Protein AF-0000000067204278 (afdb_homodimer)

Foldseek 3Di:
DPPPVVVVVVVVVVVVVVVVVVVVLVVCCVVPVVVSVVVVLLVVLLVVLVVVVVVVVVVPPDDDPPPPPSVPSVQLSCPVNPVPPPPPPDDPPDDDPPVVVVVVVLLQFFAAKEKEKEWEFFAWDPPDPDQQRRAHDPLRLVLLLLLLVVVLVVVDQAAAEEEEPTRSGVNSCVNSVVSVPPHYYHYDNLQADFAQAQAVPHDDVDDDDPVRNVVNNSSLVSVLSVPPWGDGSPDDYYHYYYYYHHQNSVLQSVCVLQVHDSSNSVVDFAWHGFIWMWMQHRVGDIDTPDDRDPVSDDPVSIDGD/DPPVPVVVVVVVVVVVVVVVVVVVLVVCCVVPVVVSVVVVLLVVLLVVLVVVVVVVVVVPPDDDPPPPPSVPPVQLSCPVNPVPPPPPPDDPPDPDPPVVVVVVVLLQFFAAKEKEKEWEFFAFDPPDPDQQRRAHDPLRLVLLLLLLVVVLVVVDQAAAEEEEPTRSGVNSCVNSVVSVPPHYYHYDNLQADFAQAQAVPHDDVDDDDPVRNVVNNSSLVVVLSVPPWGDGSPDDYYHYYYYYHHQNSVLQSVCVLQVHDSSNSVVDFAWHGFIWMWMQHRVGRIDTPDDRDPVSDDPVSIDGD

Nearest PDB structures (foldseek):
  6cnl-assembly1_L  TM=9.976E-01  e=4.104E-37  Homo sapiens
  5muf-assembly1_A  TM=9.490E-01  e=1.609E-38  Homo sapiens
  5muf-assembly1_C  TM=9.468E-01  e=2.931E-38  Homo sapiens
  6cnl-assembly1_C  TM=9.958E-01  e=2.337E-36  Homo sapiens
  6cnl-assembly1_G  TM=9.984E-01  e=1.254E-35  Homo sapiens

InterPro domains:
  IPR013078 Histidine phosphatase superfamily, clade-1 [PF00300] (116-288)
  IPR013078 Histidine phosphatase superfamily, clade-1 [SM00855] (115-253)
  IPR013078 Histidine phosphatase superfamily, clade-1 [cd07067] (115-288)
  IPR029033 Histidine phosphatase superfamily [G3DSA:3.40.50.1240] (104-305)
  IPR029033 Histidine phosphatase superfamily [SSF53254] (113-298)
  IPR051021 Mitochondrial serine/threonine phosphatase [PTHR20935] (80-304)

Structure (mmCIF, N/CA/C/O backbone):
data_AF-0000000067204278-model_v1
#
loop_
_entity.id
_entity.type
_entity.pdbx_description
1 polymer 'Serine/threonine-protein phosphatase PGAM5, mitochondrial'
#
loop_
_atom_site.group_PDB
_atom_site.id
_atom_site.type_symbol
_atom_site.label_atom_id
_atom_site.label_alt_id
_atom_site.label_comp_id
_atom_site.label_asym_id
_atom_site.label_entity_id
_atom_site.label_seq_id
_atom_site.pdbx_PDB_ins_code
_atom_site.Cartn_x
_atom_site.Cartn_y
_atom_site.Cartn_z
_atom_site.occupancy
_atom_site.B_iso_or_equiv
_atom_site.auth_seq_id
_atom_site.auth_comp_id
_atom_site.auth_asym_id
_atom_site.auth_atom_id
_atom_site.pdbx_PDB_model_num
ATOM 1 N N . MET A 1 1 ? -30.922 64.25 -17.281 1 23.02 1 MET A N 1
ATOM 2 C CA . MET A 1 1 ? -31.391 62.906 -17.375 1 23.02 1 MET A CA 1
ATOM 3 C C . MET A 1 1 ? -30.375 62.031 -18.094 1 23.02 1 MET A C 1
ATOM 5 O O . MET A 1 1 ? -30.547 60.812 -18.203 1 23.02 1 MET A O 1
ATOM 9 N N . ALA A 1 2 ? -29.5 62.469 -18.906 1 26.08 2 ALA A N 1
ATOM 10 C CA . ALA A 1 2 ? -28.875 61.781 -20.031 1 26.08 2 ALA A CA 1
ATOM 11 C C . ALA A 1 2 ? -27.766 60.844 -19.547 1 26.08 2 ALA A C 1
ATOM 13 O O . ALA A 1 2 ? -27.391 59.906 -20.25 1 26.08 2 ALA A O 1
ATOM 14 N N . PRO A 1 3 ? -27.016 61.125 -18.438 1 31.75 3 PRO A N 1
ATOM 15 C CA . PRO A 1 3 ? -25.703 60.5 -18.266 1 31.75 3 PRO A CA 1
ATOM 16 C C . PRO A 1 3 ? -25.812 59.031 -17.797 1 31.75 3 PRO A C 1
ATOM 18 O O . PRO A 1 3 ? -24.797 58.375 -17.578 1 31.75 3 PRO A O 1
ATOM 21 N N . ALA A 1 4 ? -27.078 58.594 -17.344 1 35.47 4 ALA A N 1
ATOM 22 C CA . ALA A 1 4 ? -27.156 57.25 -16.719 1 35.47 4 ALA A CA 1
ATOM 23 C C . ALA A 1 4 ? -27.016 56.156 -17.75 1 35.47 4 ALA A C 1
ATOM 25 O O . ALA A 1 4 ? -26.906 54.969 -17.406 1 35.47 4 ALA A O 1
ATOM 26 N N . ALA A 1 5 ? -27.297 56.438 -19.062 1 35.53 5 ALA A N 1
ATOM 27 C CA . ALA A 1 5 ? -27.422 55.375 -20.047 1 35.53 5 ALA A CA 1
ATOM 28 C C . ALA A 1 5 ? -26.062 54.812 -20.406 1 35.53 5 ALA A C 1
ATOM 30 O O . ALA A 1 5 ? -25.969 53.719 -20.984 1 35.53 5 ALA A O 1
ATOM 31 N N . SER A 1 6 ? -24.969 55.625 -20.312 1 33.12 6 SER A N 1
ATOM 32 C CA . SER A 1 6 ? -23.703 55.125 -20.859 1 33.12 6 SER A CA 1
ATOM 33 C C . SER A 1 6 ? -23.125 54 -19.984 1 33.12 6 SER A C 1
ATOM 35 O O . SER A 1 6 ? -22.344 53.188 -20.453 1 33.12 6 SER A O 1
ATOM 37 N N . ARG A 1 7 ? -23.453 54.062 -18.609 1 36.88 7 ARG A N 1
ATOM 38 C CA . ARG A 1 7 ? -22.812 53.062 -17.734 1 36.88 7 ARG A CA 1
ATOM 39 C C . ARG A 1 7 ? -23.422 51.688 -17.938 1 36.88 7 ARG A C 1
ATOM 41 O O . ARG A 1 7 ? -22.812 50.688 -17.547 1 36.88 7 ARG A O 1
ATOM 48 N N . LEU A 1 8 ? -24.75 51.594 -18.438 1 37.53 8 LEU A N 1
ATOM 49 C CA . LEU A 1 8 ? -25.359 50.281 -18.547 1 37.53 8 LEU A CA 1
ATOM 50 C C . LEU A 1 8 ? -24.75 49.531 -19.719 1 37.53 8 LEU A C 1
ATOM 52 O O . LEU A 1 8 ? -24.766 48.281 -19.75 1 37.53 8 LEU A O 1
ATOM 56 N N . ARG A 1 9 ? -24.359 50.281 -20.828 1 41.59 9 ARG A N 1
ATOM 57 C CA . ARG A 1 9 ? -23.844 49.562 -21.984 1 41.59 9 ARG A CA 1
ATOM 58 C C . ARG A 1 9 ? -22.484 48.938 -21.688 1 41.59 9 ARG A C 1
ATOM 60 O O . ARG A 1 9 ? -22.094 47.938 -22.281 1 41.59 9 ARG A O 1
ATOM 67 N N . ALA A 1 10 ? -21.672 49.656 -20.812 1 43.53 10 ALA A N 1
ATOM 68 C CA . ALA A 1 10 ? -20.359 49.094 -20.547 1 43.53 10 ALA A CA 1
ATOM 69 C C . ALA A 1 10 ? -20.469 47.781 -19.75 1 43.53 10 ALA A C 1
ATOM 71 O O . ALA A 1 10 ? -19.625 46.906 -19.844 1 43.53 10 ALA A O 1
ATOM 72 N N . GLY A 1 11 ? -21.562 47.688 -18.922 1 42.56 11 GLY A N 1
ATOM 73 C CA . GLY A 1 11 ? -21.734 46.469 -18.172 1 42.56 11 GLY A CA 1
ATOM 74 C C . GLY A 1 11 ? -22.172 45.281 -19.016 1 42.56 11 GLY A C 1
ATOM 75 O O . GLY A 1 11 ? -21.859 44.125 -18.703 1 42.56 11 GLY A O 1
ATOM 76 N N . ALA A 1 12 ? -23 45.531 -20.125 1 50.06 12 ALA A N 1
ATOM 77 C CA . ALA A 1 12 ? -23.453 44.438 -20.969 1 50.06 12 ALA A CA 1
ATOM 78 C C . ALA A 1 12 ? -22.297 43.844 -21.781 1 50.06 12 ALA A C 1
ATOM 80 O O . ALA A 1 12 ? -22.25 42.656 -21.984 1 50.06 12 ALA A O 1
ATOM 81 N N . GLY A 1 13 ? -21.391 44.719 -22.234 1 46.97 13 GLY A N 1
ATOM 82 C CA . GLY A 1 13 ? -20.25 44.188 -22.969 1 46.97 13 GLY A CA 1
ATOM 83 C C . GLY A 1 13 ? -19.328 43.344 -22.125 1 46.97 13 GLY A C 1
ATOM 84 O O . GLY A 1 13 ? -18.812 42.312 -22.594 1 46.97 13 GLY A O 1
ATOM 85 N N . LEU A 1 14 ? -19.062 43.781 -20.844 1 50.78 14 LEU A N 1
ATOM 86 C CA . LEU A 1 14 ? -18.219 42.969 -19.969 1 50.78 14 LEU A CA 1
ATOM 87 C C . LEU A 1 14 ? -18.891 41.656 -19.609 1 50.78 14 LEU A C 1
ATOM 89 O O . LEU A 1 14 ? -18.234 40.625 -19.547 1 50.78 14 LEU A O 1
ATOM 93 N N . ARG A 1 15 ? -20.219 41.656 -19.406 1 52.41 15 ARG A N 1
ATOM 94 C CA . ARG A 1 15 ? -20.922 40.375 -19.172 1 52.41 15 ARG A CA 1
ATOM 95 C C . ARG A 1 15 ? -20.891 39.5 -20.406 1 52.41 15 ARG A C 1
ATOM 97 O O . ARG A 1 15 ? -20.75 38.281 -20.312 1 52.41 15 ARG A O 1
ATOM 104 N N . ALA A 1 16 ? -21.078 40.125 -21.609 1 52.5 16 ALA A N 1
ATOM 105 C CA . ALA A 1 16 ? -21 39.312 -22.828 1 52.5 16 ALA A CA 1
ATOM 106 C C . ALA A 1 16 ? -19.594 38.781 -23.047 1 52.5 16 ALA A C 1
ATOM 108 O O . ALA A 1 16 ? -19.422 37.625 -23.484 1 52.5 16 ALA A O 1
ATOM 109 N N . LEU A 1 17 ? -18.5 39.5 -22.719 1 52.34 17 LEU A N 1
ATOM 110 C CA . LEU A 1 17 ? -17.125 39.031 -22.812 1 52.34 17 LEU A CA 1
ATOM 111 C C . LEU A 1 17 ? -16.875 37.938 -21.781 1 52.34 17 LEU A C 1
ATOM 113 O O . LEU A 1 17 ? -16.25 36.906 -22.078 1 52.34 17 LEU A O 1
ATOM 117 N N . LEU A 1 18 ? -17.469 38.156 -20.594 1 51.72 18 LEU A N 1
ATOM 118 C CA . LEU A 1 18 ? -17.328 37.125 -19.578 1 51.72 18 LEU A CA 1
ATOM 119 C C . LEU A 1 18 ? -18.125 35.875 -19.938 1 51.72 18 LEU A C 1
ATOM 121 O O . LEU A 1 18 ? -17.672 34.75 -19.719 1 51.72 18 LEU A O 1
ATOM 125 N N . ARG A 1 19 ? -19.281 36.094 -20.5 1 53.44 19 ARG A N 1
ATOM 126 C CA . ARG A 1 19 ? -20.047 34.938 -20.969 1 53.44 19 ARG A CA 1
ATOM 127 C C . ARG A 1 19 ? -19.344 34.25 -22.141 1 53.44 19 ARG A C 1
ATOM 129 O O . ARG A 1 19 ? -19.328 33 -22.203 1 53.44 19 ARG A O 1
ATOM 136 N N . ARG A 1 20 ? -18.812 35 -23.094 1 52.62 20 ARG A N 1
ATOM 137 C CA . ARG A 1 20 ? -18.078 34.375 -24.188 1 52.62 20 ARG A CA 1
ATOM 138 C C . ARG A 1 20 ? -16.812 33.688 -23.672 1 52.62 20 ARG A C 1
ATOM 140 O O . ARG A 1 20 ? -16.453 32.594 -24.156 1 52.62 20 ARG A O 1
ATOM 147 N N . ALA A 1 21 ? -16.094 34.312 -22.734 1 53.16 21 ALA A N 1
ATOM 148 C CA . ALA A 1 21 ? -14.945 33.656 -22.141 1 53.16 21 ALA A CA 1
ATOM 149 C C . ALA A 1 21 ? -15.359 32.375 -21.406 1 53.16 21 ALA A C 1
ATOM 151 O O . ALA A 1 21 ? -14.664 31.375 -21.484 1 53.16 21 ALA A O 1
ATOM 152 N N . LEU A 1 22 ? -16.531 32.5 -20.75 1 53.12 22 LEU A N 1
ATOM 153 C CA . LEU A 1 22 ? -17.047 31.281 -20.094 1 53.12 22 LEU A CA 1
ATOM 154 C C . LEU A 1 22 ? -17.469 30.25 -21.125 1 53.12 22 LEU A C 1
ATOM 156 O O . LEU A 1 22 ? -17.188 29.047 -20.953 1 53.12 22 LEU A O 1
ATOM 160 N N . VAL A 1 23 ? -18.141 30.641 -22.219 1 51.69 23 VAL A N 1
ATOM 161 C CA . VAL A 1 23 ? -18.531 29.703 -23.266 1 51.69 23 VAL A CA 1
ATOM 162 C C . VAL A 1 23 ? -17.281 29.125 -23.922 1 51.69 23 VAL A C 1
ATOM 164 O O . VAL A 1 23 ? -17.203 27.922 -24.188 1 51.69 23 VAL A O 1
ATOM 167 N N . GLN A 1 24 ? -16.25 29.906 -24.234 1 51.03 24 GLN A N 1
ATOM 168 C CA . GLN A 1 24 ? -15.008 29.391 -24.797 1 51.03 24 GLN A CA 1
ATOM 169 C C . GLN A 1 24 ? -14.273 28.516 -23.781 1 51.03 24 GLN A C 1
ATOM 171 O O . GLN A 1 24 ? -13.703 27.484 -24.156 1 51.03 24 GLN A O 1
ATOM 176 N N . TYR A 1 25 ? -14.289 28.906 -22.5 1 49.12 25 TYR A N 1
ATOM 177 C CA . TYR A 1 25 ? -13.734 28.047 -21.453 1 49.12 25 TYR A CA 1
ATOM 178 C C . TYR A 1 25 ? -14.484 26.734 -21.391 1 49.12 25 TYR A C 1
ATOM 180 O O . TYR A 1 25 ? -13.867 25.656 -21.297 1 49.12 25 TYR A O 1
ATOM 188 N N . LEU A 1 26 ? -15.781 26.719 -21.438 1 52.84 26 LEU A N 1
ATOM 189 C CA . LEU A 1 26 ? -16.562 25.484 -21.422 1 52.84 26 LEU A CA 1
ATOM 190 C C . LEU A 1 26 ? -16.344 24.688 -22.703 1 52.84 26 LEU A C 1
ATOM 192 O O . LEU A 1 26 ? -16.312 23.453 -22.656 1 52.84 26 LEU A O 1
ATOM 196 N N . ARG A 1 27 ? -16.25 25.312 -23.844 1 51.59 27 ARG A N 1
ATOM 197 C CA . ARG A 1 27 ? -15.906 24.625 -25.094 1 51.59 27 ARG A CA 1
ATOM 198 C C . ARG A 1 27 ? -14.492 24.047 -25.031 1 51.59 27 ARG A C 1
ATOM 200 O O . ARG A 1 27 ? -14.258 22.922 -25.469 1 51.59 27 ARG A O 1
ATOM 207 N N . LEU A 1 28 ? -13.586 24.75 -24.531 1 50.97 28 LEU A N 1
ATOM 208 C CA . LEU A 1 28 ? -12.234 24.219 -24.375 1 50.97 28 LEU A CA 1
ATOM 209 C C . LEU A 1 28 ? -12.203 23.109 -23.328 1 50.97 28 LEU A C 1
ATOM 211 O O . LEU A 1 28 ? -11.453 22.141 -23.453 1 50.97 28 LEU A O 1
ATOM 215 N N . LEU A 1 29 ? -12.992 23.234 -22.312 1 48.47 29 LEU A N 1
ATOM 216 C CA . LEU A 1 29 ? -13.148 22.188 -21.312 1 48.47 29 LEU A CA 1
ATOM 217 C C . LEU A 1 29 ? -13.734 20.922 -21.953 1 48.47 29 LEU A C 1
ATOM 219 O O . LEU A 1 29 ? -13.367 19.812 -21.562 1 48.47 29 LEU A O 1
ATOM 223 N N . ARG A 1 30 ? -14.633 21.062 -22.812 1 50.91 30 ARG A N 1
ATOM 224 C CA . ARG A 1 30 ? -15.203 19.922 -23.531 1 50.91 30 ARG A CA 1
ATOM 225 C C . ARG A 1 30 ? -14.188 19.312 -24.5 1 50.91 30 ARG A C 1
ATOM 227 O O . ARG A 1 30 ? -14.117 18.094 -24.656 1 50.91 30 ARG A O 1
ATOM 234 N N . LEU A 1 31 ? -13.461 20.078 -25.25 1 50.66 31 LEU A N 1
ATOM 235 C CA . LEU A 1 31 ? -12.562 19.594 -26.297 1 50.66 31 LEU A CA 1
ATOM 236 C C . LEU A 1 31 ? -11.234 19.141 -25.688 1 50.66 31 LEU A C 1
ATOM 238 O O . LEU A 1 31 ? -10.633 18.172 -26.156 1 50.66 31 LEU A O 1
ATOM 242 N N . TYR A 1 32 ? -10.617 19.891 -24.766 1 39.69 32 TYR A N 1
ATOM 243 C CA . TYR A 1 32 ? -9.344 19.547 -24.141 1 39.69 32 TYR A CA 1
ATOM 244 C C . TYR A 1 32 ? -9.438 19.656 -22.625 1 39.69 32 TYR A C 1
ATOM 246 O O . TYR A 1 32 ? -8.938 20.609 -22.031 1 39.69 32 TYR A O 1
ATOM 254 N N . PRO A 1 33 ? -10.266 18.734 -22.078 1 43.22 33 PRO A N 1
ATOM 255 C CA . PRO A 1 33 ? -10.594 18.844 -20.656 1 43.22 33 PRO A CA 1
ATOM 256 C C . PRO A 1 33 ? -9.359 18.797 -19.766 1 43.22 33 PRO A C 1
ATOM 258 O O . PRO A 1 33 ? -9.273 19.562 -18.797 1 43.22 33 PRO A O 1
ATOM 261 N N . VAL A 1 34 ? -8.539 18.031 -20.156 1 45.25 34 VAL A N 1
ATOM 262 C CA . VAL A 1 34 ? -7.371 17.859 -19.297 1 45.25 34 VAL A CA 1
ATOM 263 C C . VAL A 1 34 ? -6.508 19.125 -19.328 1 45.25 34 VAL A C 1
ATOM 265 O O . VAL A 1 34 ? -6.082 19.609 -18.281 1 45.25 34 VAL A O 1
ATOM 268 N N . LEU A 1 35 ? -6.273 19.656 -20.438 1 43.97 35 LEU A N 1
ATOM 269 C CA . LEU A 1 35 ? -5.406 20.812 -20.562 1 43.97 35 LEU A CA 1
ATOM 270 C C . LEU A 1 35 ? -6.07 22.062 -19.969 1 43.97 35 LEU A C 1
ATOM 272 O O . LEU A 1 35 ? -5.418 22.844 -19.281 1 43.97 35 LEU A O 1
ATOM 276 N N . THR A 1 36 ? -7.27 22.203 -20.25 1 43.62 36 THR A N 1
ATOM 277 C CA . THR A 1 36 ? -7.961 23.391 -19.766 1 43.62 36 THR A CA 1
ATOM 278 C C . THR A 1 36 ? -8.117 23.359 -18.25 1 43.62 36 THR A C 1
ATOM 280 O O . THR A 1 36 ? -7.953 24.375 -17.578 1 43.62 36 THR A O 1
ATOM 283 N N . LYS A 1 37 ? -8.383 22.266 -17.766 1 44.34 37 LYS A N 1
ATOM 284 C CA . LYS A 1 37 ? -8.484 22.125 -16.312 1 44.34 37 LYS A CA 1
ATOM 285 C C . LYS A 1 37 ? -7.125 22.297 -15.648 1 44.34 37 LYS A C 1
ATOM 287 O O . LYS A 1 37 ? -7.023 22.938 -14.594 1 44.34 37 LYS A O 1
ATOM 292 N N . ALA A 1 38 ? -6.105 21.828 -16.234 1 42.94 38 ALA A N 1
ATOM 293 C CA . ALA A 1 38 ? -4.754 22 -15.703 1 42.94 38 ALA A CA 1
ATOM 294 C C . ALA A 1 38 ? -4.359 23.484 -15.703 1 42.94 38 ALA A C 1
ATOM 296 O O . ALA A 1 38 ? -3.773 23.969 -14.742 1 42.94 38 ALA A O 1
ATOM 297 N N . THR A 1 39 ? -4.688 24.188 -16.75 1 47.22 39 THR A N 1
ATOM 298 C CA . THR A 1 39 ? -4.359 25.609 -16.828 1 47.22 39 THR A CA 1
ATOM 299 C C . THR A 1 39 ? -5.18 26.422 -15.828 1 47.22 39 THR A C 1
ATOM 301 O O . THR A 1 39 ? -4.656 27.328 -15.172 1 47.22 39 THR A O 1
ATOM 304 N N . THR A 1 40 ? -6.391 26.047 -15.688 1 47.69 40 THR A N 1
ATOM 305 C CA . THR A 1 40 ? -7.227 26.781 -14.742 1 47.69 40 THR A CA 1
ATOM 306 C C . THR A 1 40 ? -6.828 26.453 -13.305 1 47.69 40 THR A C 1
ATOM 308 O O . THR A 1 40 ? -6.789 27.344 -12.453 1 47.69 40 THR A O 1
ATOM 311 N N . SER A 1 41 ? -6.539 25.297 -13.023 1 45.12 41 SER A N 1
ATOM 312 C CA . SER A 1 41 ? -6.074 24.906 -11.688 1 45.12 41 SER A CA 1
ATOM 313 C C . SER A 1 41 ? -4.719 25.531 -11.375 1 45.12 41 SER A C 1
ATOM 315 O O . SER A 1 41 ? -4.465 25.953 -10.242 1 45.12 41 SER A O 1
ATOM 317 N N . GLY A 1 42 ? -3.932 25.672 -12.336 1 42.5 42 GLY A N 1
ATOM 318 C CA . GLY A 1 42 ? -2.67 26.375 -12.18 1 42.5 42 GLY A CA 1
ATOM 319 C C . GLY A 1 42 ? -2.848 27.844 -11.867 1 42.5 42 GLY A C 1
ATOM 320 O O . GLY A 1 42 ? -2.182 28.391 -10.984 1 42.5 42 GLY A O 1
ATOM 321 N N . ILE A 1 43 ? -3.744 28.469 -12.547 1 45.94 43 ILE A N 1
ATOM 322 C CA . ILE A 1 43 ? -4.012 29.875 -12.32 1 45.94 43 ILE A CA 1
ATOM 323 C C . ILE A 1 43 ? -4.637 30.078 -10.938 1 45.94 43 ILE A C 1
ATOM 325 O O . ILE A 1 43 ? -4.242 30.969 -10.188 1 45.94 43 ILE A O 1
ATOM 329 N N . LEU A 1 44 ? -5.449 29.219 -10.57 1 43.69 44 LEU A N 1
ATOM 330 C CA . LEU A 1 44 ? -6.105 29.344 -9.273 1 43.69 44 LEU A CA 1
ATOM 331 C C . LEU A 1 44 ? -5.148 29 -8.141 1 43.69 44 LEU A C 1
ATOM 333 O O . LEU A 1 44 ? -5.168 29.641 -7.09 1 43.69 44 LEU A O 1
ATOM 337 N N . SER A 1 45 ? -4.34 28.047 -8.367 1 43.56 45 SER A N 1
ATOM 338 C CA . SER A 1 45 ? -3.311 27.719 -7.391 1 43.56 45 SER A CA 1
ATOM 339 C C . SER A 1 45 ? -2.309 28.859 -7.23 1 43.56 45 SER A C 1
ATOM 341 O O . SER A 1 45 ? -1.888 29.172 -6.113 1 43.56 45 SER A O 1
ATOM 343 N N . ALA A 1 46 ? -1.976 29.453 -8.289 1 44.06 46 ALA A N 1
ATOM 344 C CA . ALA A 1 46 ? -1.088 30.609 -8.234 1 44.06 46 ALA A CA 1
ATOM 345 C C . ALA A 1 46 ? -1.751 31.781 -7.504 1 44.06 46 ALA A C 1
ATOM 347 O O . ALA A 1 46 ? -1.113 32.469 -6.695 1 44.06 46 ALA A O 1
ATOM 348 N N . LEU A 1 47 ? -2.977 31.922 -7.727 1 46.59 47 LEU A N 1
ATOM 349 C CA . LEU A 1 47 ? -3.719 32.969 -7.031 1 46.59 47 LEU A CA 1
ATOM 350 C C . LEU A 1 47 ? -3.9 32.625 -5.559 1 46.59 47 LEU A C 1
ATOM 352 O O . LEU A 1 47 ? -3.762 33.469 -4.691 1 46.59 47 LEU A O 1
ATOM 356 N N . GLY A 1 48 ? -4.172 31.453 -5.215 1 40.81 48 GLY A N 1
ATOM 357 C CA . GLY A 1 48 ? -4.266 31 -3.836 1 40.81 48 GLY A CA 1
ATOM 358 C C . GLY A 1 48 ? -2.957 31.109 -3.08 1 40.81 48 GLY A C 1
ATOM 359 O O . GLY A 1 48 ? -2.934 31.578 -1.936 1 40.81 48 GLY A O 1
ATOM 360 N N . ASN A 1 49 ? -1.925 30.688 -3.701 1 42.81 49 ASN A N 1
ATOM 361 C CA . ASN A 1 49 ? -0.614 30.891 -3.092 1 42.81 49 ASN A CA 1
ATOM 362 C C . ASN A 1 49 ? -0.32 32.375 -2.861 1 42.81 49 ASN A C 1
ATOM 364 O O . ASN A 1 49 ? 0.252 32.75 -1.836 1 42.81 49 ASN A O 1
ATOM 368 N N . PHE A 1 50 ? -0.745 33.188 -3.777 1 41.19 50 PHE A N 1
ATOM 369 C CA . PHE A 1 50 ? -0.584 34.625 -3.639 1 41.19 50 PHE A CA 1
ATOM 370 C C . PHE A 1 50 ? -1.403 35.156 -2.465 1 41.19 50 PHE A C 1
ATOM 372 O O . PHE A 1 50 ? -0.897 35.906 -1.642 1 41.19 50 PHE A O 1
ATOM 379 N N . LEU A 1 51 ? -2.533 34.656 -2.293 1 41.66 51 LEU A N 1
ATOM 380 C CA . LEU A 1 51 ? -3.396 35.125 -1.209 1 41.66 51 LEU A CA 1
ATOM 381 C C . LEU A 1 51 ? -2.936 34.531 0.129 1 41.66 51 LEU A C 1
ATOM 383 O O . LEU A 1 51 ? -2.947 35.25 1.144 1 41.66 51 LEU A O 1
ATOM 387 N N . ALA A 1 52 ? -2.482 33.344 0.141 1 37.19 52 ALA A N 1
ATOM 388 C CA . ALA A 1 52 ? -1.948 32.719 1.359 1 37.19 52 ALA A CA 1
ATOM 389 C C . ALA A 1 52 ? -0.689 33.469 1.825 1 37.19 52 ALA A C 1
ATOM 391 O O . ALA A 1 52 ? -0.509 33.688 3.021 1 37.19 52 ALA A O 1
ATOM 392 N N . GLN A 1 53 ? 0.073 33.812 0.971 1 37.88 53 GLN A N 1
ATOM 393 C CA . GLN A 1 53 ? 1.243 34.625 1.305 1 37.88 53 GLN A CA 1
ATOM 394 C C . GLN A 1 53 ? 0.834 35.969 1.869 1 37.88 53 GLN A C 1
ATOM 396 O O . GLN A 1 53 ? 1.48 36.5 2.781 1 37.88 53 GLN A O 1
ATOM 401 N N . MET A 1 54 ? -0.199 36.438 1.413 1 34.66 54 MET A N 1
ATOM 402 C CA . MET A 1 54 ? -0.668 37.719 1.922 1 34.66 54 MET A CA 1
ATOM 403 C C . MET A 1 54 ? -1.195 37.594 3.346 1 34.66 54 MET A C 1
ATOM 405 O O . MET A 1 54 ? -0.993 38.469 4.176 1 34.66 54 MET A O 1
ATOM 409 N N . ILE A 1 55 ? -1.781 36.531 3.607 1 33.75 55 ILE A N 1
ATOM 410 C CA . ILE A 1 55 ? -2.352 36.344 4.938 1 33.75 55 ILE A CA 1
ATOM 411 C C . ILE A 1 55 ? -1.244 36.031 5.938 1 33.75 55 ILE A C 1
ATOM 413 O O . ILE A 1 55 ? -1.257 36.531 7.07 1 33.75 55 ILE A O 1
ATOM 417 N N . GLU A 1 56 ? -0.291 35.219 5.555 1 34.25 56 GLU A N 1
ATOM 418 C CA . GLU A 1 56 ? 0.771 34.875 6.5 1 34.25 56 GLU A CA 1
ATOM 419 C C . GLU A 1 56 ? 1.58 36.125 6.871 1 34.25 56 GLU A C 1
ATOM 421 O O . GLU A 1 56 ? 2.16 36.188 7.957 1 34.25 56 GLU A O 1
ATOM 426 N N . LYS A 1 57 ? 1.614 37.094 6.102 1 33.84 57 LYS A N 1
ATOM 427 C CA . LYS A 1 57 ? 2.363 38.281 6.477 1 33.84 57 LYS A CA 1
ATOM 428 C C . LYS A 1 57 ? 1.71 39 7.66 1 33.84 57 LYS A C 1
ATOM 430 O O . LYS A 1 57 ? 2.391 39.656 8.445 1 33.84 57 LYS A O 1
ATOM 435 N N . LYS A 1 58 ? 0.404 38.906 7.797 1 33.38 58 LYS A N 1
ATOM 436 C CA . LYS A 1 58 ? -0.082 39.75 8.883 1 33.38 58 LYS A CA 1
ATOM 437 C C . LYS A 1 58 ? 0.265 39.156 10.242 1 33.38 58 LYS A C 1
ATOM 439 O O . LYS A 1 58 ? 0.384 39.875 11.234 1 33.38 58 LYS A O 1
ATOM 444 N N . ARG A 1 59 ? 0.318 37.812 10.281 1 30.86 59 ARG A N 1
ATOM 445 C CA . ARG A 1 59 ? 0.43 37.344 11.656 1 30.86 59 ARG A CA 1
ATOM 446 C C . ARG A 1 59 ? 1.871 37.438 12.148 1 30.86 59 ARG A C 1
ATOM 448 O O . ARG A 1 59 ? 2.164 37.094 13.297 1 30.86 59 ARG A O 1
ATOM 455 N N . GLU A 1 60 ? 2.826 37.562 11.266 1 32.91 60 GLU A N 1
ATOM 456 C CA . GLU A 1 60 ? 4.184 37.5 11.805 1 32.91 60 GLU A CA 1
ATOM 457 C C . GLU A 1 60 ? 4.516 38.781 12.578 1 32.91 60 GLU A C 1
ATOM 459 O O . GLU A 1 60 ? 5.672 39 12.945 1 32.91 60 GLU A O 1
ATOM 464 N N . LYS A 1 61 ? 3.707 39.781 12.773 1 31.08 61 LYS A N 1
ATOM 465 C CA . LYS A 1 61 ? 4.359 40.875 13.5 1 31.08 61 LYS A CA 1
ATOM 466 C C . LYS A 1 61 ? 4.844 40.406 14.867 1 31.08 61 LYS A C 1
ATOM 468 O O . LYS A 1 61 ? 5.512 41.156 15.586 1 31.08 61 LYS A O 1
ATOM 473 N N . GLU A 1 62 ? 4.164 39.594 15.633 1 28.44 62 GLU A N 1
ATOM 474 C CA . GLU A 1 62 ? 4.781 39.656 16.953 1 28.44 62 GLU A CA 1
ATOM 475 C C . GLU A 1 62 ? 6.211 39.125 16.938 1 28.44 62 GLU A C 1
ATOM 477 O O . GLU A 1 62 ? 7.133 39.781 17.422 1 28.44 62 GLU A O 1
ATOM 482 N N . ASN A 1 63 ? 6.559 37.812 17.516 1 26.03 63 ASN A N 1
ATOM 483 C CA . ASN A 1 63 ? 7.875 37.562 18.094 1 26.03 63 ASN A CA 1
ATOM 484 C C . ASN A 1 63 ? 8.961 37.5 17.031 1 26.03 63 ASN A C 1
ATOM 486 O O . ASN A 1 63 ? 9.977 38.188 17.125 1 26.03 63 ASN A O 1
ATOM 490 N N . CYS A 1 64 ? 9.469 36.156 16.734 1 22.03 64 CYS A N 1
ATOM 491 C CA . CYS A 1 64 ? 10.812 35.812 16.297 1 22.03 64 CYS A CA 1
ATOM 492 C C . CYS A 1 64 ? 11.047 36.25 14.852 1 22.03 64 CYS A C 1
ATOM 494 O O . CYS A 1 64 ? 10.156 36.125 14.008 1 22.03 64 CYS A O 1
ATOM 496 N N . SER A 1 65 ? 12.008 37.094 14.547 1 24.12 65 SER A N 1
ATOM 497 C CA . SER A 1 65 ? 12.523 37.812 13.391 1 24.12 65 SER A CA 1
ATOM 498 C C . SER A 1 65 ? 12.648 36.906 12.18 1 24.12 65 SER A C 1
ATOM 500 O O . SER A 1 65 ? 13.273 37.25 11.18 1 24.12 65 SER A O 1
ATOM 502 N N . GLN A 1 66 ? 12.312 35.594 12.312 1 23.94 66 GLN A N 1
ATOM 503 C CA . GLN A 1 66 ? 12.898 34.844 11.211 1 23.94 66 GLN A CA 1
ATOM 504 C C . GLN A 1 66 ? 12.281 35.25 9.875 1 23.94 66 GLN A C 1
ATOM 506 O O . GLN A 1 66 ? 11.07 35.438 9.773 1 23.94 66 GLN A O 1
ATOM 511 N N . LYS A 1 67 ? 13.023 35.938 9.031 1 26.34 67 LYS A N 1
ATOM 512 C CA . LYS A 1 67 ? 12.844 36.375 7.648 1 26.34 67 LYS A CA 1
ATOM 513 C C . LYS A 1 67 ? 12.125 35.312 6.824 1 26.34 67 LYS A C 1
ATOM 515 O O . LYS A 1 67 ? 12.586 34.188 6.754 1 26.34 67 LYS A O 1
ATOM 520 N N . LEU A 1 68 ? 10.82 35.375 6.766 1 25.73 68 LEU A N 1
ATOM 521 C CA . LEU A 1 68 ? 9.984 34.562 5.883 1 25.73 68 LEU A CA 1
ATOM 522 C C . LEU A 1 68 ? 10.422 34.719 4.43 1 25.73 68 LEU A C 1
ATOM 524 O O . LEU A 1 68 ? 10.32 35.812 3.867 1 25.73 68 LEU A O 1
ATOM 528 N N . ASP A 1 69 ? 11.602 34.125 4.027 1 25.81 69 ASP A N 1
ATOM 529 C CA . ASP A 1 69 ? 11.969 34.125 2.613 1 25.81 69 ASP A CA 1
ATOM 530 C C . ASP A 1 69 ? 10.805 33.656 1.744 1 25.81 69 ASP A C 1
ATOM 532 O O . ASP A 1 69 ? 10.336 32.531 1.887 1 25.81 69 ASP A O 1
ATOM 536 N N . VAL A 1 70 ? 9.875 34.562 1.401 1 27.33 70 VAL A N 1
ATOM 537 C CA . VAL A 1 70 ? 8.719 34.531 0.518 1 27.33 70 VAL A CA 1
ATOM 538 C C . VAL A 1 70 ? 9.133 34 -0.856 1 27.33 70 VAL A C 1
ATOM 540 O O . VAL A 1 70 ? 8.352 34.062 -1.809 1 27.33 70 VAL A O 1
ATOM 543 N N . SER A 1 71 ? 10.438 33.875 -1.132 1 28.05 71 SER A N 1
ATOM 544 C CA . SER A 1 71 ? 10.781 33.562 -2.51 1 28.05 71 SER A CA 1
ATOM 545 C C . SER A 1 71 ? 10.234 32.188 -2.9 1 28.05 71 SER A C 1
ATOM 547 O O . SER A 1 71 ? 10.352 31.766 -4.055 1 28.05 71 SER A O 1
ATOM 549 N N . GLY A 1 72 ? 9.625 31.5 -1.967 1 25.89 72 GLY A N 1
ATOM 550 C CA . GLY A 1 72 ? 9.312 30.094 -2.195 1 25.89 72 GLY A CA 1
ATOM 551 C C . GLY A 1 72 ? 8.156 29.891 -3.15 1 25.89 72 GLY A C 1
ATOM 552 O O . GLY A 1 72 ? 8.25 29.109 -4.098 1 25.89 72 GLY A O 1
ATOM 553 N N . PRO A 1 73 ? 7.059 30.672 -3.037 1 27.8 73 PRO A N 1
ATOM 554 C CA . PRO A 1 73 ? 5.875 30.297 -3.822 1 27.8 73 PRO A CA 1
ATOM 555 C C . PRO A 1 73 ? 6.098 30.453 -5.324 1 27.8 73 PRO A C 1
ATOM 557 O O . PRO A 1 73 ? 5.355 29.875 -6.121 1 27.8 73 PRO A O 1
ATOM 560 N N . LEU A 1 74 ? 6.828 31.422 -5.746 1 27.67 74 LEU A N 1
ATOM 561 C CA . LEU A 1 74 ? 6.957 31.625 -7.184 1 27.67 74 LEU A CA 1
ATOM 562 C C . LEU A 1 74 ? 7.562 30.391 -7.852 1 27.67 74 LEU A C 1
ATOM 564 O O . LEU A 1 74 ? 7.262 30.094 -9.016 1 27.67 74 LEU A O 1
ATOM 568 N N . ARG A 1 75 ? 8.477 29.797 -7.113 1 26.66 75 ARG A N 1
ATOM 569 C CA . ARG A 1 75 ? 9.188 28.703 -7.785 1 26.66 75 ARG A CA 1
ATOM 570 C C . ARG A 1 75 ? 8.25 27.547 -8.078 1 26.66 75 ARG A C 1
ATOM 572 O O . ARG A 1 75 ? 8.586 26.656 -8.867 1 26.66 75 ARG A O 1
ATOM 579 N N . TYR A 1 76 ? 7.137 27.453 -7.359 1 27.14 76 TYR A N 1
ATOM 580 C CA . TYR A 1 76 ? 6.332 26.234 -7.465 1 27.14 76 TYR A CA 1
ATOM 581 C C . TYR A 1 76 ? 5.504 26.25 -8.742 1 27.14 76 TYR A C 1
ATOM 583 O O . TYR A 1 76 ? 4.812 25.266 -9.047 1 27.14 76 TYR A O 1
ATOM 591 N N . ALA A 1 77 ? 5.156 27.422 -9.273 1 27.41 77 ALA A N 1
ATOM 592 C CA . ALA A 1 77 ? 4.344 27.359 -10.484 1 27.41 77 ALA A CA 1
ATOM 593 C C . ALA A 1 77 ? 5.055 26.594 -11.586 1 27.41 77 ALA A C 1
ATOM 595 O O . ALA A 1 77 ? 4.5 26.391 -12.664 1 27.41 77 ALA A O 1
ATOM 596 N N . ILE A 1 78 ? 6.418 26.688 -11.594 1 27.12 78 ILE A N 1
ATOM 597 C CA . ILE A 1 78 ? 7.109 26 -12.68 1 27.12 78 ILE A CA 1
ATOM 598 C C . ILE A 1 78 ? 6.953 24.484 -12.531 1 27.12 78 ILE A C 1
ATOM 600 O O . ILE A 1 78 ? 7.633 23.875 -11.711 1 27.12 78 ILE A O 1
ATOM 604 N N . TYR A 1 79 ? 5.891 24.062 -12.227 1 29.38 79 TYR A N 1
ATOM 605 C CA . TYR A 1 79 ? 5.863 22.609 -12.211 1 29.38 79 TYR A CA 1
ATOM 606 C C . TYR A 1 79 ? 6.559 22.031 -13.438 1 29.38 79 TYR A C 1
ATOM 608 O O . TYR A 1 79 ? 6.617 20.812 -13.617 1 29.38 79 TYR A O 1
ATOM 616 N N . GLY A 1 80 ? 6.484 22.688 -14.648 1 30.33 80 GLY A N 1
ATOM 617 C CA . GLY A 1 80 ? 7.457 22.219 -15.625 1 30.33 80 GLY A CA 1
ATOM 618 C C . GLY A 1 80 ? 8.891 22.328 -15.133 1 30.33 80 GLY A C 1
ATOM 619 O O . GLY A 1 80 ? 9.461 23.422 -15.109 1 30.33 80 GLY A O 1
ATOM 620 N N . ARG A 1 81 ? 9.172 21.703 -14.047 1 30.8 81 ARG A N 1
ATOM 621 C CA . ARG A 1 81 ? 10.281 21.859 -13.109 1 30.8 81 ARG A CA 1
ATOM 622 C C . ARG A 1 81 ? 11.617 21.938 -13.852 1 30.8 81 ARG A C 1
ATOM 624 O O . ARG A 1 81 ? 12.68 21.797 -13.242 1 30.8 81 ARG A O 1
ATOM 631 N N . GLU A 1 82 ? 11.562 21.766 -15.156 1 29.33 82 GLU A N 1
ATOM 632 C CA . GLU A 1 82 ? 12.953 21.875 -15.609 1 29.33 82 GLU A CA 1
ATOM 633 C C . GLU A 1 82 ? 13.508 23.266 -15.359 1 29.33 82 GLU A C 1
ATOM 635 O O . GLU A 1 82 ? 12.867 24.266 -15.672 1 29.33 82 GLU A O 1
ATOM 640 N N . PRO A 1 83 ? 14.234 23.453 -14.305 1 31.77 83 PRO A N 1
ATOM 641 C CA . PRO A 1 83 ? 14.969 24.703 -14.094 1 31.77 83 PRO A CA 1
ATOM 642 C C . PRO A 1 83 ? 15.438 25.344 -15.398 1 31.77 83 PRO A C 1
ATOM 644 O O . PRO A 1 83 ? 16.141 26.359 -15.383 1 31.77 83 PRO A O 1
ATOM 647 N N . LEU A 1 84 ? 15.203 24.641 -16.531 1 29.95 84 LEU A N 1
ATOM 648 C CA . LEU A 1 84 ? 15.961 25.234 -17.625 1 29.95 84 LEU A CA 1
ATOM 649 C C . LEU A 1 84 ? 15.438 26.625 -17.969 1 29.95 84 LEU A C 1
ATOM 651 O O . LEU A 1 84 ? 16.047 27.344 -18.766 1 29.95 84 LEU A O 1
ATOM 655 N N . SER A 1 85 ? 14.164 26.828 -17.547 1 31.2 85 SER A N 1
ATOM 656 C CA . SER A 1 85 ? 13.719 27.969 -18.328 1 31.2 85 SER A CA 1
ATOM 657 C C . SER A 1 85 ? 14.367 29.25 -17.859 1 31.2 85 SER A C 1
ATOM 659 O O . SER A 1 85 ? 14.383 30.25 -18.578 1 31.2 85 SER A O 1
ATOM 661 N N . LEU A 1 86 ? 14.531 29.297 -16.516 1 28.95 86 LEU A N 1
ATOM 662 C CA . LEU A 1 86 ? 14.906 30.656 -16.172 1 28.95 86 LEU A CA 1
ATOM 663 C C . LEU A 1 86 ? 16.344 30.953 -16.609 1 28.95 86 LEU A C 1
ATOM 665 O O . LEU A 1 86 ? 16.922 31.953 -16.172 1 28.95 86 LEU A O 1
ATOM 669 N N . VAL A 1 87 ? 17.062 29.906 -17.156 1 30.92 87 VAL A N 1
ATOM 670 C CA . VAL A 1 87 ? 18.328 30.438 -17.625 1 30.92 87 VAL A CA 1
ATOM 671 C C . VAL A 1 87 ? 18.094 31.609 -18.578 1 30.92 87 VAL A C 1
ATOM 673 O O . VAL A 1 87 ? 17.453 31.469 -19.609 1 30.92 87 VAL A O 1
ATOM 676 N N . ASN A 1 88 ? 17.812 32.656 -18.016 1 29.52 88 ASN A N 1
ATOM 677 C CA . ASN A 1 88 ? 17.969 33.875 -18.781 1 29.52 88 ASN A CA 1
ATOM 678 C C . ASN A 1 88 ? 19.109 33.781 -19.797 1 29.52 88 ASN A C 1
ATOM 680 O O . ASN A 1 88 ? 20.188 33.312 -19.469 1 29.52 88 ASN A O 1
ATOM 684 N N . LEU A 1 89 ? 18.828 33.594 -21.031 1 29.12 89 LEU A N 1
ATOM 685 C CA . LEU A 1 89 ? 19.656 33.812 -22.219 1 29.12 89 LEU A CA 1
ATOM 686 C C . LEU A 1 89 ? 20.594 35 -22.031 1 29.12 89 LEU A C 1
ATOM 688 O O . LEU A 1 89 ? 20.297 36.125 -22.438 1 29.12 89 LEU A O 1
ATOM 692 N N . ARG A 1 90 ? 21 35.344 -20.812 1 31.44 90 ARG A N 1
ATOM 693 C CA . ARG A 1 90 ? 22.047 36.375 -20.953 1 31.44 90 ARG A CA 1
ATOM 694 C C . ARG A 1 90 ? 23.141 35.906 -21.891 1 31.44 90 ARG A C 1
ATOM 696 O O . ARG A 1 90 ? 23.328 34.688 -22.094 1 31.44 90 ARG A O 1
ATOM 703 N N . LYS A 1 91 ? 23.906 36.844 -22.547 1 32.56 91 LYS A N 1
ATOM 704 C CA . LYS A 1 91 ? 25.016 36.781 -23.5 1 32.56 91 LYS A CA 1
ATOM 705 C C . LYS A 1 91 ? 26.047 35.719 -23.062 1 32.56 91 LYS A C 1
ATOM 707 O O . LYS A 1 91 ? 26.547 35.781 -21.938 1 32.56 91 LYS A O 1
ATOM 712 N N . ARG A 1 92 ? 26.109 34.469 -23.609 1 32.91 92 ARG A N 1
ATOM 713 C CA . ARG A 1 92 ? 27.219 33.5 -23.656 1 32.91 92 ARG A CA 1
ATOM 714 C C . ARG A 1 92 ? 28.562 34.219 -23.797 1 32.91 92 ARG A C 1
ATOM 716 O O . ARG A 1 92 ? 28.969 34.562 -24.906 1 32.91 92 ARG A O 1
ATOM 723 N N . ASN A 1 93 ? 28.906 35.156 -23.047 1 32.69 93 ASN A N 1
ATOM 724 C CA . ASN A 1 93 ? 30.344 35.281 -23.188 1 32.69 93 ASN A CA 1
ATOM 725 C C . ASN A 1 93 ? 31.062 33.938 -22.875 1 32.69 93 ASN A C 1
ATOM 727 O O . ASN A 1 93 ? 30.734 33.281 -21.891 1 32.69 93 ASN A O 1
ATOM 731 N N . LEU A 1 94 ? 31.703 33.094 -23.797 1 35.25 94 LEU A N 1
ATOM 732 C CA . LEU A 1 94 ? 32.281 31.797 -24.141 1 35.25 94 LEU A CA 1
ATOM 733 C C . LEU A 1 94 ? 33.094 31.25 -22.984 1 35.25 94 LEU A C 1
ATOM 735 O O . LEU A 1 94 ? 33.219 30.031 -22.828 1 35.25 94 LEU A O 1
ATOM 739 N N . ASP A 1 95 ? 34.125 31.953 -22.438 1 37.78 95 ASP A N 1
ATOM 740 C CA . ASP A 1 95 ? 35.312 31.359 -21.844 1 37.78 95 ASP A CA 1
ATOM 741 C C . ASP A 1 95 ? 35 30.719 -20.5 1 37.78 95 ASP A C 1
ATOM 743 O O . ASP A 1 95 ? 35.406 29.594 -20.219 1 37.78 95 ASP A O 1
ATOM 747 N N . SER A 1 96 ? 34.906 31.453 -19.375 1 41.12 96 SER A N 1
ATOM 748 C CA . SER A 1 96 ? 35.062 30.984 -18 1 41.12 96 SER A CA 1
ATOM 749 C C . SER A 1 96 ? 33.781 30.375 -17.453 1 41.12 96 SER A C 1
ATOM 751 O O . SER A 1 96 ? 33.781 29.781 -16.375 1 41.12 96 SER A O 1
ATOM 753 N N . GLY A 1 97 ? 32.594 30.609 -17.938 1 39.31 97 GLY A N 1
ATOM 754 C CA . GLY A 1 97 ? 31.375 30.656 -17.141 1 39.31 97 GLY A CA 1
ATOM 755 C C . GLY A 1 97 ? 30.625 29.328 -17.109 1 39.31 97 GLY A C 1
ATOM 756 O O . GLY A 1 97 ? 29.484 29.266 -16.656 1 39.31 97 GLY A O 1
ATOM 757 N N . GLU A 1 98 ? 30.969 28.438 -17.938 1 47.72 98 GLU A N 1
ATOM 758 C CA . GLU A 1 98 ? 30.234 27.172 -17.891 1 47.72 98 GLU A CA 1
ATOM 759 C C . GLU A 1 98 ? 30.438 26.484 -16.547 1 47.72 98 GLU A C 1
ATOM 761 O O . GLU A 1 98 ? 29.5 25.891 -16.016 1 47.72 98 GLU A O 1
ATOM 766 N N . GLU A 1 99 ? 31.703 26.5 -16.094 1 50.47 99 GLU A N 1
ATOM 767 C CA . GLU A 1 99 ? 31.984 25.828 -14.828 1 50.47 99 GLU A CA 1
ATOM 768 C C . GLU A 1 99 ? 31.234 26.5 -13.68 1 50.47 99 GLU A C 1
ATOM 770 O O . GLU A 1 99 ? 30.781 25.812 -12.75 1 50.47 99 GLU A O 1
ATOM 775 N N . GLU A 1 100 ? 31.234 27.766 -13.742 1 51.28 100 GLU A N 1
ATOM 776 C CA . GLU A 1 100 ? 30.547 28.469 -12.664 1 51.28 100 GLU A CA 1
ATOM 777 C C . GLU A 1 100 ? 29.047 28.203 -12.711 1 51.28 100 GLU A C 1
ATOM 779 O O . GLU A 1 100 ? 28.391 28.062 -11.672 1 51.28 100 GLU A O 1
ATOM 784 N N . LEU A 1 101 ? 28.531 28.109 -13.906 1 46.59 101 LEU A N 1
ATOM 785 C CA . LEU A 1 101 ? 27.109 27.844 -14.031 1 46.59 101 LEU A CA 1
ATOM 786 C C . LEU A 1 101 ? 26.766 26.438 -13.547 1 46.59 101 LEU A C 1
ATOM 788 O O . LEU A 1 101 ? 25.766 26.25 -12.859 1 46.59 101 LEU A O 1
ATOM 792 N N . ALA A 1 102 ? 27.562 25.531 -14.016 1 49.5 102 ALA A N 1
ATOM 793 C CA . ALA A 1 102 ? 27.328 24.172 -13.531 1 49.5 102 ALA A CA 1
ATOM 794 C C . ALA A 1 102 ? 27.469 24.109 -12.008 1 49.5 102 ALA A C 1
ATOM 796 O O . ALA A 1 102 ? 26.703 23.391 -11.344 1 49.5 102 ALA A O 1
ATOM 797 N N . SER A 1 103 ? 28.438 24.75 -11.523 1 50.16 103 SER A N 1
ATOM 798 C CA . SER A 1 103 ? 28.609 24.797 -10.078 1 50.16 103 SER A CA 1
ATOM 799 C C . SER A 1 103 ? 27.422 25.453 -9.391 1 50.16 103 SER A C 1
ATOM 801 O O . SER A 1 103 ? 26.984 25 -8.328 1 50.16 103 SER A O 1
ATOM 803 N N . ARG A 1 104 ? 26.922 26.453 -9.945 1 49.31 104 ARG A N 1
ATOM 804 C CA . ARG A 1 104 ? 25.766 27.125 -9.359 1 49.31 104 ARG A CA 1
ATOM 805 C C . ARG A 1 104 ? 24.516 26.281 -9.492 1 49.31 104 ARG A C 1
ATOM 807 O O . ARG A 1 104 ? 23.656 26.266 -8.602 1 49.31 104 ARG A O 1
ATOM 814 N N . LEU A 1 105 ? 24.391 25.578 -10.664 1 51.97 105 LEU A N 1
ATOM 815 C CA . LEU A 1 105 ? 23.234 24.719 -10.852 1 51.97 105 LEU A CA 1
ATOM 816 C C . LEU A 1 105 ? 23.281 23.531 -9.883 1 51.97 105 LEU A C 1
ATOM 818 O O . LEU A 1 105 ? 22.234 23.109 -9.367 1 51.97 105 LEU A O 1
ATOM 822 N N . ASP A 1 106 ? 24.453 23.047 -9.758 1 55.31 106 ASP A N 1
ATOM 823 C CA . ASP A 1 106 ? 24.625 21.953 -8.797 1 55.31 106 ASP A CA 1
ATOM 824 C C . ASP A 1 106 ? 24.234 22.406 -7.391 1 55.31 106 ASP A C 1
ATOM 826 O O . ASP A 1 106 ? 23.719 21.609 -6.602 1 55.31 106 ASP A O 1
ATOM 830 N N . HIS A 1 107 ? 24.578 23.719 -7.137 1 56.94 107 HIS A N 1
ATOM 831 C CA . HIS A 1 107 ? 24.281 24.266 -5.816 1 56.94 107 HIS A CA 1
ATOM 832 C C . HIS A 1 107 ? 22.766 24.375 -5.598 1 56.94 107 HIS A C 1
ATOM 834 O O . HIS A 1 107 ? 22.312 24.562 -4.465 1 56.94 107 HIS A O 1
ATOM 840 N N . CYS A 1 108 ? 22.047 24.203 -6.637 1 66.69 108 CYS A N 1
ATOM 841 C CA . CYS A 1 108 ? 20.625 24.5 -6.492 1 66.69 108 CYS A CA 1
ATOM 842 C C . CYS A 1 108 ? 19.797 23.219 -6.586 1 66.69 108 CYS A C 1
ATOM 844 O O . CYS A 1 108 ? 18.594 23.281 -6.863 1 66.69 108 CYS A O 1
ATOM 846 N N . LYS A 1 109 ? 20.547 22.141 -6.363 1 81.19 109 LYS A N 1
ATOM 847 C CA . LYS A 1 109 ? 19.75 20.922 -6.465 1 81.19 109 LYS A CA 1
ATOM 848 C C . LYS A 1 109 ? 19.547 20.281 -5.094 1 81.19 109 LYS A C 1
ATOM 850 O O . LYS A 1 109 ? 20.469 20.281 -4.266 1 81.19 109 LYS A O 1
ATOM 855 N N . ALA A 1 110 ? 18.297 19.922 -4.828 1 88.81 110 ALA A N 1
ATOM 856 C CA . ALA A 1 110 ? 18.016 19.188 -3.598 1 88.81 110 ALA A CA 1
ATOM 857 C C . ALA A 1 110 ? 18.906 17.953 -3.477 1 88.81 110 ALA A C 1
ATOM 859 O O . ALA A 1 110 ? 19.203 17.297 -4.473 1 88.81 110 ALA A O 1
ATOM 860 N N . LYS A 1 111 ? 19.375 17.766 -2.314 1 92.56 111 LYS A N 1
ATOM 861 C CA . LYS A 1 111 ? 20.297 16.656 -2.105 1 92.56 111 LYS A CA 1
ATOM 862 C C . LYS A 1 111 ? 19.703 15.617 -1.148 1 92.56 111 LYS A C 1
ATOM 864 O O . LYS A 1 111 ? 20.078 14.445 -1.187 1 92.56 111 LYS A O 1
ATOM 869 N N . ALA A 1 112 ? 18.766 16.047 -0.362 1 97.62 112 ALA A N 1
ATOM 870 C CA . ALA A 1 112 ? 18.25 15.164 0.684 1 97.62 112 ALA A CA 1
ATOM 871 C C . ALA A 1 112 ? 16.953 14.484 0.236 1 97.62 112 ALA A C 1
ATOM 873 O O . ALA A 1 112 ? 16.219 15.031 -0.583 1 97.62 112 ALA A O 1
ATOM 874 N N . THR A 1 113 ? 16.734 13.312 0.753 1 98.31 113 THR A N 1
ATOM 875 C CA . THR A 1 113 ? 15.484 12.586 0.545 1 98.31 113 THR A CA 1
ATOM 876 C C . THR A 1 113 ? 14.484 12.891 1.66 1 98.31 113 THR A C 1
ATOM 878 O O . THR A 1 113 ? 14.859 12.953 2.832 1 98.31 113 THR A O 1
ATOM 881 N N . ARG A 1 114 ? 13.266 13.109 1.276 1 98.69 114 ARG A N 1
ATOM 882 C CA . ARG A 1 114 ? 12.211 13.281 2.275 1 98.69 114 ARG A CA 1
ATOM 883 C C . ARG A 1 114 ? 11.359 12.016 2.395 1 98.69 114 ARG A C 1
ATOM 885 O O . ARG A 1 114 ? 10.875 11.492 1.391 1 98.69 114 ARG A O 1
ATOM 892 N N . HIS A 1 115 ? 11.258 11.492 3.607 1 98.81 115 HIS A N 1
ATOM 893 C CA . HIS A 1 115 ? 10.367 10.391 3.938 1 98.81 115 HIS A CA 1
ATOM 894 C C . HIS A 1 115 ? 9.078 10.891 4.582 1 98.81 115 HIS A C 1
ATOM 896 O O . HIS A 1 115 ? 9.117 11.516 5.645 1 98.81 115 HIS A O 1
ATOM 902 N N . ILE A 1 116 ? 8.008 10.617 3.908 1 98.88 116 ILE A N 1
ATOM 903 C CA . ILE A 1 116 ? 6.711 11.133 4.324 1 98.88 116 ILE A CA 1
ATOM 904 C C . ILE A 1 116 ? 5.824 9.977 4.797 1 98.88 116 ILE A C 1
ATOM 906 O O . ILE A 1 116 ? 5.438 9.117 4 1 98.88 116 ILE A O 1
ATOM 910 N N . PHE A 1 117 ? 5.5 9.961 6.066 1 98.94 117 PHE A N 1
ATOM 911 C CA . PHE A 1 117 ? 4.621 8.953 6.645 1 98.94 117 PHE A CA 1
ATOM 912 C C . PHE A 1 117 ? 3.209 9.5 6.809 1 98.94 117 PHE A C 1
ATOM 914 O O . PHE A 1 117 ? 2.973 10.391 7.629 1 98.94 117 PHE A O 1
ATOM 921 N N . LEU A 1 118 ? 2.299 9 6.035 1 98.94 118 LEU A N 1
ATOM 922 C CA . LEU A 1 118 ? 0.888 9.375 6.105 1 98.94 118 LEU A CA 1
ATOM 923 C C . LEU A 1 118 ? 0.102 8.359 6.934 1 98.94 118 LEU A C 1
ATOM 925 O O . LEU A 1 118 ? 0.058 7.176 6.594 1 98.94 118 LEU A O 1
ATOM 929 N N . ILE A 1 119 ? -0.52 8.836 7.973 1 98.94 119 ILE A N 1
ATOM 930 C CA . ILE A 1 119 ? -1.234 7.957 8.891 1 98.94 119 ILE A CA 1
ATOM 931 C C . ILE A 1 119 ? -2.713 8.336 8.922 1 98.94 119 ILE A C 1
ATOM 933 O O . ILE A 1 119 ? -3.059 9.5 9.117 1 98.94 119 ILE A O 1
ATOM 937 N N . ARG A 1 120 ? -3.52 7.348 8.711 1 98.94 120 ARG A N 1
ATOM 938 C CA . ARG A 1 120 ? -4.945 7.586 8.906 1 98.94 120 ARG A CA 1
ATOM 939 C C . ARG A 1 120 ? -5.301 7.625 10.391 1 98.94 120 ARG A C 1
ATOM 941 O O . ARG A 1 120 ? -4.762 6.852 11.18 1 98.94 120 ARG A O 1
ATOM 948 N N . HIS A 1 121 ? -6.234 8.469 10.758 1 98.94 121 HIS A N 1
ATOM 949 C CA . HIS A 1 121 ? -6.695 8.484 12.141 1 98.94 121 HIS A CA 1
ATOM 950 C C . HIS A 1 121 ? -7.238 7.125 12.562 1 98.94 121 HIS A C 1
ATOM 952 O O . HIS A 1 121 ? -7.613 6.312 11.711 1 98.94 121 HIS A O 1
ATOM 958 N N . SER A 1 122 ? -7.281 6.914 13.844 1 98.81 122 SER A N 1
ATOM 959 C CA . SER A 1 122 ? -7.797 5.672 14.406 1 98.81 122 SER A CA 1
ATOM 960 C C . SER A 1 122 ? -9.32 5.691 14.484 1 98.81 122 SER A C 1
ATOM 962 O O . SER A 1 122 ? -9.953 6.699 14.156 1 98.81 122 SER A O 1
ATOM 964 N N . GLN A 1 123 ? -9.883 4.562 14.891 1 98.75 123 GLN A N 1
ATOM 965 C CA . GLN A 1 123 ? -11.336 4.43 14.938 1 98.75 123 GLN A CA 1
ATOM 966 C C . GLN A 1 123 ? -11.953 5.445 15.891 1 98.75 123 GLN A C 1
ATOM 968 O O . GLN A 1 123 ? -11.406 5.699 16.969 1 98.75 123 GLN A O 1
ATOM 973 N N . TYR A 1 124 ? -13.07 5.988 15.547 1 98.25 124 TYR A N 1
ATOM 974 C CA . TYR A 1 124 ? -13.711 7.039 16.328 1 98.25 124 TYR A CA 1
ATOM 975 C C . TYR A 1 124 ? -15.227 6.863 16.328 1 98.25 124 TYR A C 1
ATOM 977 O O . TYR A 1 124 ? -15.766 6.031 15.594 1 98.25 124 TYR A O 1
ATOM 985 N N . HIS A 1 125 ? -15.906 7.555 17.156 1 96.69 125 HIS A N 1
ATOM 986 C CA . HIS A 1 125 ? -17.359 7.539 17.234 1 96.69 125 HIS A CA 1
ATOM 987 C C . HIS A 1 125 ? -17.984 8.352 16.094 1 96.69 125 HIS A C 1
ATOM 989 O O . HIS A 1 125 ? -18.109 9.578 16.203 1 96.69 125 HIS A O 1
ATOM 995 N N . MET A 1 126 ? -18.484 7.668 15.086 1 92.38 126 MET A N 1
ATOM 996 C CA . MET A 1 126 ? -18.984 8.305 13.867 1 92.38 126 MET A CA 1
ATOM 997 C C . MET A 1 126 ? -20.359 8.898 14.102 1 92.38 126 MET A C 1
ATOM 999 O O . MET A 1 126 ? -20.766 9.828 13.398 1 92.38 126 MET A O 1
ATOM 1003 N N . ASP A 1 127 ? -21.016 8.492 15.062 1 90.88 127 ASP A N 1
ATOM 1004 C CA . ASP A 1 127 ? -22.422 8.852 15.273 1 90.88 127 ASP A CA 1
ATOM 1005 C C . ASP A 1 127 ? -22.531 10.156 16.047 1 90.88 127 ASP A C 1
ATOM 1007 O O . ASP A 1 127 ? -23.641 10.695 16.203 1 90.88 127 ASP A O 1
ATOM 1011 N N . ALA A 1 128 ? -21.453 10.68 16.484 1 90.31 128 ALA A N 1
ATOM 1012 C CA . ALA A 1 128 ? -21.516 11.938 17.234 1 90.31 128 ALA A CA 1
ATOM 1013 C C . ALA A 1 128 ? -21.875 13.102 16.312 1 90.31 128 ALA A C 1
ATOM 1015 O O . ALA A 1 128 ? -21.375 13.203 15.195 1 90.31 128 ALA A O 1
ATOM 1016 N N . SER A 1 129 ? -22.734 13.906 16.703 1 90.56 129 SER A N 1
ATOM 1017 C CA . SER A 1 129 ? -23.266 15 15.875 1 90.56 129 SER A CA 1
ATOM 1018 C C . SER A 1 129 ? -22.25 16.141 15.789 1 90.56 129 SER A C 1
ATOM 1020 O O . SER A 1 129 ? -22.078 16.734 14.719 1 90.56 129 SER A O 1
ATOM 1022 N N . LEU A 1 130 ? -21.641 16.391 16.875 1 94 130 LEU A N 1
ATOM 1023 C CA . LEU A 1 130 ? -20.688 17.5 16.906 1 94 130 LEU A CA 1
ATOM 1024 C C . LEU A 1 130 ? -19.266 17 16.672 1 94 130 LEU A C 1
ATOM 1026 O O . LEU A 1 130 ? -18.891 15.938 17.172 1 94 130 LEU A O 1
ATOM 1030 N N . GLU A 1 131 ? -18.547 17.75 15.914 1 93.69 131 GLU A N 1
ATOM 1031 C CA . GLU A 1 131 ? -17.156 17.406 15.602 1 93.69 131 GLU A CA 1
ATOM 1032 C C . GLU A 1 131 ? -16.359 17.172 16.875 1 93.69 131 GLU A C 1
ATOM 1034 O O . GLU A 1 131 ? -15.555 16.234 16.938 1 93.69 131 GLU A O 1
ATOM 1039 N N . LYS A 1 132 ? -16.547 17.953 17.906 1 94.44 132 LYS A N 1
ATOM 1040 C CA . LYS A 1 132 ? -15.789 17.859 19.156 1 94.44 132 LYS A CA 1
ATOM 1041 C C . LYS A 1 132 ? -16.078 16.547 19.875 1 94.44 132 LYS A C 1
ATOM 1043 O O . LYS A 1 132 ? -15.281 16.094 20.703 1 94.44 132 LYS A O 1
ATOM 1048 N N . ASP A 1 133 ? -17.188 15.875 19.516 1 95.62 133 ASP A N 1
ATOM 1049 C CA . ASP A 1 133 ? -17.609 14.648 20.172 1 95.62 133 ASP A CA 1
ATOM 1050 C C . ASP A 1 133 ? -17.172 13.414 19.375 1 95.62 133 ASP A C 1
ATOM 1052 O O . ASP A 1 133 ? -17.375 12.281 19.812 1 95.62 133 ASP A O 1
ATOM 1056 N N . ARG A 1 134 ? -16.609 13.617 18.281 1 97.31 134 ARG A N 1
ATOM 1057 C CA . ARG A 1 134 ? -16.125 12.516 17.453 1 97.31 134 ARG A CA 1
ATOM 1058 C C . ARG A 1 134 ? -14.758 12.039 17.938 1 97.31 134 ARG A C 1
ATOM 1060 O O . ARG A 1 134 ? -13.797 12.008 17.172 1 97.31 134 ARG A O 1
ATOM 1067 N N . THR A 1 135 ? -14.734 11.594 19.172 1 98.31 135 THR A N 1
ATOM 1068 C CA . THR A 1 135 ? -13.531 11.125 19.859 1 98.31 135 THR A CA 1
ATOM 1069 C C . THR A 1 135 ? -13.242 9.672 19.5 1 98.31 135 THR A C 1
ATOM 1071 O O . THR A 1 135 ? -14.102 8.969 18.969 1 98.31 135 THR A O 1
ATOM 1074 N N . LEU A 1 136 ? -12.062 9.227 19.812 1 98.62 136 LEU A N 1
ATOM 1075 C CA . LEU A 1 136 ? -11.672 7.855 19.5 1 98.62 136 LEU A CA 1
ATOM 1076 C C . LEU A 1 136 ? -12.453 6.863 20.359 1 98.62 136 LEU A C 1
ATOM 1078 O O . LEU A 1 136 ? -12.727 7.129 21.531 1 98.62 136 LEU A O 1
ATOM 1082 N N . THR A 1 137 ? -12.805 5.746 19.828 1 98.5 137 THR A N 1
ATOM 1083 C CA . THR A 1 137 ? -13.328 4.613 20.594 1 98.5 137 THR A CA 1
ATOM 1084 C C . THR A 1 137 ? -12.219 3.945 21.391 1 98.5 137 THR A C 1
ATOM 1086 O O . THR A 1 137 ? -11.031 4.238 21.188 1 98.5 137 THR A O 1
ATOM 1089 N N . PRO A 1 138 ? -12.555 3.076 22.297 1 98.62 138 PRO A N 1
ATOM 1090 C CA . PRO A 1 138 ? -11.5 2.314 22.969 1 98.62 138 PRO A CA 1
ATOM 1091 C C . PRO A 1 138 ? -10.602 1.558 22 1 98.62 138 PRO A C 1
ATOM 1093 O O . PRO A 1 138 ? -9.375 1.551 22.172 1 98.62 138 PRO A O 1
ATOM 1096 N N . LEU A 1 139 ? -11.203 0.959 21.016 1 98.75 139 LEU A N 1
ATOM 1097 C CA . LEU A 1 139 ? -10.414 0.292 19.984 1 98.75 139 LEU A CA 1
ATOM 1098 C C . LEU A 1 139 ? -9.5 1.286 19.266 1 98.75 139 LEU A C 1
ATOM 1100 O O . LEU A 1 139 ? -8.336 0.983 19 1 98.75 139 LEU A O 1
ATOM 1104 N N . GLY A 1 140 ? -10.039 2.406 18.953 1 98.81 140 GLY A N 1
ATOM 1105 C CA . GLY A 1 140 ? -9.25 3.447 18.312 1 98.81 140 GLY A CA 1
ATOM 1106 C C . GLY A 1 140 ? -8.031 3.85 19.125 1 98.81 140 GLY A C 1
ATOM 1107 O O . GLY A 1 140 ? -6.961 4.09 18.562 1 98.81 140 GLY A O 1
ATOM 1108 N N . ARG A 1 141 ? -8.211 3.982 20.375 1 98.88 141 ARG A N 1
ATOM 1109 C CA . ARG A 1 141 ? -7.098 4.34 21.25 1 98.88 141 ARG A CA 1
ATOM 1110 C C . ARG A 1 141 ? -6.027 3.25 21.25 1 98.88 141 ARG A C 1
ATOM 1112 O O . ARG A 1 141 ? -4.832 3.547 21.234 1 98.88 141 ARG A O 1
ATOM 1119 N N . GLU A 1 142 ? -6.477 2.004 21.25 1 98.88 142 GLU A N 1
ATOM 1120 C CA . GLU A 1 142 ? -5.535 0.895 21.141 1 98.88 142 GLU A CA 1
ATOM 1121 C C . GLU A 1 142 ? -4.781 0.921 19.812 1 98.88 142 GLU A C 1
ATOM 1123 O O . GLU A 1 142 ? -3.576 0.672 19.781 1 98.88 142 GLU A O 1
ATOM 1128 N N . GLN A 1 143 ? -5.5 1.188 18.766 1 98.88 143 GLN A N 1
ATOM 1129 C CA . GLN A 1 143 ? -4.887 1.296 17.438 1 98.88 143 GLN A CA 1
ATOM 1130 C C . GLN A 1 143 ? -3.797 2.363 17.422 1 98.88 143 GLN A C 1
ATOM 1132 O O . GLN A 1 143 ? -2.697 2.127 16.922 1 98.88 143 GLN A O 1
ATOM 1137 N N . ALA A 1 144 ? -4.141 3.523 17.984 1 98.94 144 ALA A N 1
ATOM 1138 C CA . ALA A 1 144 ? -3.188 4.629 18.016 1 98.94 144 ALA A CA 1
ATOM 1139 C C . ALA A 1 144 ? -1.94 4.254 18.812 1 98.94 144 ALA A C 1
ATOM 1141 O O . ALA A 1 144 ? -0.823 4.609 18.422 1 98.94 144 ALA A O 1
ATOM 1142 N N . GLU A 1 145 ? -2.145 3.537 19.891 1 98.94 145 GLU A N 1
ATOM 1143 C CA . GLU A 1 145 ? -1.024 3.059 20.688 1 98.94 145 GLU A CA 1
ATOM 1144 C C . GLU A 1 145 ? -0.112 2.145 19.875 1 98.94 145 GLU A C 1
ATOM 1146 O O . GLU A 1 145 ? 1.11 2.305 19.891 1 98.94 145 GLU A O 1
ATOM 1151 N N . LEU A 1 146 ? -0.695 1.237 19.203 1 98.94 146 LEU A N 1
ATOM 1152 C CA . LEU A 1 146 ? 0.071 0.289 18.406 1 98.94 146 LEU A CA 1
ATOM 1153 C C . LEU A 1 146 ? 0.804 1.001 17.281 1 98.94 146 LEU A C 1
ATOM 1155 O O . LEU A 1 146 ? 1.949 0.667 16.969 1 98.94 146 LEU A O 1
ATOM 1159 N N . THR A 1 147 ? 0.161 1.949 16.672 1 98.94 147 THR A N 1
ATOM 1160 C CA . THR A 1 147 ? 0.793 2.729 15.609 1 98.94 147 THR A CA 1
ATOM 1161 C C . THR A 1 147 ? 1.997 3.496 16.156 1 98.94 147 THR A C 1
ATOM 1163 O O . THR A 1 147 ? 3.062 3.504 15.531 1 98.94 147 THR A O 1
ATOM 1166 N N . GLY A 1 148 ? 1.784 4.164 17.312 1 98.94 148 GLY A N 1
ATOM 1167 C CA . GLY A 1 148 ? 2.893 4.863 17.938 1 98.94 148 GLY A CA 1
ATOM 1168 C C . GLY A 1 148 ? 4.066 3.953 18.266 1 98.94 148 GLY A C 1
ATOM 1169 O O . GLY A 1 148 ? 5.219 4.316 18.031 1 98.94 148 GLY A O 1
ATOM 1170 N N . LEU A 1 149 ? 3.771 2.814 18.781 1 98.81 149 LEU A N 1
ATOM 1171 C CA . LEU A 1 149 ? 4.805 1.844 19.109 1 98.81 149 LEU A CA 1
ATOM 1172 C C . LEU A 1 149 ? 5.555 1.389 17.859 1 98.81 149 LEU A C 1
ATOM 1174 O O . LEU A 1 149 ? 6.777 1.234 17.891 1 98.81 149 LEU A O 1
ATOM 1178 N N . ARG A 1 150 ? 4.836 1.167 16.812 1 98.88 150 ARG A N 1
ATOM 1179 C CA . ARG A 1 150 ? 5.473 0.764 15.57 1 98.88 150 ARG A CA 1
ATOM 1180 C C . ARG A 1 150 ? 6.422 1.847 15.07 1 98.88 150 ARG A C 1
ATOM 1182 O O . ARG A 1 150 ? 7.559 1.557 14.688 1 98.88 150 ARG A O 1
ATOM 1189 N N . LEU A 1 151 ? 5.938 3.045 15.031 1 98.88 151 LEU A N 1
ATOM 1190 C CA . LEU A 1 151 ? 6.773 4.156 14.586 1 98.88 151 LEU A CA 1
ATOM 1191 C C . LEU A 1 151 ? 8.031 4.27 15.438 1 98.88 151 LEU A C 1
ATOM 1193 O O . LEU A 1 151 ? 9.125 4.457 14.914 1 98.88 151 LEU A O 1
ATOM 1197 N N . ALA A 1 152 ? 7.898 4.176 16.719 1 98.69 152 ALA A N 1
ATOM 1198 C CA . ALA A 1 152 ? 9.031 4.246 17.641 1 98.69 152 ALA A CA 1
ATOM 1199 C C . ALA A 1 152 ? 10.031 3.129 17.375 1 98.69 152 ALA A C 1
ATOM 1201 O O . ALA A 1 152 ? 11.242 3.344 17.438 1 98.69 152 ALA A O 1
ATOM 1202 N N . SER A 1 153 ? 9.531 1.978 17.031 1 98.19 153 SER A N 1
ATOM 1203 C CA . SER A 1 153 ? 10.383 0.805 16.859 1 98.19 153 SER A CA 1
ATOM 1204 C C . SER A 1 153 ? 11.234 0.929 15.594 1 98.19 153 SER A C 1
ATOM 1206 O O . SER A 1 153 ? 12.227 0.207 15.438 1 98.19 153 SER A O 1
ATOM 1208 N N . LEU A 1 154 ? 10.844 1.759 14.672 1 97.56 154 LEU A N 1
ATOM 1209 C CA . LEU A 1 154 ? 11.555 1.906 13.414 1 97.56 154 LEU A CA 1
ATOM 1210 C C . LEU A 1 154 ? 12.938 2.512 13.641 1 97.56 154 LEU A C 1
ATOM 1212 O O . LEU A 1 154 ? 13.805 2.434 12.766 1 97.56 154 LEU A O 1
ATOM 1216 N N . GLY A 1 155 ? 13.133 3.217 14.719 1 95.75 155 GLY A N 1
ATOM 1217 C CA . GLY A 1 155 ? 14.43 3.787 15.055 1 95.75 155 GLY A CA 1
ATOM 1218 C C . GLY A 1 155 ? 14.789 5 14.219 1 95.75 155 GLY A C 1
ATOM 1219 O O . GLY A 1 155 ? 15.961 5.289 14 1 95.75 155 GLY A O 1
ATOM 1220 N N . LEU A 1 156 ? 13.844 5.664 13.719 1 97.19 156 LEU A N 1
ATOM 1221 C CA . LEU A 1 156 ? 14.039 6.855 12.898 1 97.19 156 LEU A CA 1
ATOM 1222 C C . LEU A 1 156 ? 13.945 8.117 13.742 1 97.19 156 LEU A C 1
ATOM 1224 O O . LEU A 1 156 ? 13.227 8.148 14.742 1 97.19 156 LEU A O 1
ATOM 1228 N N . LYS A 1 157 ? 14.719 9.07 13.375 1 96.94 157 LYS A N 1
ATOM 1229 C CA . LYS A 1 157 ? 14.594 10.383 14 1 96.94 157 LYS A CA 1
ATOM 1230 C C . LYS A 1 157 ? 13.555 11.242 13.281 1 96.94 157 LYS A C 1
ATOM 1232 O O . LYS A 1 157 ? 13.891 11.977 12.344 1 96.94 157 LYS A O 1
ATOM 1237 N N . PHE A 1 158 ? 12.359 11.18 13.742 1 98.56 158 PHE A N 1
ATOM 1238 C CA . PHE A 1 158 ? 11.273 11.93 13.109 1 98.56 158 PHE A CA 1
ATOM 1239 C C . PHE A 1 158 ? 11.438 13.422 13.352 1 98.56 158 PHE A C 1
ATOM 1241 O O . PHE A 1 158 ? 11.773 13.844 14.461 1 98.56 158 PHE A O 1
ATOM 1248 N N . ASN A 1 159 ? 11.156 14.242 12.359 1 97.81 159 ASN A N 1
ATOM 1249 C CA . ASN A 1 159 ? 11.375 15.68 12.422 1 97.81 159 ASN A CA 1
ATOM 1250 C C . ASN A 1 159 ? 10.148 16.406 12.969 1 97.81 159 ASN A C 1
ATOM 1252 O O . ASN A 1 159 ? 10.281 17.359 13.734 1 97.81 159 ASN A O 1
ATOM 1256 N N . LYS A 1 160 ? 8.969 15.984 12.578 1 98.25 160 LYS A N 1
ATOM 1257 C CA . LYS A 1 160 ? 7.754 16.688 12.969 1 98.25 160 LYS A CA 1
ATOM 1258 C C . LYS A 1 160 ? 6.52 15.82 12.742 1 98.25 160 LYS A C 1
ATOM 1260 O O . LYS A 1 160 ? 6.555 14.875 11.961 1 98.25 160 LYS A O 1
ATOM 1265 N N . ILE A 1 161 ? 5.512 16.156 13.453 1 98.88 161 ILE A N 1
ATOM 1266 C CA . ILE A 1 161 ? 4.176 15.609 13.266 1 98.88 161 ILE A CA 1
ATOM 1267 C C . ILE A 1 161 ? 3.207 16.719 12.867 1 98.88 161 ILE A C 1
ATOM 1269 O O . ILE A 1 161 ? 3.084 17.734 13.562 1 98.88 161 ILE A O 1
ATOM 1273 N N . VAL A 1 162 ? 2.631 16.625 11.711 1 98.94 162 VAL A N 1
ATOM 1274 C CA . VAL A 1 162 ? 1.554 17.5 11.273 1 98.94 162 VAL A CA 1
ATOM 1275 C C . VAL A 1 162 ? 0.233 16.734 11.266 1 98.94 162 VAL A C 1
ATOM 1277 O O . VAL A 1 162 ? 0.166 15.609 10.773 1 98.94 162 VAL A O 1
ATOM 1280 N N . HIS A 1 163 ? -0.815 17.281 11.859 1 98.88 163 HIS A N 1
ATOM 1281 C CA . HIS A 1 163 ? -2.053 16.516 11.922 1 98.88 163 HIS A CA 1
ATOM 1282 C C . HIS A 1 163 ? -3.262 17.391 11.594 1 98.88 163 HIS A C 1
ATOM 1284 O O . HIS A 1 163 ? -3.223 18.609 11.789 1 98.88 163 HIS A O 1
ATOM 1290 N N . SER A 1 164 ? -4.277 16.766 11.055 1 98.88 164 SER A N 1
ATOM 1291 C CA . SER A 1 164 ? -5.57 17.391 10.82 1 98.88 164 SER A CA 1
ATOM 1292 C C . SER A 1 164 ? -6.133 18 12.102 1 98.88 164 SER A C 1
ATOM 1294 O O . SER A 1 164 ? -5.938 17.453 13.188 1 98.88 164 SER A O 1
ATOM 1296 N N . SER A 1 165 ? -6.949 19.078 11.969 1 98.62 165 SER A N 1
ATOM 1297 C CA . SER A 1 165 ? -7.527 19.766 13.109 1 98.62 165 SER A CA 1
ATOM 1298 C C . SER A 1 165 ? -8.797 19.078 13.594 1 98.62 165 SER A C 1
ATOM 1300 O O . SER A 1 165 ? -9.453 19.547 14.531 1 98.62 165 SER A O 1
ATOM 1302 N N . MET A 1 166 ? -9.156 17.984 13 1 98.31 166 MET A N 1
ATOM 1303 C CA . MET A 1 166 ? -10.359 17.281 13.43 1 98.31 166 MET A CA 1
ATOM 1304 C C . MET A 1 166 ? -10.078 16.438 14.664 1 98.31 166 MET A C 1
ATOM 1306 O O . MET A 1 166 ? -8.984 15.883 14.805 1 98.31 166 MET A O 1
ATOM 1310 N N . THR A 1 167 ? -11.039 16.219 15.508 1 98.69 167 THR A N 1
ATOM 1311 C CA . THR A 1 167 ? -10.906 15.648 16.844 1 98.69 167 THR A CA 1
ATOM 1312 C C . THR A 1 167 ? -10.266 14.266 16.781 1 98.69 167 THR A C 1
ATOM 1314 O O . THR A 1 167 ? -9.344 13.969 17.531 1 98.69 167 THR A O 1
ATOM 1317 N N . ARG A 1 168 ? -10.758 13.375 15.93 1 98.5 168 ARG A N 1
ATOM 1318 C CA . ARG A 1 168 ? -10.227 12.023 15.836 1 98.5 168 ARG A CA 1
ATOM 1319 C C . ARG A 1 168 ? -8.75 12.031 15.469 1 98.5 168 ARG A C 1
ATOM 1321 O O . ARG A 1 168 ? -7.98 11.188 15.93 1 98.5 168 ARG A O 1
ATOM 1328 N N . ALA A 1 169 ? -8.32 12.969 14.633 1 98.88 169 ALA A N 1
ATOM 1329 C CA . ALA A 1 169 ? -6.918 13.078 14.242 1 98.88 169 ALA A CA 1
ATOM 1330 C C . ALA A 1 169 ? -6.078 13.68 15.375 1 98.88 169 ALA A C 1
ATOM 1332 O O . ALA A 1 169 ? -4.941 13.258 15.594 1 98.88 169 ALA A O 1
ATOM 1333 N N . ILE A 1 170 ? -6.633 14.656 16.062 1 98.88 170 ILE A N 1
ATOM 1334 C CA . ILE A 1 170 ? -5.949 15.258 17.203 1 98.88 170 ILE A CA 1
ATOM 1335 C C . ILE A 1 170 ? -5.668 14.188 18.266 1 98.88 170 ILE A C 1
ATOM 1337 O O . ILE A 1 170 ? -4.535 14.047 18.719 1 98.88 170 ILE A O 1
ATOM 1341 N N . GLU A 1 171 ? -6.676 13.43 18.562 1 98.88 171 GLU A N 1
ATOM 1342 C CA . GLU A 1 171 ? -6.516 12.406 19.594 1 98.88 171 GLU A CA 1
ATOM 1343 C C . GLU A 1 171 ? -5.527 11.328 19.156 1 98.88 171 GLU A C 1
ATOM 1345 O O . GLU A 1 171 ? -4.715 10.859 19.953 1 98.88 171 GLU A O 1
ATOM 1350 N N . THR A 1 172 ? -5.625 10.922 17.906 1 98.94 172 THR A N 1
ATOM 1351 C CA . THR A 1 172 ? -4.664 9.961 17.375 1 98.94 172 THR A CA 1
ATOM 1352 C C . THR A 1 172 ? -3.24 10.492 17.5 1 98.94 172 THR A C 1
ATOM 1354 O O . THR A 1 172 ? -2.342 9.781 17.953 1 98.94 172 THR A O 1
ATOM 1357 N N . SER A 1 173 ? -3.064 11.742 17.141 1 98.94 173 SER A N 1
ATOM 1358 C CA . SER A 1 173 ? -1.752 12.375 17.203 1 98.94 173 SER A CA 1
ATOM 1359 C C . SER A 1 173 ? -1.242 12.453 18.641 1 98.94 173 SER A C 1
ATOM 1361 O O . SER A 1 173 ? -0.052 12.258 18.891 1 98.94 173 SER A O 1
ATOM 1363 N N . ASP A 1 174 ? -2.109 12.758 19.547 1 98.81 174 ASP A N 1
ATOM 1364 C CA . ASP A 1 174 ? -1.73 12.867 20.953 1 98.81 174 ASP A CA 1
ATOM 1365 C C . ASP A 1 174 ? -1.188 11.539 21.484 1 98.81 174 ASP A C 1
ATOM 1367 O O . ASP A 1 174 ? -0.18 11.516 22.188 1 98.81 174 ASP A O 1
ATOM 1371 N N . ILE A 1 175 ? -1.83 10.5 21.156 1 98.88 175 ILE A N 1
ATOM 1372 C CA . ILE A 1 175 ? -1.423 9.188 21.641 1 98.88 175 ILE A CA 1
ATOM 1373 C C . ILE A 1 175 ? -0.111 8.773 20.984 1 98.88 175 ILE A C 1
ATOM 1375 O O . ILE A 1 175 ? 0.816 8.312 21.656 1 98.88 175 ILE A O 1
ATOM 1379 N N . ILE A 1 176 ? -0.006 8.953 19.672 1 98.88 176 ILE A N 1
ATOM 1380 C CA . ILE A 1 176 ? 1.193 8.578 18.938 1 98.88 176 ILE A CA 1
ATOM 1381 C C . ILE A 1 176 ? 2.389 9.375 19.453 1 98.88 176 ILE A C 1
ATOM 1383 O O . ILE A 1 176 ? 3.479 8.828 19.625 1 98.88 176 ILE A O 1
ATOM 1387 N N . SER A 1 177 ? 2.199 10.648 19.719 1 98.62 177 SER A N 1
ATOM 1388 C CA . SER A 1 177 ? 3.283 11.547 20.125 1 98.62 177 SER A CA 1
ATOM 1389 C C . SER A 1 177 ? 3.896 11.117 21.453 1 98.62 177 SER A C 1
ATOM 1391 O O . SER A 1 177 ? 5.059 11.422 21.734 1 98.62 177 SER A O 1
ATOM 1393 N N . LYS A 1 178 ? 3.16 10.422 22.281 1 98.56 178 LYS A N 1
ATOM 1394 C CA . LYS A 1 178 ? 3.682 9.922 23.562 1 98.56 178 LYS A CA 1
ATOM 1395 C C . LYS A 1 178 ? 4.828 8.938 23.328 1 98.56 178 LYS A C 1
ATOM 1397 O O . LYS A 1 178 ? 5.715 8.805 24.172 1 98.56 178 LYS A O 1
ATOM 1402 N N . HIS A 1 179 ? 4.836 8.312 22.25 1 98.62 179 HIS A N 1
ATOM 1403 C CA . HIS A 1 179 ? 5.859 7.316 21.938 1 98.62 179 HIS A CA 1
ATOM 1404 C C . HIS A 1 179 ? 7.008 7.934 21.156 1 98.62 179 HIS A C 1
ATOM 1406 O O . HIS A 1 179 ? 7.988 7.254 20.844 1 98.62 179 HIS A O 1
ATOM 1412 N N . LEU A 1 180 ? 6.883 9.148 20.781 1 98.44 180 LEU A N 1
ATOM 1413 C CA . LEU A 1 180 ? 7.891 9.875 20.016 1 98.44 180 LEU A CA 1
ATOM 1414 C C . LEU A 1 180 ? 8.305 11.156 20.734 1 98.44 180 LEU A C 1
ATOM 1416 O O . LEU A 1 180 ? 8.094 12.258 20.219 1 98.44 180 LEU A O 1
ATOM 1420 N N . PRO A 1 181 ? 8.938 10.984 21.828 1 96.5 181 PRO A N 1
ATOM 1421 C CA . PRO A 1 181 ? 9.281 12.164 22.609 1 96.5 181 PRO A CA 1
ATOM 1422 C C . PRO A 1 181 ? 10.195 13.133 21.859 1 96.5 181 PRO A C 1
ATOM 1424 O O . PRO A 1 181 ? 11.109 12.695 21.156 1 96.5 181 PRO A O 1
ATOM 1427 N N . GLY A 1 182 ? 9.922 14.422 22.016 1 96.44 182 GLY A N 1
ATOM 1428 C CA . GLY A 1 182 ? 10.773 15.453 21.438 1 96.44 182 GLY A CA 1
ATOM 1429 C C . GLY A 1 182 ? 10.352 15.883 20.047 1 96.44 182 GLY A C 1
ATOM 1430 O O . GLY A 1 182 ? 10.898 16.828 19.484 1 96.44 182 GLY A O 1
ATOM 1431 N N . VAL A 1 183 ? 9.391 15.195 19.484 1 98.06 183 VAL A N 1
ATOM 1432 C CA . VAL A 1 183 ? 8.945 15.539 18.141 1 98.06 183 VAL A CA 1
ATOM 1433 C C . VAL A 1 183 ? 7.832 16.578 18.219 1 98.06 183 VAL A C 1
ATOM 1435 O O . VAL A 1 183 ? 6.844 16.391 18.938 1 98.06 183 VAL A O 1
ATOM 1438 N N . CYS A 1 184 ? 7.996 17.688 17.516 1 97.88 184 CYS A N 1
ATOM 1439 C CA . CYS A 1 184 ? 7.031 18.781 17.531 1 97.88 184 CYS A CA 1
ATOM 1440 C C . CYS A 1 184 ? 5.77 18.406 16.766 1 97.88 184 CYS A C 1
ATOM 1442 O O . CYS A 1 184 ? 5.848 17.766 15.711 1 97.88 184 CYS A O 1
ATOM 1444 N N . LYS A 1 185 ? 4.637 18.844 17.281 1 98.12 185 LYS A N 1
ATOM 1445 C CA . LYS A 1 185 ? 3.34 18.625 16.656 1 98.12 185 LYS A CA 1
ATOM 1446 C C . LYS A 1 185 ? 2.74 19.922 16.141 1 98.12 185 LYS A C 1
ATOM 1448 O O . LYS A 1 185 ? 2.783 20.953 16.828 1 98.12 185 LYS A O 1
ATOM 1453 N N . VAL A 1 186 ? 2.205 19.922 14.914 1 98.31 186 VAL A N 1
ATOM 1454 C CA . VAL A 1 186 ? 1.562 21.078 14.312 1 98.31 186 VAL A CA 1
ATOM 1455 C C . VAL A 1 186 ? 0.19 20.688 13.773 1 98.31 186 VAL A C 1
ATOM 1457 O O . VAL A 1 186 ? 0.053 19.672 13.086 1 98.31 186 VAL A O 1
ATOM 1460 N N . SER A 1 187 ? -0.823 21.484 14.094 1 98.5 187 SER A N 1
ATOM 1461 C CA . SER A 1 187 ? -2.174 21.266 13.586 1 98.5 187 SER A CA 1
ATOM 1462 C C . SER A 1 187 ? -2.434 22.094 12.336 1 98.5 187 SER A C 1
ATOM 1464 O O . SER A 1 187 ? -1.925 23.203 12.203 1 98.5 187 SER A O 1
ATOM 1466 N N . THR A 1 188 ? -3.25 21.547 11.406 1 98.69 188 THR A N 1
ATOM 1467 C CA . THR A 1 188 ? -3.584 22.328 10.219 1 98.69 188 THR A CA 1
ATOM 1468 C C . THR A 1 188 ? -4.973 21.953 9.703 1 98.69 188 THR A C 1
ATOM 1470 O O . THR A 1 188 ? -5.383 20.797 9.789 1 98.69 188 THR A O 1
ATOM 1473 N N . ASP A 1 189 ? -5.645 22.859 9.078 1 98 189 ASP A N 1
ATOM 1474 C CA . ASP A 1 189 ? -6.938 22.625 8.438 1 98 189 ASP A CA 1
ATOM 1475 C C . ASP A 1 189 ? -6.762 22.062 7.031 1 98 189 ASP A C 1
ATOM 1477 O O . ASP A 1 189 ? -7.707 21.531 6.449 1 98 189 ASP A O 1
ATOM 1481 N N . LEU A 1 190 ? -5.621 22.156 6.438 1 98.12 190 LEU A N 1
ATOM 1482 C CA . LEU A 1 190 ? -5.379 21.672 5.082 1 98.12 190 LEU A CA 1
ATOM 1483 C C . LEU A 1 190 ? -5.625 20.172 4.98 1 98.12 190 LEU A C 1
ATOM 1485 O O . LEU A 1 190 ? -6.012 19.672 3.926 1 98.12 190 LEU A O 1
ATOM 1489 N N . LEU A 1 191 ? -5.469 19.469 6.125 1 98.62 191 LEU A N 1
ATOM 1490 C CA . LEU A 1 191 ? -5.516 18.016 6.109 1 98.62 191 LEU A CA 1
ATOM 1491 C C . LEU A 1 191 ? -6.871 17.516 6.59 1 98.62 191 LEU A C 1
ATOM 1493 O O . LEU A 1 191 ? -7.035 16.312 6.852 1 98.62 191 LEU A O 1
ATOM 1497 N N . ARG A 1 192 ? -7.82 18.391 6.703 1 98.19 192 ARG A N 1
ATOM 1498 C CA . ARG A 1 192 ? -9.156 17.969 7.113 1 98.19 192 ARG A CA 1
ATOM 1499 C C . ARG A 1 192 ? -9.797 17.078 6.062 1 98.19 192 ARG A C 1
ATOM 1501 O O . ARG A 1 192 ? -9.453 17.156 4.883 1 98.19 192 ARG A O 1
ATOM 1508 N N . GLU A 1 193 ? -10.703 16.312 6.574 1 94.94 193 GLU A N 1
ATOM 1509 C CA . GLU A 1 193 ? -11.406 15.391 5.695 1 94.94 193 GLU A CA 1
ATOM 1510 C C . GLU A 1 193 ? -12.227 16.125 4.648 1 94.94 193 GLU A C 1
ATOM 1512 O O . GLU A 1 193 ? -12.609 17.281 4.859 1 94.94 193 GLU A O 1
ATOM 1517 N N . GLY A 1 194 ? -12.367 15.516 3.475 1 93.75 194 GLY A N 1
ATOM 1518 C CA . GLY A 1 194 ? -13.195 16.047 2.406 1 93.75 194 GLY A CA 1
ATOM 1519 C C . GLY A 1 194 ? -13.188 15.195 1.155 1 93.75 194 GLY A C 1
ATOM 1520 O O . GLY A 1 194 ? -12.695 14.062 1.175 1 93.75 194 GLY A O 1
ATOM 1521 N N . ALA A 1 195 ? -13.82 15.688 0.159 1 93.06 195 ALA A N 1
ATOM 1522 C CA . ALA A 1 195 ? -13.891 15.031 -1.144 1 93.06 195 ALA A CA 1
ATOM 1523 C C . ALA A 1 195 ? -12.914 15.664 -2.129 1 93.06 195 ALA A C 1
ATOM 1525 O O . ALA A 1 195 ? -13.18 16.734 -2.672 1 93.06 195 ALA A O 1
ATOM 1526 N N . PRO A 1 196 ? -11.867 14.945 -2.377 1 94.38 196 PRO A N 1
ATOM 1527 C CA . PRO A 1 196 ? -10.805 15.609 -3.137 1 94.38 196 PRO A CA 1
ATOM 1528 C C . PRO A 1 196 ? -11.188 15.859 -4.594 1 94.38 196 PRO A C 1
ATOM 1530 O O . PRO A 1 196 ? -10.883 16.922 -5.141 1 94.38 196 PRO A O 1
ATOM 1533 N N . ILE A 1 197 ? -11.75 14.938 -5.254 1 93.5 197 ILE A N 1
ATOM 1534 C CA . ILE A 1 197 ? -12.133 15.008 -6.66 1 93.5 197 ILE A CA 1
ATOM 1535 C C . ILE A 1 197 ? -13.188 13.945 -6.965 1 93.5 197 ILE A C 1
ATOM 1537 O O . ILE A 1 197 ? -13.227 12.898 -6.309 1 93.5 197 ILE A O 1
ATOM 1541 N N . GLU A 1 198 ? -14.055 14.258 -7.895 1 90.75 198 GLU A N 1
ATOM 1542 C CA . GLU A 1 198 ? -15.047 13.25 -8.266 1 90.75 198 GLU A CA 1
ATOM 1543 C C . GLU A 1 198 ? -14.375 11.977 -8.773 1 90.75 198 GLU A C 1
ATOM 1545 O O . GLU A 1 198 ? -13.555 12.031 -9.695 1 90.75 198 GLU A O 1
ATOM 1550 N N . PRO A 1 199 ? -14.758 10.898 -8.133 1 90.94 199 PRO A N 1
ATOM 1551 C CA . PRO A 1 199 ? -14.109 9.648 -8.531 1 90.94 199 PRO A CA 1
ATOM 1552 C C . PRO A 1 199 ? -14.578 9.148 -9.891 1 90.94 199 PRO A C 1
ATOM 1554 O O . PRO A 1 199 ? -15.695 9.453 -10.312 1 90.94 199 PRO A O 1
ATOM 1557 N N . ASP A 1 200 ? -13.719 8.453 -10.594 1 88.19 200 ASP A N 1
ATOM 1558 C CA . ASP A 1 200 ? -14.023 7.73 -11.828 1 88.19 200 ASP A CA 1
ATOM 1559 C C . ASP A 1 200 ? -13.609 6.262 -11.719 1 88.19 200 ASP A C 1
ATOM 1561 O O . ASP A 1 200 ? -12.43 5.949 -11.586 1 88.19 200 ASP A O 1
ATOM 1565 N N . PRO A 1 201 ? -14.539 5.348 -11.797 1 85.06 201 PRO A N 1
ATOM 1566 C CA . PRO A 1 201 ? -15.969 5.555 -12.047 1 85.06 201 PRO A CA 1
ATOM 1567 C C . PRO A 1 201 ? -16.703 6.16 -10.852 1 85.06 201 PRO A C 1
ATOM 1569 O O . PRO A 1 201 ? -16.234 6.047 -9.719 1 85.06 201 PRO A O 1
ATOM 1572 N N . PRO A 1 202 ? -17.812 6.75 -11.164 1 79.44 202 PRO A N 1
ATOM 1573 C CA . PRO A 1 202 ? -18.594 7.316 -10.055 1 79.44 202 PRO A CA 1
ATOM 1574 C C . PRO A 1 202 ? -19.188 6.246 -9.141 1 79.44 202 PRO A C 1
ATOM 1576 O O . PRO A 1 202 ? -19.406 5.113 -9.578 1 79.44 202 PRO A O 1
ATOM 1579 N N . VAL A 1 203 ? -19.234 6.691 -7.895 1 75.56 203 VAL A N 1
ATOM 1580 C CA . VAL A 1 203 ? -19.828 5.758 -6.941 1 75.56 203 VAL A CA 1
ATOM 1581 C C . VAL A 1 203 ? -21.219 6.23 -6.551 1 75.56 203 VAL A C 1
ATOM 1583 O O . VAL A 1 203 ? -21.453 7.43 -6.398 1 75.56 203 VAL A O 1
ATOM 1586 N N . SER A 1 204 ? -22.062 5.27 -6.566 1 65.12 204 SER A N 1
ATOM 1587 C CA . SER A 1 204 ? -23.469 5.582 -6.355 1 65.12 204 SER A CA 1
ATOM 1588 C C . SER A 1 204 ? -23.734 5.941 -4.898 1 65.12 204 SER A C 1
ATOM 1590 O O . SER A 1 204 ? -24.562 6.82 -4.613 1 65.12 204 SER A O 1
ATOM 1592 N N . HIS A 1 205 ? -23.016 5.352 -4.047 1 69.38 205 HIS A N 1
ATOM 1593 C CA . HIS A 1 205 ? -23.391 5.48 -2.646 1 69.38 205 HIS A CA 1
ATOM 1594 C C . HIS A 1 205 ? -22.781 6.73 -2.023 1 69.38 205 HIS A C 1
ATOM 1596 O O . HIS A 1 205 ? -23.156 7.121 -0.914 1 69.38 205 HIS A O 1
ATOM 1602 N N . TRP A 1 206 ? -21.906 7.297 -2.578 1 65.06 206 TRP A N 1
ATOM 1603 C CA . TRP A 1 206 ? -21.234 8.5 -2.088 1 65.06 206 TRP A CA 1
ATOM 1604 C C . TRP A 1 206 ? -21.25 9.602 -3.145 1 65.06 206 TRP A C 1
ATOM 1606 O O . TRP A 1 206 ? -20.531 9.523 -4.141 1 65.06 206 TRP A O 1
ATOM 1616 N N . LYS A 1 207 ? -22.234 10.508 -2.984 1 67.06 207 LYS A N 1
ATOM 1617 C CA . LYS A 1 207 ? -22.375 11.57 -3.982 1 67.06 207 LYS A CA 1
ATOM 1618 C C . LYS A 1 207 ? -22.312 12.945 -3.332 1 67.06 207 LYS A C 1
ATOM 1620 O O . LYS A 1 207 ? -23.344 13.594 -3.146 1 67.06 207 LYS A O 1
ATOM 1625 N N . PRO A 1 208 ? -21.031 13.195 -3.021 1 70.56 208 PRO A N 1
ATOM 1626 C CA . PRO A 1 208 ? -20.922 14.586 -2.572 1 70.56 208 PRO A CA 1
ATOM 1627 C C . PRO A 1 208 ? -21.375 15.586 -3.637 1 70.56 208 PRO A C 1
ATOM 1629 O O . PRO A 1 208 ? -21.328 15.281 -4.832 1 70.56 208 PRO A O 1
ATOM 1632 N N . GLU A 1 209 ? -21.906 16.688 -3.078 1 72.62 209 GLU A N 1
ATOM 1633 C CA . GLU A 1 209 ? -22.281 17.75 -4 1 72.62 209 GLU A CA 1
ATOM 1634 C C . GLU A 1 209 ? -21.047 18.297 -4.734 1 72.62 209 GLU A C 1
ATOM 1636 O O . GLU A 1 209 ? -19.938 18.25 -4.207 1 72.62 209 GLU A O 1
ATOM 1641 N N . ALA A 1 210 ? -21.297 18.734 -5.828 1 72.31 210 ALA A N 1
ATOM 1642 C CA . ALA A 1 210 ? -20.234 19.266 -6.676 1 72.31 210 ALA A CA 1
ATOM 1643 C C . ALA A 1 210 ? -19.453 20.359 -5.949 1 72.31 210 ALA A C 1
ATOM 1645 O O . ALA A 1 210 ? -18.234 20.453 -6.086 1 72.31 210 ALA A O 1
ATOM 1646 N N . VAL A 1 211 ? -20.156 21.141 -5.16 1 73.31 211 VAL A N 1
ATOM 1647 C CA . VAL A 1 211 ? -19.547 22.266 -4.449 1 73.31 211 VAL A CA 1
ATOM 1648 C C . VAL A 1 211 ? -18.531 21.734 -3.436 1 73.31 211 VAL A C 1
ATOM 1650 O O . VAL A 1 211 ? -17.484 22.344 -3.234 1 73.31 211 VAL A O 1
ATOM 1653 N N . GLN A 1 212 ? -18.766 20.656 -2.928 1 81.44 212 GLN A N 1
ATOM 1654 C CA . GLN A 1 212 ? -17.875 20.062 -1.945 1 81.44 212 GLN A CA 1
ATOM 1655 C C . GLN A 1 212 ? -16.562 19.625 -2.592 1 81.44 212 GLN A C 1
ATOM 1657 O O . GLN A 1 212 ? -15.484 19.828 -2.016 1 81.44 212 GLN A O 1
ATOM 1662 N N . TYR A 1 213 ? -16.703 19.203 -3.771 1 83.62 213 TYR A N 1
ATOM 1663 C CA . TYR A 1 213 ? -15.5 18.812 -4.488 1 83.62 213 TYR A CA 1
ATOM 1664 C C . TYR A 1 213 ? -14.617 20.016 -4.797 1 83.62 213 TYR A C 1
ATOM 1666 O O . TYR A 1 213 ? -13.391 19.922 -4.754 1 83.62 213 TYR A O 1
ATOM 1674 N N . TYR A 1 214 ? -15.266 21.047 -5.035 1 85.06 214 TYR A N 1
ATOM 1675 C CA . TYR A 1 214 ? -14.5 22.234 -5.383 1 85.06 214 TYR A CA 1
ATOM 1676 C C . TYR A 1 214 ? -13.758 22.781 -4.168 1 85.06 214 TYR A C 1
ATOM 1678 O O . TYR A 1 214 ? -12.562 23.062 -4.242 1 85.06 214 TYR A O 1
ATOM 1686 N N . GLU A 1 215 ? -14.414 22.891 -3.104 1 89.81 215 GLU A N 1
ATOM 1687 C CA . GLU A 1 215 ? -13.805 23.453 -1.905 1 89.81 215 GLU A CA 1
ATOM 1688 C C . GLU A 1 215 ? -12.797 22.484 -1.289 1 89.81 215 GLU A C 1
ATOM 1690 O O . GLU A 1 215 ? -11.641 22.844 -1.056 1 89.81 215 GLU A O 1
ATOM 1695 N N . ASP A 1 216 ? -13.25 21.297 -1.062 1 93.88 216 ASP A N 1
ATOM 1696 C CA . ASP A 1 216 ? -12.375 20.297 -0.467 1 93.88 216 ASP A CA 1
ATOM 1697 C C . ASP A 1 216 ? -11.203 19.969 -1.386 1 93.88 216 ASP A C 1
ATOM 1699 O O . ASP A 1 216 ? -10.07 19.812 -0.921 1 93.88 216 ASP A O 1
ATOM 1703 N N . GLY A 1 217 ? -11.539 19.891 -2.652 1 94.88 217 GLY A N 1
ATOM 1704 C CA . GLY A 1 217 ? -10.516 19.578 -3.631 1 94.88 217 GLY A CA 1
ATOM 1705 C C . GLY A 1 217 ? -9.383 20.594 -3.656 1 94.88 217 GLY A C 1
ATOM 1706 O O . GLY A 1 217 ? -8.211 20.219 -3.664 1 94.88 217 GLY A O 1
ATOM 1707 N N . ALA A 1 218 ? -9.797 21.812 -3.67 1 94.75 218 ALA A N 1
ATOM 1708 C CA . ALA A 1 218 ? -8.789 22.875 -3.676 1 94.75 218 ALA A CA 1
ATOM 1709 C C . ALA A 1 218 ? -7.941 22.828 -2.41 1 94.75 218 ALA A C 1
ATOM 1711 O O . ALA A 1 218 ? -6.723 23 -2.469 1 94.75 218 ALA A O 1
ATOM 1712 N N . ARG A 1 219 ? -8.539 22.656 -1.325 1 96.69 219 ARG A N 1
ATOM 1713 C CA . ARG A 1 219 ? -7.84 22.594 -0.044 1 96.69 219 ARG A CA 1
ATOM 1714 C C . ARG A 1 219 ? -6.891 21.406 0.017 1 96.69 219 ARG A C 1
ATOM 1716 O O . ARG A 1 219 ? -5.734 21.547 0.427 1 96.69 219 ARG A O 1
ATOM 1723 N N . ILE A 1 220 ? -7.379 20.281 -0.395 1 97.81 220 ILE A N 1
ATOM 1724 C CA . ILE A 1 220 ? -6.582 19.062 -0.35 1 97.81 220 ILE A CA 1
ATOM 1725 C C . ILE A 1 220 ? -5.441 19.141 -1.359 1 97.81 220 ILE A C 1
ATOM 1727 O O . ILE A 1 220 ? -4.328 18.688 -1.09 1 97.81 220 ILE A O 1
ATOM 1731 N N . GLU A 1 221 ? -5.711 19.75 -2.539 1 97.44 221 GLU A N 1
ATOM 1732 C CA . GLU A 1 221 ? -4.645 20 -3.498 1 97.44 221 GLU A CA 1
ATOM 1733 C C . GLU A 1 221 ? -3.58 20.922 -2.908 1 97.44 221 GLU A C 1
ATOM 1735 O O . GLU A 1 221 ? -2.383 20.703 -3.113 1 97.44 221 GLU A O 1
ATOM 1740 N N . ALA A 1 222 ? -4.004 21.906 -2.219 1 97.69 222 ALA A N 1
ATOM 1741 C CA . ALA A 1 222 ? -3.068 22.812 -1.544 1 97.69 222 ALA A CA 1
ATOM 1742 C C . ALA A 1 222 ? -2.221 22.047 -0.528 1 97.69 222 ALA A C 1
ATOM 1744 O O . ALA A 1 222 ? -1.019 22.297 -0.403 1 97.69 222 ALA A O 1
ATOM 1745 N N . ALA A 1 223 ? -2.812 21.156 0.215 1 98.44 223 ALA A N 1
ATOM 1746 C CA . ALA A 1 223 ? -2.07 20.312 1.151 1 98.44 223 ALA A CA 1
ATOM 1747 C C . ALA A 1 223 ? -0.993 19.516 0.43 1 98.44 223 ALA A C 1
ATOM 1749 O O . ALA A 1 223 ? 0.155 19.453 0.877 1 98.44 223 ALA A O 1
ATOM 1750 N N . PHE A 1 224 ? -1.401 18.891 -0.702 1 98.5 224 PHE A N 1
ATOM 1751 C CA . PHE A 1 224 ? -0.453 18.125 -1.505 1 98.5 224 PHE A CA 1
ATOM 1752 C C . PHE A 1 224 ? 0.738 19 -1.902 1 98.5 224 PHE A C 1
ATOM 1754 O O . PHE A 1 224 ? 1.89 18.594 -1.708 1 98.5 224 PHE A O 1
ATOM 1761 N N . ARG A 1 225 ? 0.507 20.109 -2.385 1 97.06 225 ARG A N 1
ATOM 1762 C CA . ARG A 1 225 ? 1.554 21 -2.879 1 97.06 225 ARG A CA 1
ATOM 1763 C C . ARG A 1 225 ? 2.438 21.5 -1.738 1 97.06 225 ARG A C 1
ATOM 1765 O O . ARG A 1 225 ? 3.648 21.656 -1.908 1 97.06 225 ARG A O 1
ATOM 1772 N N . ASN A 1 226 ? 1.842 21.703 -0.641 1 97.69 226 ASN A N 1
ATOM 1773 C CA . ASN A 1 226 ? 2.559 22.25 0.502 1 97.69 226 ASN A CA 1
ATOM 1774 C C . ASN A 1 226 ? 3.449 21.219 1.168 1 97.69 226 ASN A C 1
ATOM 1776 O O . ASN A 1 226 ? 4.512 21.547 1.695 1 97.69 226 ASN A O 1
ATOM 1780 N N . TYR A 1 227 ? 3.018 19.969 1.129 1 98.12 227 TYR A N 1
ATOM 1781 C CA . TYR A 1 227 ? 3.688 19.016 2.004 1 98.12 227 TYR A CA 1
ATOM 1782 C C . TYR A 1 227 ? 4.441 17.969 1.192 1 98.12 227 TYR A C 1
ATOM 1784 O O . TYR A 1 227 ? 5.344 17.297 1.71 1 98.12 227 TYR A O 1
ATOM 1792 N N . ILE A 1 228 ? 4.055 17.734 -0.005 1 98.38 228 ILE A N 1
ATOM 1793 C CA . ILE A 1 228 ? 4.715 16.719 -0.824 1 98.38 228 ILE A CA 1
ATOM 1794 C C . ILE A 1 228 ? 5.566 17.406 -1.893 1 98.38 228 ILE A C 1
ATOM 1796 O O . ILE A 1 228 ? 5.098 17.656 -3.004 1 98.38 228 ILE A O 1
ATOM 1800 N N . HIS A 1 229 ? 6.734 17.625 -1.665 1 96.94 229 HIS A N 1
ATOM 1801 C CA . HIS A 1 229 ? 7.695 18.281 -2.547 1 96.94 229 HIS A CA 1
ATOM 1802 C C . HIS A 1 229 ? 9.125 17.859 -2.223 1 96.94 229 HIS A C 1
ATOM 1804 O O . HIS A 1 229 ? 9.375 17.25 -1.177 1 96.94 229 HIS A O 1
ATOM 1810 N N . ARG A 1 230 ? 10.008 18.172 -3.072 1 97.06 230 ARG A N 1
ATOM 1811 C CA . ARG A 1 230 ? 11.422 17.875 -2.861 1 97.06 230 ARG A CA 1
ATOM 1812 C C . ARG A 1 230 ? 11.969 18.641 -1.661 1 97.06 230 ARG A C 1
ATOM 1814 O O . ARG A 1 230 ? 11.43 19.688 -1.286 1 97.06 230 ARG A O 1
ATOM 1821 N N . ALA A 1 231 ? 13 18.047 -1.128 1 97.25 231 ALA A N 1
ATOM 1822 C CA . ALA A 1 231 ? 13.672 18.734 -0.02 1 97.25 231 ALA A CA 1
ATOM 1823 C C . ALA A 1 231 ? 14.203 20.094 -0.45 1 97.25 231 ALA A C 1
ATOM 1825 O O . ALA A 1 231 ? 14.555 20.281 -1.616 1 97.25 231 ALA A O 1
ATOM 1826 N N . ASP A 1 232 ? 14.234 21.016 0.526 1 94 232 ASP A N 1
ATOM 1827 C CA . ASP A 1 232 ? 14.891 22.297 0.279 1 94 232 ASP A CA 1
ATOM 1828 C C . ASP A 1 232 ? 16.344 22.094 -0.148 1 94 232 ASP A C 1
ATOM 1830 O O . ASP A 1 232 ? 17.016 21.188 0.345 1 94 232 ASP A O 1
ATOM 1834 N N . VAL A 1 233 ? 16.891 22.938 -0.957 1 93 233 VAL A N 1
ATOM 1835 C CA . VAL A 1 233 ? 18.234 22.812 -1.506 1 93 233 VAL A CA 1
ATOM 1836 C C . VAL A 1 233 ? 19.266 22.891 -0.379 1 93 233 VAL A C 1
ATOM 1838 O O . VAL A 1 233 ? 20.359 22.344 -0.491 1 93 233 VAL A O 1
ATOM 1841 N N . LYS A 1 234 ? 18.828 23.578 0.661 1 94 234 LYS A N 1
ATOM 1842 C CA . LYS A 1 234 ? 19.766 23.75 1.771 1 94 234 LYS A CA 1
ATOM 1843 C C . LYS A 1 234 ? 19.734 22.547 2.713 1 94 234 LYS A C 1
ATOM 1845 O O . LYS A 1 234 ? 20.625 22.406 3.555 1 94 234 LYS A O 1
ATOM 1850 N N . GLN A 1 235 ? 18.719 21.719 2.553 1 95.25 235 GLN A N 1
ATOM 1851 C CA . GLN A 1 235 ? 18.609 20.547 3.424 1 95.25 235 GLN A CA 1
ATOM 1852 C C . GLN A 1 235 ? 19.703 19.516 3.104 1 95.25 235 GLN A C 1
ATOM 1854 O O . GLN A 1 235 ? 19.812 19.078 1.961 1 95.25 235 GLN A O 1
ATOM 1859 N N . GLN A 1 236 ? 20.469 19.109 4.125 1 94.06 236 GLN A N 1
ATOM 1860 C CA . GLN A 1 236 ? 21.609 18.234 3.898 1 94.06 236 GLN A CA 1
ATOM 1861 C C . GLN A 1 236 ? 21.297 16.797 4.336 1 94.06 236 GLN A C 1
ATOM 1863 O O . GLN A 1 236 ? 21.875 15.844 3.816 1 94.06 236 GLN A O 1
ATOM 1868 N N . GLU A 1 237 ? 20.375 16.703 5.234 1 97 237 GLU A N 1
ATOM 1869 C CA . GLU A 1 237 ? 20.062 15.375 5.77 1 97 237 GLU A CA 1
ATOM 1870 C C . GLU A 1 237 ? 18.656 14.945 5.387 1 97 237 GLU A C 1
ATOM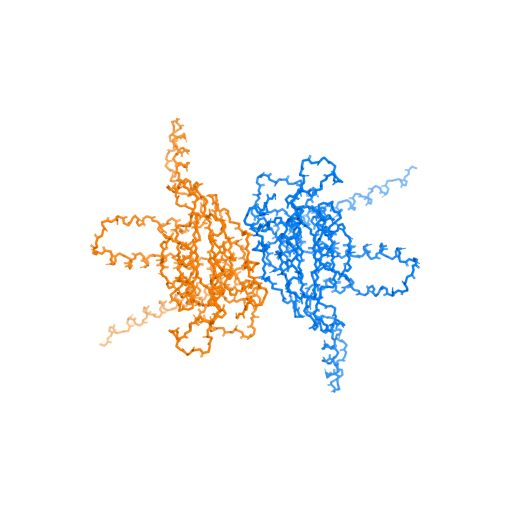 1872 O O . GLU A 1 237 ? 17.75 15.773 5.254 1 97 237 GLU A O 1
ATOM 1877 N N . ASP A 1 238 ? 18.516 13.641 5.242 1 98.12 238 ASP A N 1
ATOM 1878 C CA . ASP A 1 238 ? 17.172 13.117 4.996 1 98.12 238 ASP A CA 1
ATOM 1879 C C . ASP A 1 238 ? 16.219 13.484 6.137 1 98.12 238 ASP A C 1
ATOM 1881 O O . ASP A 1 238 ? 16.656 13.68 7.273 1 98.12 238 ASP A O 1
ATOM 1885 N N . SER A 1 239 ? 15.031 13.633 5.824 1 98.44 239 SER A N 1
ATOM 1886 C CA . SER A 1 239 ? 14.039 13.953 6.848 1 98.44 239 SER A CA 1
ATOM 1887 C C . SER A 1 239 ? 12.93 12.906 6.898 1 98.44 239 SER A C 1
ATOM 1889 O O . SER A 1 239 ? 12.68 12.219 5.906 1 98.44 239 SER A O 1
ATOM 1891 N N . TYR A 1 240 ? 12.406 12.711 8.023 1 98.75 240 TYR A N 1
ATOM 1892 C CA . TYR A 1 240 ? 11.297 11.812 8.32 1 98.75 240 TYR A CA 1
ATOM 1893 C C . TYR A 1 240 ? 10.133 12.57 8.961 1 98.75 240 TYR A C 1
ATOM 1895 O O . TYR A 1 240 ? 10.25 13.055 10.086 1 98.75 240 TYR A O 1
ATOM 1903 N N . GLU A 1 241 ? 9.039 12.68 8.242 1 98.81 241 GLU A N 1
ATOM 1904 C CA . GLU A 1 241 ? 7.918 13.516 8.664 1 98.81 241 GLU A CA 1
ATOM 1905 C C . GLU A 1 241 ? 6.625 12.711 8.742 1 98.81 241 GLU A C 1
ATOM 1907 O O . GLU A 1 241 ? 6.359 11.867 7.879 1 98.81 241 GLU A O 1
ATOM 1912 N N . ILE A 1 242 ? 5.863 12.945 9.781 1 98.94 242 ILE A N 1
ATOM 1913 C CA . ILE A 1 242 ? 4.617 12.219 10 1 98.94 242 ILE A CA 1
ATOM 1914 C C . ILE A 1 242 ? 3.432 13.141 9.742 1 98.94 242 ILE A C 1
ATOM 1916 O O . ILE A 1 242 ? 3.402 14.273 10.234 1 98.94 242 ILE A O 1
ATOM 1920 N N . PHE A 1 243 ? 2.494 12.719 8.969 1 98.94 243 PHE A N 1
ATOM 1921 C CA . PHE A 1 243 ? 1.231 13.406 8.727 1 98.94 243 PHE A CA 1
ATOM 1922 C C . PHE A 1 243 ? 0.052 12.539 9.156 1 98.94 243 PHE A C 1
ATOM 1924 O O . PHE A 1 243 ? -0.12 11.422 8.664 1 98.94 243 PHE A O 1
ATOM 1931 N N . ILE A 1 244 ? -0.758 12.969 10.109 1 98.94 244 ILE A N 1
ATOM 1932 C CA . ILE A 1 244 ? -1.903 12.227 10.625 1 98.94 244 ILE A CA 1
ATOM 1933 C C . ILE A 1 244 ? -3.199 12.883 10.148 1 98.94 244 ILE A C 1
ATOM 1935 O O . ILE A 1 244 ? -3.494 14.023 10.516 1 98.94 244 ILE A O 1
ATOM 1939 N N . CYS A 1 245 ? -3.941 12.141 9.367 1 98.69 245 CYS A N 1
ATOM 1940 C CA . CYS A 1 245 ? -5.125 12.75 8.773 1 98.69 245 CYS A CA 1
ATOM 1941 C C . CYS A 1 245 ? -6.145 11.688 8.375 1 98.69 245 CYS A C 1
ATOM 1943 O O . CYS A 1 245 ? -6.488 10.82 9.18 1 98.69 245 CYS A O 1
ATOM 1945 N N . HIS A 1 246 ? -6.652 11.75 7.16 1 98.56 246 HIS A N 1
ATOM 1946 C CA . HIS A 1 246 ? -7.84 10.977 6.816 1 98.56 246 HIS A CA 1
ATOM 1947 C C . HIS A 1 246 ? -7.629 10.188 5.531 1 98.56 246 HIS A C 1
ATOM 1949 O O . HIS A 1 246 ? -6.715 10.477 4.758 1 98.56 246 HIS A O 1
ATOM 1955 N N . ALA A 1 247 ? -8.531 9.188 5.363 1 98.25 247 ALA A N 1
ATOM 1956 C CA . ALA A 1 247 ? -8.383 8.25 4.262 1 98.25 247 ALA A CA 1
ATOM 1957 C C . ALA A 1 247 ? -8.469 8.961 2.914 1 98.25 247 ALA A C 1
ATOM 1959 O O . ALA A 1 247 ? -7.594 8.789 2.059 1 98.25 247 ALA A O 1
ATOM 1960 N N . ASN A 1 248 ? -9.508 9.789 2.689 1 97.12 248 ASN A N 1
ATOM 1961 C CA . ASN A 1 248 ? -9.695 10.43 1.394 1 97.12 248 ASN A CA 1
ATOM 1962 C C . ASN A 1 248 ? -8.516 11.336 1.038 1 97.12 248 ASN A C 1
ATOM 1964 O O . ASN A 1 248 ? -8.109 11.406 -0.122 1 97.12 248 ASN A O 1
ATOM 1968 N N . VAL A 1 249 ? -8.008 11.992 2.045 1 98.5 249 VAL A N 1
ATOM 1969 C CA . VAL A 1 249 ? -6.883 12.898 1.849 1 98.5 249 VAL A CA 1
ATOM 1970 C C . VAL A 1 249 ? -5.637 12.109 1.458 1 98.5 249 VAL A C 1
ATOM 1972 O O . VAL A 1 249 ? -4.965 12.445 0.48 1 98.5 249 VAL A O 1
ATOM 1975 N N . ILE A 1 250 ? -5.363 11.062 2.143 1 98.88 250 ILE A N 1
ATOM 1976 C CA . ILE A 1 250 ? -4.176 10.242 1.903 1 98.88 250 ILE A CA 1
ATOM 1977 C C . ILE A 1 250 ? -4.27 9.594 0.524 1 98.88 250 ILE A C 1
ATOM 1979 O O . ILE A 1 250 ? -3.297 9.602 -0.236 1 98.88 250 ILE A O 1
ATOM 1983 N N . ARG A 1 251 ? -5.422 9.031 0.219 1 98.62 251 ARG A N 1
ATOM 1984 C CA . ARG A 1 251 ? -5.621 8.383 -1.072 1 98.62 251 ARG A CA 1
ATOM 1985 C C . ARG A 1 251 ? -5.352 9.352 -2.219 1 98.62 251 ARG A C 1
ATOM 1987 O O . ARG A 1 251 ? -4.656 9.008 -3.178 1 98.62 251 ARG A O 1
ATOM 1994 N N . TYR A 1 252 ? -5.879 10.523 -2.121 1 98.44 252 TYR A N 1
ATOM 1995 C CA . TYR A 1 252 ? -5.676 11.547 -3.145 1 98.44 252 TYR A CA 1
ATOM 1996 C C . TYR A 1 252 ? -4.203 11.914 -3.26 1 98.44 252 TYR A C 1
ATOM 1998 O O . TYR A 1 252 ? -3.654 11.977 -4.363 1 98.44 252 TYR A O 1
ATOM 2006 N N . ILE A 1 253 ? -3.57 12.164 -2.135 1 98.81 253 ILE A N 1
ATOM 2007 C CA . ILE A 1 253 ? -2.17 12.57 -2.102 1 98.81 253 ILE A CA 1
ATOM 2008 C C . ILE A 1 253 ? -1.304 11.484 -2.738 1 98.81 253 ILE A C 1
ATOM 2010 O O . ILE A 1 253 ? -0.37 11.789 -3.486 1 98.81 253 ILE A O 1
ATOM 2014 N N . VAL A 1 254 ? -1.595 10.266 -2.469 1 98.81 254 VAL A N 1
ATOM 2015 C CA . VAL A 1 254 ? -0.824 9.156 -3.02 1 98.81 254 VAL A CA 1
ATOM 2016 C C . VAL A 1 254 ? -0.961 9.133 -4.539 1 98.81 254 VAL A C 1
ATOM 2018 O O . VAL A 1 254 ? 0.037 9.031 -5.258 1 98.81 254 VAL A O 1
ATOM 2021 N N . CYS A 1 255 ? -2.168 9.234 -5.039 1 98.5 255 CYS A N 1
ATOM 2022 C CA . CYS A 1 255 ? -2.371 9.258 -6.484 1 98.5 255 CYS A CA 1
ATOM 2023 C C . CYS A 1 255 ? -1.606 10.414 -7.121 1 98.5 255 CYS A C 1
ATOM 2025 O O . CYS A 1 255 ? -0.901 10.227 -8.117 1 98.5 255 CYS A O 1
ATOM 2027 N N . ARG A 1 256 ? -1.717 11.578 -6.531 1 98.12 256 ARG A N 1
ATOM 2028 C CA . ARG A 1 256 ? -1.062 12.766 -7.059 1 98.12 256 ARG A CA 1
ATOM 2029 C C . ARG A 1 256 ? 0.456 12.609 -7.047 1 98.12 256 ARG A C 1
ATOM 2031 O O . ARG A 1 256 ? 1.126 12.914 -8.031 1 98.12 256 ARG A O 1
ATOM 2038 N N . ALA A 1 257 ? 0.921 12.148 -5.965 1 98.5 257 ALA A N 1
ATOM 2039 C CA . ALA A 1 257 ? 2.365 12.023 -5.777 1 98.5 257 ALA A CA 1
ATOM 2040 C C . ALA A 1 257 ? 2.969 11.055 -6.793 1 98.5 257 ALA A C 1
ATOM 2042 O O . ALA A 1 257 ? 4.086 11.266 -7.27 1 98.5 257 ALA A O 1
ATOM 2043 N N . LEU A 1 258 ? 2.248 10.039 -7.098 1 97.94 258 LEU A N 1
ATOM 2044 C CA . LEU A 1 258 ? 2.744 9.008 -8.008 1 97.94 258 LEU A CA 1
ATOM 2045 C C . LEU A 1 258 ? 2.395 9.352 -9.453 1 97.94 258 LEU A C 1
ATOM 2047 O O . LEU A 1 258 ? 2.717 8.586 -10.367 1 97.94 258 LEU A O 1
ATOM 2051 N N . GLN A 1 259 ? 1.69 10.406 -9.656 1 96.69 259 GLN A N 1
ATOM 2052 C CA . GLN A 1 259 ? 1.235 10.844 -10.969 1 96.69 259 GLN A CA 1
ATOM 2053 C C . GLN A 1 259 ? 0.28 9.828 -11.594 1 96.69 259 GLN A C 1
ATOM 2055 O O . GLN A 1 259 ? 0.354 9.555 -12.789 1 96.69 259 GLN A O 1
ATOM 2060 N N . PHE A 1 260 ? -0.446 9.203 -10.789 1 96.81 260 PHE A N 1
ATOM 2061 C CA . PHE A 1 260 ? -1.591 8.406 -11.211 1 96.81 260 PHE A CA 1
ATOM 2062 C C . PHE A 1 260 ? -2.84 9.273 -11.328 1 96.81 260 PHE A C 1
ATOM 2064 O O . PHE A 1 260 ? -2.928 10.336 -10.703 1 96.81 260 PHE A O 1
ATO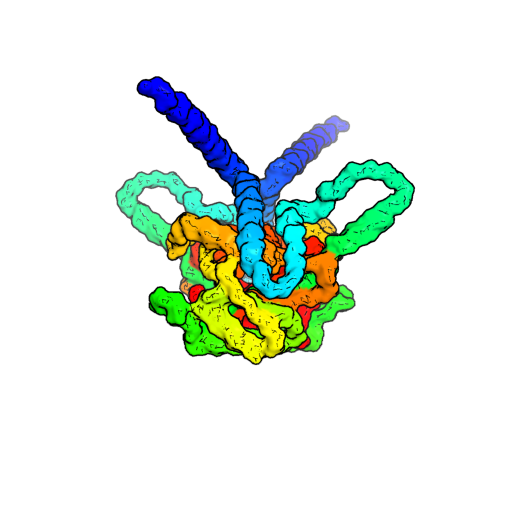M 2071 N N . PRO A 1 261 ? -3.805 8.836 -12.156 1 95.81 261 PRO A N 1
ATOM 2072 C CA . PRO A 1 261 ? -5.043 9.617 -12.211 1 95.81 261 PRO A CA 1
ATOM 2073 C C . PRO A 1 261 ? -5.695 9.781 -10.836 1 95.81 261 PRO A C 1
ATOM 2075 O O . PRO A 1 261 ? -6.094 8.797 -10.219 1 95.81 261 PRO A O 1
ATOM 2078 N N . PRO A 1 262 ? -5.781 11 -10.375 1 96.06 262 PRO A N 1
ATOM 2079 C CA . PRO A 1 262 ? -6.324 11.219 -9.031 1 96.06 262 PRO A CA 1
ATOM 2080 C C . PRO A 1 262 ? -7.777 10.773 -8.906 1 96.06 262 PRO A C 1
ATOM 2082 O O . PRO A 1 262 ? -8.25 10.5 -7.797 1 96.06 262 PRO A O 1
ATOM 2085 N N . GLU A 1 263 ? -8.484 10.664 -10.008 1 94.81 263 GLU A N 1
ATOM 2086 C CA . GLU A 1 263 ? -9.875 10.227 -10.008 1 94.81 263 GLU A CA 1
ATOM 2087 C C . GLU A 1 263 ? -10 8.781 -9.531 1 94.81 263 GLU A C 1
ATOM 2089 O O . GLU A 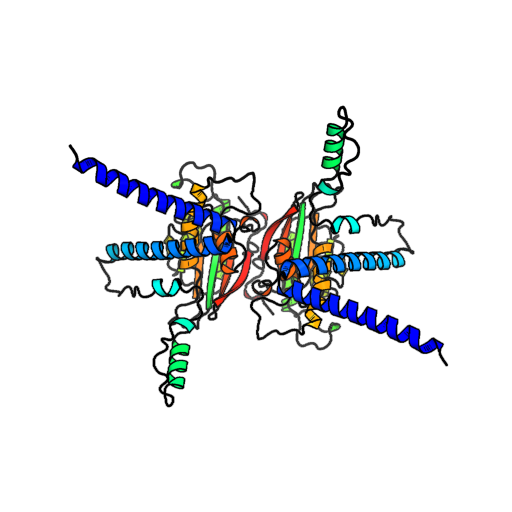1 263 ? -11.094 8.32 -9.227 1 94.81 263 GLU A O 1
ATOM 2094 N N . GLY A 1 264 ? -8.867 8.078 -9.484 1 95.94 264 GLY A N 1
ATOM 2095 C CA . GLY A 1 264 ? -8.883 6.695 -9.039 1 95.94 264 GLY A CA 1
ATOM 2096 C C . GLY A 1 264 ? -8.68 6.547 -7.543 1 95.94 264 GLY A C 1
ATOM 2097 O O . GLY A 1 264 ? -8.422 5.445 -7.051 1 95.94 264 GLY A O 1
ATOM 2098 N N . TRP A 1 265 ? -8.82 7.598 -6.738 1 96.06 265 TRP A N 1
ATOM 2099 C CA . TRP A 1 265 ? -8.461 7.594 -5.324 1 96.06 265 TRP A CA 1
ATOM 2100 C C . TRP A 1 265 ? -9.352 6.629 -4.539 1 96.06 265 TRP A C 1
ATOM 2102 O O . TRP A 1 265 ? -8.922 6.059 -3.537 1 96.06 265 TRP A O 1
ATOM 2112 N N . LEU A 1 266 ? -10.531 6.359 -5.031 1 94.88 266 LEU A N 1
ATOM 2113 C CA . LEU A 1 266 ? -11.43 5.461 -4.316 1 94.88 266 LEU A CA 1
ATOM 2114 C C . LEU A 1 266 ? -11.039 4.008 -4.539 1 94.88 266 LEU A C 1
ATOM 2116 O O . LEU A 1 266 ? -11.578 3.107 -3.893 1 94.88 266 LEU A O 1
ATOM 2120 N N . ARG A 1 267 ? -10.109 3.742 -5.391 1 97 267 ARG A N 1
ATOM 2121 C CA . ARG A 1 267 ? -9.641 2.381 -5.617 1 97 267 ARG A CA 1
ATOM 2122 C C . ARG A 1 267 ? -8.633 1.966 -4.551 1 97 267 ARG A C 1
ATOM 2124 O O . ARG A 1 267 ? -8.25 0.796 -4.469 1 97 267 ARG A O 1
ATOM 2131 N N . LEU A 1 268 ? -8.219 2.908 -3.752 1 98 268 LEU A N 1
ATOM 2132 C CA . LEU A 1 268 ? -7.34 2.672 -2.611 1 98 268 LEU A CA 1
ATOM 2133 C C . LEU A 1 268 ? -8.133 2.656 -1.309 1 98 268 LEU A C 1
ATOM 2135 O O . LEU A 1 268 ? -9.047 3.461 -1.122 1 98 268 LEU A O 1
ATOM 2139 N N . SER A 1 269 ? -7.762 1.697 -0.439 1 96.94 269 SER A N 1
ATOM 2140 C CA . SER A 1 269 ? -8.375 1.623 0.883 1 96.94 269 SER A CA 1
ATOM 2141 C C . SER A 1 269 ? -7.324 1.734 1.984 1 96.94 269 SER A C 1
ATOM 2143 O O . SER A 1 269 ? -6.148 1.437 1.763 1 96.94 269 SER A O 1
ATOM 2145 N N . LEU A 1 270 ? -7.773 2.215 3.129 1 98.31 270 LEU A N 1
ATOM 2146 C CA . LEU A 1 270 ? -6.895 2.375 4.281 1 98.31 270 LEU A CA 1
ATOM 2147 C C . LEU A 1 270 ? -7.609 1.989 5.57 1 98.31 270 LEU A C 1
ATOM 2149 O O . LEU A 1 270 ? -8.719 2.463 5.836 1 98.31 270 LEU A O 1
ATOM 2153 N N . ASN A 1 271 ? -6.961 1.164 6.34 1 98.56 271 ASN A N 1
ATOM 2154 C CA . ASN A 1 271 ? -7.457 0.86 7.676 1 98.56 271 ASN A CA 1
ATOM 2155 C C . ASN A 1 271 ? -7.184 2.004 8.648 1 98.56 271 ASN A C 1
ATOM 2157 O O . ASN A 1 271 ? -6.305 2.834 8.406 1 98.56 271 ASN A O 1
ATOM 2161 N N . ASN A 1 272 ? -8.016 2.041 9.758 1 98.75 272 ASN A N 1
ATOM 2162 C CA . ASN A 1 272 ? -7.746 2.994 10.828 1 98.75 272 ASN A CA 1
ATOM 2163 C C . ASN A 1 272 ? -6.367 2.775 11.445 1 98.75 272 ASN A C 1
ATOM 2165 O O . ASN A 1 272 ? -5.992 1.644 11.75 1 98.75 272 ASN A O 1
ATOM 2169 N N . GLY A 1 273 ? -5.645 3.871 11.555 1 98.81 273 GLY A N 1
ATOM 2170 C CA . GLY A 1 273 ? -4.34 3.807 12.195 1 98.81 273 GLY A CA 1
ATOM 2171 C C . GLY A 1 273 ? -3.252 3.285 11.273 1 98.81 273 GLY A C 1
ATOM 2172 O O . GLY A 1 273 ? -2.119 3.062 11.703 1 98.81 273 GLY A O 1
ATOM 2173 N N . SER A 1 274 ? -3.535 3.09 10.016 1 98.88 274 SER A N 1
ATOM 2174 C CA . SER A 1 274 ? -2.584 2.496 9.086 1 98.88 274 SER A CA 1
ATOM 2175 C C . SER A 1 274 ? -1.503 3.496 8.688 1 98.88 274 SER A C 1
ATOM 2177 O O . SER A 1 274 ? -1.718 4.707 8.75 1 98.88 274 SER A O 1
ATOM 2179 N N . ILE A 1 275 ? -0.37 2.992 8.242 1 98.94 275 ILE A N 1
ATOM 2180 C CA . ILE A 1 275 ? 0.785 3.807 7.887 1 98.94 275 ILE A CA 1
ATOM 2181 C C . ILE A 1 275 ? 1.044 3.701 6.383 1 98.94 275 ILE A C 1
ATOM 2183 O O . ILE A 1 275 ? 1.149 2.598 5.844 1 98.94 275 ILE A O 1
ATOM 2187 N N . THR A 1 276 ? 1.073 4.75 5.688 1 98.94 276 THR A N 1
ATOM 2188 C CA . THR A 1 276 ? 1.501 4.879 4.301 1 98.94 276 THR A CA 1
ATOM 2189 C C . THR A 1 276 ? 2.809 5.66 4.207 1 98.94 276 THR A C 1
ATOM 2191 O O . THR A 1 276 ? 2.957 6.707 4.836 1 98.94 276 THR A O 1
ATOM 2194 N N . HIS A 1 277 ? 3.777 5.141 3.447 1 98.88 277 HIS A N 1
ATOM 2195 C CA . HIS A 1 277 ? 5.117 5.711 3.42 1 98.88 277 HIS A CA 1
ATOM 2196 C C . HIS A 1 277 ? 5.52 6.109 2.002 1 98.88 277 HIS A C 1
ATOM 2198 O O . HIS A 1 277 ? 5.715 5.246 1.144 1 98.88 277 HIS A O 1
ATOM 2204 N N . LEU A 1 278 ? 5.648 7.402 1.765 1 98.81 278 LEU A N 1
ATOM 2205 C CA . LEU A 1 278 ? 6.137 7.969 0.51 1 98.81 278 LEU A CA 1
ATOM 2206 C C . LEU A 1 278 ? 7.582 8.438 0.65 1 98.81 278 LEU A C 1
ATOM 2208 O O . LEU A 1 278 ? 7.969 8.969 1.692 1 98.81 278 LEU A O 1
ATOM 2212 N N . VAL A 1 279 ? 8.32 8.289 -0.416 1 98.69 279 VAL A N 1
ATOM 2213 C CA . VAL A 1 279 ? 9.695 8.773 -0.471 1 98.69 279 VAL A CA 1
ATOM 2214 C C . VAL A 1 279 ? 9.859 9.742 -1.638 1 98.69 279 VAL A C 1
ATOM 2216 O O . VAL A 1 279 ? 9.602 9.391 -2.789 1 98.69 279 VAL A O 1
ATOM 2219 N N . VAL A 1 280 ? 10.211 10.914 -1.334 1 98.31 280 VAL A N 1
ATOM 2220 C CA . VAL A 1 280 ? 10.516 11.914 -2.355 1 98.31 280 VAL A CA 1
ATOM 2221 C C . VAL A 1 280 ? 12.023 12.07 -2.486 1 98.31 280 VAL A C 1
ATOM 2223 O O . VAL A 1 280 ? 12.672 12.633 -1.603 1 98.31 280 VAL A O 1
ATOM 2226 N N . ARG A 1 281 ? 12.555 11.672 -3.537 1 96.81 281 ARG A N 1
ATOM 2227 C CA . ARG A 1 281 ? 13.992 11.703 -3.775 1 96.81 281 ARG A CA 1
ATOM 2228 C C . ARG A 1 281 ? 14.438 13.078 -4.25 1 96.81 281 ARG A C 1
ATOM 2230 O O . ARG A 1 281 ? 13.617 13.883 -4.691 1 96.81 281 ARG A O 1
ATOM 2237 N N . PRO A 1 282 ? 15.734 13.367 -4.207 1 95.94 282 PRO A N 1
ATOM 2238 C CA . PRO A 1 282 ? 16.234 14.68 -4.613 1 95.94 282 PRO A CA 1
ATOM 2239 C C . PRO A 1 282 ? 15.93 15.008 -6.07 1 95.94 282 PRO A C 1
ATOM 2241 O O . PRO A 1 282 ? 15.758 16.188 -6.422 1 95.94 282 PRO A O 1
ATOM 2244 N N . ASP A 1 283 ? 15.844 14.023 -6.934 1 91.56 283 ASP A N 1
ATOM 2245 C CA . ASP A 1 283 ? 15.594 14.25 -8.352 1 91.56 283 ASP A CA 1
ATOM 2246 C C . ASP A 1 283 ? 14.102 14.438 -8.625 1 91.56 283 ASP A C 1
ATOM 2248 O O . ASP A 1 283 ? 13.695 14.648 -9.773 1 91.56 283 ASP A O 1
ATOM 2252 N N . GLY A 1 284 ? 13.352 14.281 -7.613 1 93.25 284 GLY A N 1
ATOM 2253 C CA . GLY A 1 284 ? 11.922 14.531 -7.746 1 93.25 284 GLY A CA 1
ATOM 2254 C C . GLY A 1 284 ? 11.109 13.266 -7.926 1 93.25 284 GLY A C 1
ATOM 2255 O O . GLY A 1 284 ? 9.883 13.297 -7.887 1 93.25 284 GLY A O 1
ATOM 2256 N N . ARG A 1 285 ? 11.789 12.148 -8.094 1 94.31 285 ARG A N 1
ATOM 2257 C CA . ARG A 1 285 ? 11.07 10.883 -8.203 1 94.31 285 ARG A CA 1
ATOM 2258 C C . ARG A 1 285 ? 10.445 10.484 -6.871 1 94.31 285 ARG A C 1
ATOM 2260 O O . ARG A 1 285 ? 11.07 10.633 -5.82 1 94.31 285 ARG A O 1
ATOM 2267 N N . VAL A 1 286 ? 9.242 10.039 -7.031 1 97.62 286 VAL A N 1
ATOM 2268 C CA . VAL A 1 286 ? 8.516 9.625 -5.836 1 97.62 286 VAL A CA 1
ATOM 2269 C C . VAL A 1 286 ? 8.281 8.117 -5.867 1 97.62 286 VAL A C 1
ATOM 2271 O O . VAL A 1 286 ? 7.949 7.559 -6.91 1 97.62 286 VAL A O 1
ATOM 2274 N N . ALA A 1 287 ? 8.508 7.512 -4.719 1 97.62 287 ALA A N 1
ATOM 2275 C CA . ALA A 1 287 ? 8.219 6.09 -4.57 1 97.62 287 ALA A CA 1
ATOM 2276 C C . ALA A 1 287 ? 7.262 5.84 -3.408 1 97.62 287 ALA A C 1
ATOM 2278 O O . ALA A 1 287 ? 7.367 6.48 -2.359 1 97.62 287 ALA A O 1
ATOM 2279 N N . LEU A 1 288 ? 6.344 4.965 -3.67 1 98.75 288 LEU A N 1
ATOM 2280 C CA . LEU A 1 288 ? 5.492 4.465 -2.598 1 98.75 288 LEU A CA 1
ATOM 2281 C C . LEU A 1 288 ? 6.07 3.191 -1.99 1 98.75 288 LEU A C 1
ATOM 2283 O O . LEU A 1 288 ? 6.074 2.137 -2.629 1 98.75 288 LEU A O 1
ATOM 2287 N N . ARG A 1 289 ? 6.496 3.264 -0.771 1 98.06 289 ARG A N 1
ATOM 2288 C CA . ARG A 1 289 ? 7.133 2.131 -0.108 1 98.06 289 ARG A CA 1
ATOM 2289 C C . ARG A 1 289 ? 6.09 1.182 0.476 1 98.06 289 ARG A C 1
ATOM 2291 O O . ARG A 1 289 ? 6.277 -0.037 0.464 1 98.06 289 ARG A O 1
ATOM 2298 N N . THR A 1 290 ? 5.09 1.699 0.993 1 98.44 290 THR A N 1
ATOM 2299 C CA . THR A 1 290 ? 3.979 0.928 1.539 1 98.44 290 THR A CA 1
ATOM 2300 C C . THR A 1 290 ? 2.701 1.762 1.564 1 98.44 290 THR A C 1
ATOM 2302 O O . THR A 1 290 ? 2.754 2.982 1.72 1 98.44 290 THR A O 1
ATOM 2305 N N . LEU A 1 291 ? 1.605 1.099 1.36 1 98.81 291 LEU A N 1
ATOM 2306 C CA . LEU A 1 291 ? 0.289 1.718 1.47 1 98.81 291 LEU A CA 1
ATOM 2307 C C . LEU A 1 291 ? -0.572 0.986 2.494 1 98.81 291 LEU A C 1
ATOM 2309 O O . LEU A 1 291 ? -0.817 -0.215 2.361 1 98.81 291 LEU A O 1
ATOM 2313 N N . GLY A 1 292 ? -1.006 1.722 3.549 1 98.69 292 GLY A N 1
ATOM 2314 C CA . GLY A 1 292 ? -1.991 1.197 4.48 1 98.69 292 GLY A CA 1
ATOM 2315 C C . GLY A 1 292 ? -1.468 0.043 5.312 1 98.69 292 GLY A C 1
ATOM 2316 O O . GLY A 1 292 ? -2.166 -0.953 5.512 1 98.69 292 GLY A O 1
ATOM 2317 N N . ASP A 1 293 ? -0.259 0.126 5.77 1 98.5 293 ASP A N 1
ATOM 2318 C CA . ASP A 1 293 ? 0.356 -0.918 6.582 1 98.5 293 ASP A CA 1
ATOM 2319 C C . ASP A 1 293 ? -0.285 -0.986 7.965 1 98.5 293 ASP A C 1
ATOM 2321 O O . ASP A 1 293 ? -0.307 0.008 8.695 1 98.5 293 ASP A O 1
ATOM 2325 N N . THR A 1 294 ? -0.833 -2.129 8.312 1 98.62 294 THR A N 1
ATOM 2326 C CA . THR A 1 294 ? -1.361 -2.389 9.648 1 98.62 294 THR A CA 1
ATOM 2327 C C . THR A 1 294 ? -0.865 -3.732 10.172 1 98.62 294 THR A C 1
ATOM 2329 O O . THR A 1 294 ? -1.46 -4.305 11.086 1 98.62 294 THR A O 1
ATOM 2332 N N . GLY A 1 295 ? 0.157 -4.289 9.562 1 98.38 295 GLY A N 1
ATOM 2333 C CA . GLY A 1 295 ? 0.687 -5.578 9.969 1 98.38 295 GLY A CA 1
ATOM 2334 C C . GLY A 1 295 ? 1.108 -5.617 11.422 1 98.38 295 GLY A C 1
ATOM 2335 O O . GLY A 1 295 ? 1.167 -6.688 12.031 1 98.38 295 GLY A O 1
ATOM 2336 N N . PHE A 1 296 ? 1.356 -4.492 11.977 1 98.5 296 PHE A N 1
ATOM 2337 C CA . PHE A 1 296 ? 1.82 -4.398 13.359 1 98.5 296 PHE A CA 1
ATOM 2338 C C . PHE A 1 296 ? 0.654 -4.531 14.336 1 98.5 296 PHE A C 1
ATOM 2340 O O . PHE A 1 296 ? 0.857 -4.602 15.547 1 98.5 296 PHE A O 1
ATOM 2347 N N . MET A 1 297 ? -0.532 -4.551 13.812 1 98.5 297 MET A N 1
ATOM 2348 C CA . MET A 1 297 ? -1.721 -4.738 14.641 1 98.5 297 MET A CA 1
ATOM 2349 C C . MET A 1 297 ? -2.219 -6.176 14.562 1 98.5 297 MET A C 1
ATOM 2351 O O . MET A 1 297 ? -2.219 -6.781 13.492 1 98.5 297 MET A O 1
ATOM 2355 N N . PRO A 1 298 ? -2.662 -6.73 15.75 1 98 298 PRO A N 1
ATOM 2356 C CA . PRO A 1 298 ? -3.404 -7.988 15.641 1 98 298 PRO A CA 1
ATOM 2357 C C . PRO A 1 298 ? -4.684 -7.852 14.82 1 98 298 PRO A C 1
ATOM 2359 O O . PRO A 1 298 ? -5.301 -6.785 14.805 1 98 298 PRO A O 1
ATOM 2362 N N . PRO A 1 299 ? -5.098 -8.93 14.172 1 96.88 299 PRO A N 1
ATOM 2363 C CA . PRO A 1 299 ? -6.23 -8.852 13.242 1 96.88 299 PRO A CA 1
ATOM 2364 C C . PRO A 1 299 ? -7.5 -8.328 13.906 1 96.88 299 PRO A C 1
ATOM 2366 O O . PRO A 1 299 ? -8.297 -7.637 13.266 1 96.88 299 PRO A O 1
ATOM 2369 N N . ASP A 1 300 ? -7.73 -8.594 15.148 1 97.19 300 ASP A N 1
ATOM 2370 C CA . ASP A 1 300 ? -8.969 -8.195 15.82 1 97.19 300 ASP A CA 1
ATOM 2371 C C . ASP A 1 300 ? -8.961 -6.707 16.141 1 97.19 300 ASP A C 1
ATOM 2373 O O . ASP A 1 300 ? -9.969 -6.16 16.594 1 97.19 300 ASP A O 1
ATOM 2377 N N . LYS A 1 301 ? -7.84 -6.066 15.906 1 98.5 301 LYS A N 1
ATOM 2378 C CA . LYS A 1 301 ? -7.75 -4.637 16.188 1 98.5 301 LYS A CA 1
ATOM 2379 C C . LYS A 1 301 ? -7.773 -3.826 14.891 1 98.5 301 LYS A C 1
ATOM 2381 O O . LYS A 1 301 ? -7.598 -2.605 14.914 1 98.5 301 LYS A O 1
ATOM 2386 N N . ILE A 1 302 ? -7.906 -4.477 13.82 1 98.19 302 ILE A N 1
ATOM 2387 C CA . ILE A 1 302 ? -7.965 -3.801 12.523 1 98.19 302 ILE A CA 1
ATOM 2388 C C . ILE A 1 302 ? -9.414 -3.43 12.203 1 98.19 302 ILE A C 1
ATOM 2390 O O . ILE A 1 302 ? -10.32 -4.246 12.375 1 98.19 302 ILE A O 1
ATOM 2394 N N . SER A 1 303 ? -9.695 -2.23 11.844 1 97.75 303 SER A N 1
ATOM 2395 C CA . SER A 1 303 ? -11.016 -1.77 11.438 1 97.75 303 SER A CA 1
ATOM 2396 C C . SER A 1 303 ? -10.93 -0.781 10.281 1 97.75 303 SER A C 1
ATOM 2398 O O . SER A 1 303 ? -9.852 -0.26 9.984 1 97.75 303 SER A O 1
ATOM 2400 N N . ARG A 1 304 ? -12.055 -0.732 9.609 1 92.12 304 ARG A N 1
ATOM 2401 C CA . ARG A 1 304 ? -12.211 0.246 8.539 1 92.12 304 ARG A CA 1
ATOM 2402 C C . ARG A 1 304 ? -13.562 0.948 8.633 1 92.12 304 ARG A C 1
ATOM 2404 O O . ARG A 1 304 ? -14.516 0.398 9.188 1 92.12 304 ARG A O 1
ATOM 2411 N N . SER A 1 305 ? -13.625 2.17 8.352 1 80.94 305 SER A N 1
ATOM 2412 C CA . SER A 1 305 ? -14.875 2.914 8.305 1 80.94 305 SER A CA 1
ATOM 2413 C C . SER A 1 305 ? -14.984 3.744 7.035 1 80.94 305 SER A C 1
ATOM 2415 O O . SER A 1 305 ? -13.969 4.074 6.414 1 80.94 305 SER A O 1
ATOM 2417 N N . MET B 1 1 ? 12.852 -21.938 -69 1 23.25 1 MET B N 1
ATOM 2418 C CA . MET B 1 1 ? 13.461 -20.891 -68.188 1 23.25 1 MET B CA 1
ATOM 2419 C C . MET B 1 1 ? 12.391 -19.984 -67.562 1 23.25 1 MET B C 1
ATOM 2421 O O . MET B 1 1 ? 12.695 -19.141 -66.75 1 23.25 1 MET B O 1
ATOM 2425 N N . ALA B 1 2 ? 11.227 -19.797 -68.125 1 26.94 2 ALA B N 1
ATOM 2426 C CA . ALA B 1 2 ? 10.375 -18.625 -67.938 1 26.94 2 ALA B CA 1
ATOM 2427 C C . ALA B 1 2 ? 9.617 -18.656 -66.625 1 26.94 2 ALA B C 1
ATOM 2429 O O . ALA B 1 2 ? 9.008 -17.656 -66.25 1 26.94 2 ALA B O 1
ATOM 2430 N N . PRO B 1 3 ? 9.297 -19.859 -66.062 1 32 3 PRO B N 1
ATOM 2431 C CA . PRO B 1 3 ? 8.242 -19.859 -65 1 32 3 PRO B CA 1
ATOM 2432 C C . PRO B 1 3 ? 8.703 -19.266 -63.688 1 32 3 PRO B C 1
ATOM 2434 O O . PRO B 1 3 ? 7.918 -19.188 -62.75 1 32 3 PRO B O 1
ATOM 2437 N N . ALA B 1 4 ? 10.109 -19.094 -63.5 1 35.03 4 ALA B N 1
ATOM 2438 C CA . ALA B 1 4 ? 10.602 -18.703 -62.188 1 35.03 4 ALA B CA 1
ATOM 2439 C C . ALA B 1 4 ? 10.25 -17.25 -61.875 1 35.03 4 ALA B C 1
ATOM 2441 O O . ALA B 1 4 ? 10.406 -16.797 -60.75 1 35.03 4 ALA B O 1
ATOM 2442 N N . ALA B 1 5 ? 10.008 -16.406 -62.938 1 35.38 5 ALA B N 1
ATOM 2443 C CA . ALA B 1 5 ? 9.922 -14.961 -62.719 1 35.38 5 ALA B CA 1
ATOM 2444 C C . ALA B 1 5 ? 8.609 -14.578 -62.031 1 35.38 5 ALA B C 1
ATOM 2446 O O . ALA B 1 5 ? 8.484 -13.477 -61.5 1 35.38 5 ALA B O 1
ATOM 2447 N N . SER B 1 6 ? 7.523 -15.352 -62.25 1 32.53 6 SER B N 1
ATOM 2448 C CA . SER B 1 6 ? 6.238 -14.852 -61.781 1 32.53 6 SER B CA 1
ATOM 2449 C C . SER B 1 6 ? 6.148 -14.93 -60.25 1 32.53 6 SER B C 1
ATOM 2451 O O . SER B 1 6 ? 5.352 -14.219 -59.656 1 32.53 6 SER B O 1
ATOM 2453 N N . ARG B 1 7 ? 6.902 -15.922 -59.625 1 36.06 7 ARG B N 1
ATOM 2454 C CA . ARG B 1 7 ? 6.746 -16.078 -58.188 1 36.06 7 ARG B CA 1
ATOM 2455 C C . ARG B 1 7 ? 7.422 -14.938 -57.438 1 36.06 7 ARG B C 1
ATOM 2457 O O . ARG B 1 7 ? 7.152 -14.711 -56.25 1 36.06 7 ARG B O 1
ATOM 2464 N N . LEU B 1 8 ? 8.508 -14.25 -58.125 1 36.28 8 LEU B N 1
ATOM 2465 C CA . LEU B 1 8 ? 9.203 -13.211 -57.375 1 36.28 8 LEU B CA 1
ATOM 2466 C C . LEU B 1 8 ? 8.336 -11.961 -57.25 1 36.28 8 LEU B C 1
ATOM 2468 O O . LEU B 1 8 ? 8.531 -11.148 -56.344 1 36.28 8 LEU B O 1
ATOM 2472 N N . ARG B 1 9 ? 7.473 -11.695 -58.312 1 40.56 9 ARG B N 1
ATOM 2473 C CA . ARG B 1 9 ? 6.707 -10.461 -58.219 1 40.56 9 ARG B CA 1
ATOM 2474 C C . ARG B 1 9 ? 5.621 -10.562 -57.156 1 40.56 9 ARG B C 1
ATOM 2476 O O . ARG B 1 9 ? 5.16 -9.539 -56.625 1 40.56 9 ARG B O 1
ATOM 2483 N N . ALA B 1 10 ? 5.043 -11.789 -56.969 1 43.47 10 ALA B N 1
ATOM 2484 C CA . ALA B 1 10 ? 4 -11.891 -55.938 1 43.47 10 ALA B CA 1
ATOM 2485 C C . ALA B 1 10 ? 4.582 -11.688 -54.531 1 43.47 10 ALA B C 1
ATOM 2487 O O . ALA B 1 10 ? 3.9 -11.18 -53.656 1 43.47 10 ALA B O 1
ATOM 2488 N N . GLY B 1 11 ? 5.871 -12.047 -54.344 1 42.19 11 GLY B N 1
ATOM 2489 C CA . GLY B 1 11 ? 6.484 -11.836 -53.062 1 42.19 11 GLY B CA 1
ATOM 2490 C C . GLY B 1 11 ? 6.762 -10.375 -52.75 1 42.19 11 GLY B C 1
ATOM 2491 O O . GLY B 1 11 ? 6.77 -9.969 -51.594 1 42.19 11 GLY B O 1
ATOM 2492 N N . ALA B 1 12 ? 7.098 -9.547 -53.844 1 49.28 12 ALA B N 1
ATOM 2493 C CA . ALA B 1 12 ? 7.387 -8.133 -53.625 1 49.28 12 ALA B CA 1
ATOM 2494 C C . ALA B 1 12 ? 6.125 -7.367 -53.219 1 49.28 12 ALA B C 1
ATOM 2496 O O . ALA B 1 12 ? 6.176 -6.457 -52.375 1 49.28 12 ALA B O 1
ATOM 2497 N N . GLY B 1 13 ? 5.012 -7.734 -53.812 1 46.47 13 GLY B N 1
ATOM 2498 C CA . GLY B 1 13 ? 3.773 -7.059 -53.438 1 46.47 13 GLY B CA 1
ATOM 2499 C C . GLY B 1 13 ? 3.346 -7.332 -52 1 46.47 13 GLY B C 1
ATOM 2500 O O . GLY B 1 13 ? 2.869 -6.43 -51.312 1 46.47 13 GLY B O 1
ATOM 2501 N N . LEU B 1 14 ? 3.471 -8.625 -51.562 1 50.75 14 LEU B N 1
ATOM 2502 C CA . LEU B 1 14 ? 3.117 -8.961 -50.188 1 50.75 14 LEU B CA 1
ATOM 2503 C C . LEU B 1 14 ? 4.066 -8.289 -49.219 1 50.75 14 LEU B C 1
ATOM 2505 O O . LEU B 1 14 ? 3.639 -7.789 -48.156 1 50.75 14 LEU B O 1
ATOM 2509 N N . ARG B 1 15 ? 5.355 -8.195 -49.531 1 52.19 15 ARG B N 1
ATOM 2510 C CA . ARG B 1 15 ? 6.281 -7.461 -48.688 1 52.19 15 ARG B CA 1
ATOM 2511 C C . ARG B 1 15 ? 5.949 -5.973 -48.656 1 52.19 15 ARG B C 1
ATOM 2513 O O . ARG B 1 15 ? 6.043 -5.32 -47.625 1 52.19 15 ARG B O 1
ATOM 2520 N N . ALA B 1 16 ? 5.613 -5.406 -49.875 1 52.38 16 ALA B N 1
ATOM 2521 C CA . ALA B 1 16 ? 5.238 -3.998 -49.906 1 52.38 16 ALA B CA 1
ATOM 2522 C C . ALA B 1 16 ? 3.945 -3.758 -49.125 1 52.38 16 ALA B C 1
ATOM 2524 O O . ALA B 1 16 ? 3.809 -2.748 -48.438 1 52.38 16 ALA B O 1
ATOM 2525 N N . LEU B 1 17 ? 2.932 -4.676 -49.156 1 52.28 17 LEU B N 1
ATOM 2526 C CA . LEU B 1 17 ? 1.713 -4.547 -48.344 1 52.28 17 LEU B CA 1
ATOM 2527 C C . LEU B 1 17 ? 2.012 -4.703 -46.875 1 52.28 17 LEU B C 1
ATOM 2529 O O . LEU B 1 17 ? 1.486 -3.953 -46.031 1 52.28 17 LEU B O 1
ATOM 2533 N N . LEU B 1 18 ? 2.943 -5.645 -46.594 1 51.78 18 LEU B N 1
ATOM 2534 C CA . LEU B 1 18 ? 3.334 -5.809 -45.219 1 51.78 18 LEU B CA 1
ATOM 2535 C C . LEU B 1 18 ? 4.137 -4.605 -44.719 1 51.78 18 LEU B C 1
ATOM 2537 O O . LEU B 1 18 ? 3.967 -4.156 -43.594 1 51.78 18 LEU B O 1
ATOM 2541 N N . ARG B 1 19 ? 4.969 -4.074 -45.562 1 53.72 19 ARG B N 1
ATOM 2542 C CA . ARG B 1 19 ? 5.695 -2.863 -45.219 1 53.72 19 ARG B CA 1
ATOM 2543 C C . ARG B 1 19 ? 4.75 -1.676 -45.062 1 53.72 19 ARG B C 1
ATOM 2545 O O . ARG B 1 19 ? 4.895 -0.861 -44.156 1 53.72 19 ARG B O 1
ATOM 2552 N N . ARG B 1 20 ? 3.803 -1.519 -46 1 52.59 20 ARG B N 1
ATOM 2553 C CA . ARG B 1 20 ? 2.83 -0.439 -45.875 1 52.59 20 ARG B CA 1
ATOM 2554 C C . ARG B 1 20 ? 1.959 -0.627 -44.625 1 52.59 20 ARG B C 1
ATOM 2556 O O . ARG B 1 20 ? 1.629 0.342 -43.938 1 52.59 20 ARG B O 1
ATOM 2563 N N . ALA B 1 21 ? 1.528 -1.865 -44.344 1 53.03 21 ALA B N 1
ATOM 2564 C CA . ALA B 1 21 ? 0.781 -2.123 -43.125 1 53.03 21 ALA B CA 1
ATOM 2565 C C . ALA B 1 21 ? 1.625 -1.808 -41.875 1 53.03 21 ALA B C 1
ATOM 2567 O O . ALA B 1 21 ? 1.123 -1.247 -40.906 1 53.03 21 ALA B O 1
ATOM 2568 N N . LEU B 1 22 ? 2.926 -2.168 -42 1 53.16 22 LEU B N 1
ATOM 2569 C CA . LEU B 1 22 ? 3.826 -1.825 -40.906 1 53.16 22 LEU B CA 1
ATOM 2570 C C . LEU B 1 22 ? 4.016 -0.315 -40.812 1 53.16 22 LEU B C 1
ATOM 2572 O O . LEU B 1 22 ? 4.016 0.246 -39.719 1 53.16 22 LEU B O 1
ATOM 2576 N N . VAL B 1 23 ? 4.191 0.389 -41.938 1 51.56 23 VAL B N 1
ATOM 2577 C CA . VAL B 1 23 ? 4.332 1.841 -41.906 1 51.56 23 VAL B CA 1
ATOM 2578 C C . VAL B 1 23 ? 3.041 2.48 -41.406 1 51.56 23 VAL B C 1
ATOM 2580 O O . VAL B 1 23 ? 3.076 3.418 -40.625 1 51.56 23 VAL B O 1
ATOM 2583 N N . GLN B 1 24 ? 1.851 2.029 -41.844 1 51.47 24 GLN B N 1
ATOM 2584 C CA . GLN B 1 24 ? 0.587 2.553 -41.312 1 51.47 24 GLN B CA 1
ATOM 2585 C C . GLN B 1 24 ? 0.408 2.211 -39.844 1 51.47 24 GLN B C 1
ATOM 2587 O O . GLN B 1 24 ? -0.077 3.035 -39.062 1 51.47 24 GLN B O 1
ATOM 2592 N N . TYR B 1 25 ? 0.794 0.985 -39.438 1 48.81 25 TYR B N 1
ATOM 2593 C CA . TYR B 1 25 ? 0.796 0.622 -38.031 1 48.81 25 TYR B CA 1
ATOM 2594 C C . TYR B 1 25 ? 1.73 1.526 -37.25 1 48.81 25 TYR B C 1
ATOM 2596 O O . TYR B 1 25 ? 1.369 2.016 -36.156 1 48.81 25 TYR B O 1
ATOM 2604 N N . LEU B 1 26 ? 2.922 1.796 -37.719 1 52.97 26 LEU B N 1
ATOM 2605 C CA . LEU B 1 26 ? 3.85 2.691 -37.031 1 52.97 26 LEU B CA 1
ATOM 2606 C C . LEU B 1 26 ? 3.326 4.121 -37.031 1 52.97 26 LEU B C 1
ATOM 2608 O O . LEU B 1 26 ? 3.51 4.859 -36.062 1 52.97 26 LEU B O 1
ATOM 2612 N N . ARG B 1 27 ? 2.732 4.605 -38.094 1 51.97 27 ARG B N 1
ATOM 2613 C CA . ARG B 1 27 ? 2.088 5.914 -38.125 1 51.97 27 ARG B CA 1
ATOM 2614 C C . ARG B 1 27 ? 0.909 5.973 -37.156 1 51.97 27 ARG B C 1
ATOM 2616 O O . ARG B 1 27 ? 0.717 6.973 -36.469 1 51.97 27 ARG B O 1
ATOM 2623 N N . LEU B 1 28 ? 0.133 4.988 -37.125 1 51.41 28 LEU B N 1
ATOM 2624 C CA . LEU B 1 28 ? -0.969 4.953 -36.156 1 51.41 28 LEU B CA 1
ATOM 2625 C C . LEU B 1 28 ? -0.448 4.844 -34.75 1 51.41 28 LEU B C 1
ATOM 2627 O O . LEU B 1 28 ? -1.024 5.422 -33.812 1 51.41 28 LEU B O 1
ATOM 2631 N N . LEU B 1 29 ? 0.61 4.141 -34.562 1 48.03 29 LEU B N 1
ATOM 2632 C CA . LEU B 1 29 ? 1.278 4.062 -33.281 1 48.03 29 LEU B CA 1
ATOM 2633 C C . LEU B 1 29 ? 1.804 5.43 -32.844 1 48.03 29 LEU B C 1
ATOM 2635 O O . LEU B 1 29 ? 1.787 5.766 -31.656 1 48.03 29 LEU B O 1
ATOM 2639 N N . ARG B 1 30 ? 2.309 6.172 -33.75 1 50.53 30 ARG B N 1
ATOM 2640 C CA . ARG B 1 30 ? 2.773 7.527 -33.469 1 50.53 30 ARG B CA 1
ATOM 2641 C C . ARG B 1 30 ? 1.599 8.461 -33.188 1 50.53 30 ARG B C 1
ATOM 2643 O O . ARG B 1 30 ? 1.681 9.328 -32.312 1 50.53 30 ARG B O 1
ATOM 2650 N N . LEU B 1 31 ? 0.539 8.422 -33.906 1 50.53 31 LEU B N 1
ATOM 2651 C CA . LEU B 1 31 ? -0.571 9.359 -33.781 1 50.53 31 LEU B CA 1
ATOM 2652 C C . LEU B 1 31 ? -1.505 8.945 -32.656 1 50.53 31 LEU B C 1
ATOM 2654 O O . LEU B 1 31 ? -2.059 9.805 -31.953 1 50.53 31 LEU B O 1
ATOM 2658 N N . TYR B 1 32 ? -1.87 7.66 -32.531 1 39.47 32 TYR B N 1
ATOM 2659 C CA . TYR B 1 32 ? -2.764 7.176 -31.469 1 39.47 32 TYR B CA 1
ATOM 2660 C C . TYR B 1 32 ? -2.156 5.98 -30.75 1 39.47 32 TYR B C 1
ATOM 2662 O O . TYR B 1 32 ? -2.588 4.844 -30.953 1 39.47 32 TYR B O 1
ATOM 2670 N N . PRO B 1 33 ? -1.066 6.27 -30.031 1 42.94 33 PRO B N 1
ATOM 2671 C CA . PRO B 1 33 ? -0.277 5.176 -29.453 1 42.94 33 PRO B CA 1
ATOM 2672 C C . PRO B 1 33 ? -1.089 4.297 -28.5 1 42.94 33 PRO B C 1
ATOM 2674 O O . PRO B 1 33 ? -0.955 3.072 -28.531 1 42.94 33 PRO B O 1
ATOM 2677 N N . VAL B 1 34 ? -1.855 4.938 -27.844 1 44.69 34 VAL B N 1
ATOM 2678 C CA . VAL B 1 34 ? -2.596 4.188 -26.844 1 44.69 34 VAL B CA 1
ATOM 2679 C C . VAL B 1 34 ? -3.605 3.268 -27.516 1 44.69 34 VAL B C 1
ATOM 2681 O O . VAL B 1 34 ? -3.705 2.086 -27.172 1 44.69 34 VAL B O 1
ATOM 2684 N N . LEU B 1 35 ? -4.312 3.734 -28.453 1 43.69 35 LEU B N 1
ATOM 2685 C CA . LEU B 1 35 ? -5.348 2.943 -29.109 1 43.69 35 LEU B CA 1
ATOM 2686 C C . LEU B 1 35 ? -4.73 1.84 -29.953 1 43.69 35 LEU B C 1
ATOM 2688 O O . LEU B 1 35 ? -5.215 0.707 -29.969 1 43.69 35 LEU B O 1
ATOM 2692 N N . THR B 1 36 ? -3.746 2.172 -30.641 1 43.5 36 THR B N 1
ATOM 2693 C CA . THR B 1 36 ? -3.133 1.191 -31.531 1 43.5 36 THR B CA 1
ATOM 2694 C C . THR B 1 36 ? -2.443 0.092 -30.719 1 43.5 36 THR B C 1
ATOM 2696 O O . THR B 1 36 ? -2.521 -1.086 -31.078 1 43.5 36 THR B O 1
ATOM 2699 N N . LYS B 1 37 ? -1.85 0.459 -29.703 1 44.12 37 LYS B N 1
ATOM 2700 C CA . LYS B 1 37 ? -1.217 -0.529 -28.844 1 44.12 37 LYS B CA 1
ATOM 2701 C C . LYS B 1 37 ? -2.26 -1.396 -28.141 1 44.12 37 LYS B C 1
ATOM 2703 O O . LYS B 1 37 ? -2.082 -2.609 -28.016 1 44.12 37 LYS B O 1
ATOM 2708 N N . ALA B 1 38 ? -3.332 -0.84 -27.75 1 42.59 38 ALA B N 1
ATOM 2709 C CA . ALA B 1 38 ? -4.422 -1.595 -27.141 1 42.59 38 ALA B CA 1
ATOM 2710 C C . ALA B 1 38 ? -5.027 -2.588 -28.125 1 42.59 38 ALA B C 1
ATOM 2712 O O . ALA B 1 38 ? -5.305 -3.736 -27.781 1 42.59 38 ALA B O 1
ATOM 2713 N N . THR B 1 39 ? -5.207 -2.172 -29.359 1 47.06 39 THR B N 1
ATOM 2714 C CA . THR B 1 39 ? -5.77 -3.053 -30.375 1 47.06 39 THR B CA 1
ATOM 2715 C C . THR B 1 39 ? -4.793 -4.172 -30.719 1 47.06 39 THR B C 1
ATOM 2717 O O . THR B 1 39 ? -5.195 -5.328 -30.875 1 47.06 39 THR B O 1
ATOM 2720 N N . THR B 1 40 ? -3.568 -3.824 -30.781 1 47.22 40 THR B N 1
ATOM 2721 C CA . THR B 1 40 ? -2.584 -4.848 -31.109 1 47.22 40 THR B CA 1
ATOM 2722 C C . THR B 1 40 ? -2.385 -5.812 -29.953 1 47.22 40 THR B C 1
ATOM 2724 O O . THR B 1 40 ? -2.264 -7.023 -30.156 1 47.22 40 THR B O 1
ATOM 2727 N N . SER B 1 41 ? -2.363 -5.355 -28.812 1 44.47 41 SER B N 1
ATOM 2728 C CA . SER B 1 41 ? -2.26 -6.215 -27.641 1 44.47 41 SER B CA 1
ATOM 2729 C C . SER B 1 41 ? -3.498 -7.09 -27.484 1 44.47 41 SER B C 1
ATOM 2731 O O . SER B 1 41 ? -3.396 -8.258 -27.094 1 44.47 41 SER B O 1
ATOM 2733 N N . GLY B 1 42 ? -4.582 -6.582 -27.828 1 42.25 42 GLY B N 1
ATOM 2734 C CA . GLY B 1 42 ? -5.805 -7.371 -27.859 1 42.25 42 GLY B CA 1
ATOM 2735 C C . GLY B 1 42 ? -5.766 -8.5 -28.875 1 42.25 42 GLY B C 1
ATOM 2736 O O . GLY B 1 42 ? -6.156 -9.625 -28.578 1 42.25 42 GLY B O 1
ATOM 2737 N N . ILE B 1 43 ? -5.289 -8.195 -30.016 1 45.75 43 ILE B N 1
ATOM 2738 C CA . ILE B 1 43 ? -5.191 -9.211 -31.062 1 45.75 43 ILE B CA 1
ATOM 2739 C C . ILE B 1 43 ? -4.16 -10.266 -30.672 1 45.75 43 ILE B C 1
ATOM 2741 O O . ILE B 1 43 ? -4.41 -11.461 -30.812 1 45.75 43 ILE B O 1
ATOM 2745 N N . LEU B 1 44 ? -3.143 -9.867 -30.094 1 43.31 44 LEU B N 1
ATOM 2746 C CA . LEU B 1 44 ? -2.098 -10.812 -29.703 1 43.31 44 LEU B CA 1
ATOM 2747 C C . LEU B 1 44 ? -2.523 -11.625 -28.484 1 43.31 44 LEU B C 1
ATOM 2749 O O . LEU B 1 44 ? -2.238 -12.828 -28.406 1 43.31 44 LEU B O 1
ATOM 2753 N N . SER B 1 45 ? -3.197 -11.008 -27.625 1 42.88 45 SER B N 1
ATOM 2754 C CA . SER B 1 45 ? -3.744 -11.727 -26.469 1 42.88 45 SER B CA 1
ATOM 2755 C C . SER B 1 45 ? -4.793 -12.742 -26.906 1 42.88 45 SER B C 1
ATOM 2757 O O . SER B 1 45 ? -4.844 -13.859 -26.391 1 42.88 45 SER B O 1
ATOM 2759 N N . ALA B 1 46 ? -5.574 -12.367 -27.844 1 43.62 46 ALA B N 1
ATOM 2760 C CA . ALA B 1 46 ? -6.562 -13.289 -28.391 1 43.62 46 ALA B CA 1
ATOM 2761 C C . ALA B 1 46 ? -5.891 -14.453 -29.109 1 43.62 46 ALA B C 1
ATOM 2763 O O . ALA B 1 46 ? -6.305 -15.609 -28.969 1 43.62 46 ALA B O 1
ATOM 2764 N N . LEU B 1 47 ? -4.852 -14.156 -29.75 1 46.72 47 LEU B N 1
ATOM 2765 C CA . LEU B 1 47 ? -4.098 -15.211 -30.438 1 46.72 47 LEU B CA 1
ATOM 2766 C C . LEU B 1 47 ? -3.355 -16.078 -29.422 1 46.72 47 LEU B C 1
ATOM 2768 O O . LEU B 1 47 ? -3.324 -17.312 -29.562 1 46.72 47 LEU B O 1
ATOM 2772 N N . GLY B 1 48 ? -2.793 -15.57 -28.438 1 40.91 48 GLY B N 1
ATOM 2773 C CA . GLY B 1 48 ? -2.146 -16.328 -27.375 1 40.91 48 GLY B CA 1
ATOM 2774 C C . GLY B 1 48 ? -3.105 -17.203 -26.609 1 40.91 48 GLY B C 1
ATOM 2775 O O . GLY B 1 48 ? -2.799 -18.375 -26.328 1 40.91 48 GLY B O 1
ATOM 2776 N N . ASN B 1 49 ? -4.195 -16.641 -26.266 1 42.44 49 ASN B N 1
ATOM 2777 C CA . ASN B 1 49 ? -5.223 -17.469 -25.641 1 42.44 49 ASN B CA 1
ATOM 2778 C C . ASN B 1 49 ? -5.652 -18.609 -26.547 1 42.44 49 ASN B C 1
ATOM 2780 O O . ASN B 1 49 ? -5.879 -19.734 -26.062 1 42.44 49 ASN B O 1
ATOM 2784 N N . PHE B 1 50 ? -5.723 -18.359 -27.812 1 41.53 50 PHE B N 1
ATOM 2785 C CA . PHE B 1 50 ? -6.066 -19.391 -28.781 1 41.53 50 PHE B CA 1
ATOM 2786 C C . PHE B 1 50 ? -4.984 -20.469 -28.828 1 41.53 50 PHE B C 1
ATOM 2788 O O . PHE B 1 50 ? -5.289 -21.656 -28.781 1 41.53 50 PHE B O 1
ATOM 2795 N N . LEU B 1 51 ? -3.795 -20.078 -28.719 1 42.09 51 LEU B N 1
ATOM 2796 C CA . LEU B 1 51 ? -2.695 -21.031 -28.781 1 42.09 51 LEU B CA 1
ATOM 2797 C C . LEU B 1 51 ? -2.551 -21.781 -27.469 1 42.09 51 LEU B C 1
ATOM 2799 O O . LEU B 1 51 ? -2.301 -22.984 -27.453 1 42.09 51 LEU B O 1
ATOM 2803 N N . ALA B 1 52 ? -2.754 -21.109 -26.391 1 37.25 52 ALA B N 1
ATOM 2804 C CA . ALA B 1 52 ? -2.709 -21.75 -25.078 1 37.25 52 ALA B CA 1
ATOM 2805 C C . ALA B 1 52 ? -3.822 -22.797 -24.938 1 37.25 52 ALA B C 1
ATOM 2807 O O . ALA B 1 52 ? -3.602 -23.875 -24.391 1 37.25 52 ALA B O 1
ATOM 2808 N N . GLN B 1 53 ? -4.895 -22.484 -25.406 1 37.56 53 GLN B N 1
ATOM 2809 C CA . GLN B 1 53 ? -5.988 -23.453 -25.438 1 37.56 53 GLN B CA 1
ATOM 2810 C C . GLN B 1 53 ? -5.637 -24.656 -26.297 1 37.56 53 GLN B C 1
ATOM 2812 O O . GLN B 1 53 ? -5.996 -25.797 -25.969 1 37.56 53 GLN B O 1
ATOM 2817 N N . MET B 1 54 ? -4.91 -24.438 -27.266 1 34.91 54 MET B N 1
ATOM 2818 C CA . MET B 1 54 ? -4.512 -25.547 -28.125 1 34.91 54 MET B CA 1
ATOM 2819 C C . MET B 1 54 ? -3.506 -26.438 -27.422 1 34.91 54 MET B C 1
ATOM 2821 O O . MET B 1 54 ? -3.553 -27.672 -27.562 1 34.91 54 MET B O 1
ATOM 2825 N N . ILE B 1 55 ? -2.699 -25.875 -26.656 1 33.72 55 ILE B N 1
ATOM 2826 C CA . ILE B 1 55 ? -1.676 -26.688 -26 1 33.72 55 ILE B CA 1
ATOM 2827 C C . ILE B 1 55 ? -2.293 -27.438 -24.812 1 33.72 55 ILE B C 1
ATOM 2829 O O . ILE B 1 55 ? -1.964 -28.594 -24.578 1 33.72 55 ILE B O 1
ATOM 2833 N N . GLU B 1 56 ? -3.178 -26.812 -24.078 1 33.38 56 GLU B N 1
ATOM 2834 C CA . GLU B 1 56 ? -3.768 -27.516 -22.953 1 33.38 56 GLU B CA 1
ATOM 2835 C C . GLU B 1 56 ? -4.578 -28.719 -23.406 1 33.38 56 GLU B C 1
ATOM 2837 O O . GLU B 1 56 ? -4.715 -29.703 -22.672 1 33.38 56 GLU B O 1
ATOM 2842 N N . LYS B 1 57 ? -5.035 -28.734 -24.531 1 33.44 57 LYS B N 1
ATOM 2843 C CA . LYS B 1 57 ? -5.793 -29.891 -24.984 1 33.44 57 LYS B CA 1
ATOM 2844 C C . LYS B 1 57 ? -4.895 -31.125 -25.109 1 33.44 57 LYS B C 1
ATOM 2846 O O . LYS B 1 57 ? -5.352 -32.25 -24.953 1 33.44 57 LYS B O 1
ATOM 2851 N N . LYS B 1 58 ? -3.627 -30.938 -25.422 1 33.06 58 LYS B N 1
ATOM 2852 C CA . LYS B 1 58 ? -2.936 -32.219 -25.656 1 33.06 58 LYS B CA 1
ATOM 2853 C C . LYS B 1 58 ? -2.674 -32.938 -24.344 1 33.06 58 LYS B C 1
ATOM 2855 O O . LYS B 1 58 ? -2.514 -34.156 -24.328 1 33.06 58 LYS B O 1
ATOM 2860 N N . ARG B 1 59 ? -2.504 -32.125 -23.266 1 31.08 59 ARG B N 1
ATOM 2861 C CA . ARG B 1 59 ? -2.043 -32.938 -22.125 1 31.08 59 ARG B CA 1
ATOM 2862 C C . ARG B 1 59 ? -3.207 -33.656 -21.453 1 31.08 59 ARG B C 1
ATOM 2864 O O . ARG B 1 59 ? -3.014 -34.375 -20.484 1 31.08 59 ARG B O 1
ATOM 2871 N N . GLU B 1 60 ? -4.414 -33.219 -21.688 1 32.41 60 GLU B N 1
ATOM 2872 C CA . GLU B 1 60 ? -5.469 -33.844 -20.891 1 32.41 60 GLU B CA 1
ATOM 2873 C C . GLU B 1 60 ? -5.734 -35.25 -21.375 1 32.41 60 GLU B C 1
ATOM 2875 O O . GLU B 1 60 ? -6.719 -35.875 -20.969 1 32.41 60 GLU B O 1
ATOM 2880 N N . LYS B 1 61 ? -5.098 -35.875 -22.328 1 30.91 61 LYS B N 1
ATOM 2881 C CA . LYS B 1 61 ? -5.641 -37.188 -22.578 1 30.91 61 LYS B CA 1
ATOM 2882 C C . LYS B 1 61 ? -5.566 -38.062 -21.312 1 30.91 61 LYS B C 1
ATOM 2884 O O . LYS B 1 61 ? -6.086 -39.188 -21.297 1 30.91 61 LYS B O 1
ATOM 2889 N N . GLU B 1 62 ? -4.535 -38.062 -20.516 1 28.47 62 GLU B N 1
ATOM 2890 C CA . GLU B 1 62 ? -4.664 -39.25 -19.688 1 28.47 62 GLU B CA 1
ATOM 2891 C C . GLU B 1 62 ? -5.906 -39.188 -18.797 1 28.47 62 GLU B C 1
ATOM 2893 O O . GLU B 1 62 ? -6.695 -40.125 -18.75 1 28.47 62 GLU B O 1
ATOM 2898 N N . ASN B 1 63 ? -5.82 -38.844 -17.375 1 26.11 63 ASN B N 1
ATOM 2899 C CA . ASN B 1 63 ? -6.797 -39.406 -16.438 1 26.11 63 ASN B CA 1
ATOM 2900 C C . ASN B 1 63 ? -8.172 -38.781 -16.625 1 26.11 63 ASN B C 1
ATOM 2902 O O . ASN B 1 63 ? -9.164 -39.5 -16.797 1 26.11 63 ASN B O 1
ATOM 2906 N N . CYS B 1 64 ? -8.609 -37.906 -15.523 1 22.23 64 CYS B N 1
ATOM 2907 C CA . CYS B 1 64 ? -9.977 -37.656 -15.078 1 22.23 64 CYS B CA 1
ATOM 2908 C C . CYS B 1 64 ? -10.742 -36.812 -16.094 1 22.23 64 CYS B C 1
ATOM 2910 O O . CYS B 1 64 ? -10.172 -35.906 -16.703 1 22.23 64 CYS B O 1
ATOM 2912 N N . SER B 1 65 ? -11.867 -37.25 -16.625 1 24.39 65 SER B N 1
ATOM 2913 C CA . SER B 1 65 ? -12.859 -36.844 -17.625 1 24.39 65 SER B CA 1
ATOM 2914 C C . SER B 1 65 ? -13.234 -35.375 -17.469 1 24.39 65 SER B C 1
ATOM 2916 O O . SER B 1 65 ? -14.219 -34.906 -18.062 1 24.39 65 SER B O 1
ATOM 2918 N N . GLN B 1 66 ? -12.648 -34.656 -16.484 1 24.03 66 GLN B N 1
ATOM 2919 C CA . GLN B 1 66 ? -13.43 -33.438 -16.25 1 24.03 66 GLN B CA 1
ATOM 2920 C C . GLN B 1 66 ? -13.414 -32.531 -17.469 1 24.03 66 GLN B C 1
ATOM 2922 O O . GLN B 1 66 ? -12.375 -32.344 -18.094 1 24.03 66 GLN B O 1
ATOM 2927 N N . LYS B 1 67 ? -14.523 -32.406 -18.188 1 26.36 67 LYS B N 1
ATOM 2928 C CA . LYS B 1 67 ? -14.922 -31.562 -19.297 1 26.36 67 LYS B CA 1
ATOM 2929 C C . LYS B 1 67 ? -14.352 -30.156 -19.156 1 26.36 67 LYS B C 1
ATOM 2931 O O . LYS B 1 67 ? -14.578 -29.484 -18.141 1 26.36 67 LYS B O 1
ATOM 2936 N N . LEU B 1 68 ? -13.18 -29.906 -19.688 1 25.77 68 LEU B N 1
ATOM 2937 C CA . LEU B 1 68 ? -12.57 -28.594 -19.812 1 25.77 68 LEU B CA 1
ATOM 2938 C C . LEU B 1 68 ? -13.5 -27.625 -20.547 1 25.77 68 LEU B C 1
ATOM 2940 O O . LEU B 1 68 ? -13.805 -27.828 -21.719 1 25.77 68 LEU B O 1
ATOM 2944 N N . ASP B 1 69 ? -14.625 -27.172 -19.875 1 25.83 69 ASP B N 1
ATOM 2945 C CA . ASP B 1 69 ? -15.453 -26.141 -20.484 1 25.83 69 ASP B CA 1
ATOM 2946 C C . ASP B 1 69 ? -14.602 -24.969 -20.984 1 25.83 69 ASP B C 1
ATOM 2948 O O . ASP B 1 69 ? -13.914 -24.312 -20.203 1 25.83 69 ASP B O 1
ATOM 2952 N N . VAL B 1 70 ? -14.023 -25.125 -22.188 1 27.44 70 VAL B N 1
ATOM 2953 C CA . VAL B 1 70 ? -13.258 -24.219 -23.047 1 27.44 70 VAL B CA 1
ATOM 2954 C C . VAL B 1 70 ? -14.023 -22.906 -23.219 1 27.44 70 VAL B C 1
ATOM 2956 O O . VAL B 1 70 ? -13.641 -22.062 -24.047 1 27.44 70 VAL B O 1
ATOM 2959 N N . SER B 1 71 ? -15.297 -22.859 -22.828 1 27.77 71 SER B N 1
ATOM 2960 C CA . SER B 1 71 ? -16.031 -21.641 -23.172 1 27.77 71 SER B CA 1
ATOM 2961 C C . SER B 1 71 ? -15.422 -20.422 -22.516 1 27.77 71 SER B C 1
ATOM 2963 O O . SER B 1 71 ? -15.859 -19.297 -22.766 1 27.77 71 SER B O 1
ATOM 2965 N N . GLY B 1 72 ? -14.438 -20.625 -21.688 1 25.83 72 GLY B N 1
ATOM 2966 C CA . GLY B 1 72 ? -13.992 -19.531 -20.828 1 25.83 72 GLY B CA 1
ATOM 2967 C C . GLY B 1 72 ? -13.203 -18.469 -21.578 1 25.83 72 GLY B C 1
ATOM 2968 O O . GLY B 1 72 ? -13.484 -17.281 -21.438 1 25.83 72 GLY B O 1
ATOM 2969 N N . PRO B 1 73 ? -12.273 -18.844 -22.484 1 27.77 73 PRO B N 1
ATOM 2970 C CA . PRO B 1 73 ? -11.391 -17.812 -23.031 1 27.77 73 PRO B CA 1
ATOM 2971 C C . PRO B 1 73 ? -12.133 -16.781 -23.875 1 27.77 73 PRO B C 1
ATOM 2973 O O . PRO B 1 73 ? -11.609 -15.703 -24.141 1 27.77 73 PRO B O 1
ATOM 2976 N N . LEU B 1 74 ? -13.133 -17.188 -24.594 1 27.56 74 LEU B N 1
ATOM 2977 C CA . LEU B 1 74 ? -13.781 -16.219 -25.484 1 27.56 74 LEU B CA 1
ATOM 2978 C C . LEU B 1 74 ? -14.336 -15.047 -24.688 1 27.56 74 LEU B C 1
ATOM 2980 O O . LEU B 1 74 ? -14.5 -13.945 -25.219 1 27.56 74 LEU B O 1
ATOM 2984 N N . ARG B 1 75 ? -14.805 -15.375 -23.5 1 26.8 75 ARG B N 1
ATOM 2985 C CA . ARG B 1 75 ? -15.477 -14.305 -22.766 1 26.8 75 ARG B CA 1
ATOM 2986 C C . ARG B 1 75 ? -14.492 -13.203 -22.391 1 26.8 75 ARG B C 1
ATOM 2988 O O . ARG B 1 75 ? -14.906 -12.109 -21.984 1 26.8 75 ARG B O 1
ATOM 2995 N N . TYR B 1 76 ? -13.195 -13.508 -22.375 1 27.12 76 TYR B N 1
ATOM 2996 C CA . TYR B 1 76 ? -12.258 -12.539 -21.812 1 27.12 76 TYR B CA 1
ATOM 2997 C C . TYR B 1 76 ? -11.977 -11.406 -22.797 1 27.12 76 TYR B C 1
ATOM 2999 O O . TYR B 1 76 ? -11.25 -10.469 -22.484 1 27.12 76 TYR B O 1
ATOM 3007 N N . ALA B 1 77 ? -12.102 -11.688 -24.109 1 27.44 77 ALA B N 1
ATOM 3008 C CA . ALA B 1 77 ? -11.758 -10.586 -25.016 1 27.44 77 ALA B CA 1
ATOM 3009 C C . ALA B 1 77 ? -12.625 -9.359 -24.734 1 27.44 77 ALA B C 1
ATOM 3011 O O . ALA B 1 77 ? -12.469 -8.32 -25.375 1 27.44 77 ALA B O 1
ATOM 3012 N N . ILE B 1 78 ? -13.891 -9.609 -24.297 1 26.89 78 ILE B N 1
ATOM 3013 C CA . ILE B 1 78 ? -14.75 -8.445 -24.125 1 26.89 78 ILE B CA 1
ATOM 3014 C C . ILE B 1 78 ? -14.242 -7.59 -22.969 1 26.89 78 ILE B C 1
ATOM 3016 O O . ILE B 1 78 ? -14.422 -7.945 -21.797 1 26.89 78 ILE B O 1
ATOM 3020 N N . TYR B 1 79 ? -13.078 -7.344 -22.891 1 29.59 79 TYR B N 1
ATOM 3021 C CA . TYR B 1 79 ? -12.758 -6.422 -21.812 1 29.59 79 TYR B CA 1
ATOM 3022 C C . TYR B 1 79 ? -13.781 -5.305 -21.719 1 29.59 79 TYR B C 1
ATOM 3024 O O . TYR B 1 79 ? -13.727 -4.469 -20.812 1 29.59 79 TYR B O 1
ATOM 3032 N N . GLY B 1 80 ? -14.297 -4.75 -22.891 1 30.48 80 GLY B N 1
ATOM 3033 C CA . GLY B 1 80 ? -15.484 -3.926 -22.703 1 30.48 80 GLY B CA 1
ATOM 3034 C C . GLY B 1 80 ? -16.641 -4.676 -22.062 1 30.48 80 GLY B C 1
ATOM 3035 O O . GLY B 1 80 ? -17.375 -5.395 -22.734 1 30.48 80 GLY B O 1
ATOM 3036 N N . ARG B 1 81 ? -16.391 -5.285 -20.953 1 31.23 81 ARG B N 1
ATOM 3037 C CA . ARG B 1 81 ? -17.125 -6.363 -20.297 1 31.23 81 ARG B CA 1
ATOM 3038 C C . ARG B 1 81 ? -18.609 -6.043 -20.219 1 31.23 81 ARG B C 1
ATOM 3040 O O . ARG B 1 81 ? -19.328 -6.586 -19.359 1 31.23 81 ARG B O 1
ATOM 3047 N N . GLU B 1 82 ? -19 -4.914 -20.797 1 29.28 82 GLU B N 1
ATOM 3048 C CA . GLU B 1 82 ? -20.453 -4.852 -20.641 1 29.28 82 GLU B CA 1
ATOM 3049 C C . GLU B 1 82 ? -21.141 -6.016 -21.359 1 29.28 82 GLU B C 1
ATOM 3051 O O . GLU B 1 82 ? -20.828 -6.305 -22.516 1 29.28 82 GLU B O 1
ATOM 3056 N N . PRO B 1 83 ? -21.484 -7.062 -20.672 1 31.95 83 PRO B N 1
ATOM 3057 C CA . PRO B 1 83 ? -22.312 -8.117 -21.25 1 31.95 83 PRO B CA 1
ATOM 3058 C C . PRO B 1 83 ? -23.312 -7.586 -22.266 1 31.95 83 PRO B C 1
ATOM 3060 O O . PRO B 1 83 ? -24.172 -8.336 -22.75 1 31.95 83 PRO B O 1
ATOM 3063 N N . LEU B 1 84 ? -23.344 -6.258 -22.484 1 29.83 84 LEU B N 1
ATOM 3064 C CA . LEU B 1 84 ? -24.531 -5.926 -23.266 1 29.83 84 LEU B CA 1
ATOM 3065 C C . LEU B 1 84 ? -24.438 -6.508 -24.672 1 29.83 84 LEU B C 1
ATOM 3067 O O . LEU B 1 84 ? -25.406 -6.484 -25.438 1 29.83 84 LEU B O 1
ATOM 3071 N N . SER B 1 85 ? -23.156 -6.746 -25.047 1 31.44 85 SER B N 1
ATOM 3072 C CA . SER B 1 85 ? -23.234 -6.82 -26.5 1 31.44 85 SER B CA 1
ATOM 3073 C C . SER B 1 85 ? -23.891 -8.117 -26.969 1 31.44 85 SER B C 1
ATOM 3075 O O . SER B 1 85 ? -24.344 -8.219 -28.109 1 31.44 85 SER B O 1
ATOM 3077 N N . LEU B 1 86 ? -23.578 -9.164 -26.188 1 29.25 86 LEU B N 1
ATOM 3078 C CA . LEU B 1 86 ? -24.031 -10.359 -26.875 1 29.25 86 LEU B CA 1
ATOM 3079 C C . LEU B 1 86 ? -25.547 -10.477 -26.828 1 29.25 86 LEU B C 1
ATOM 3081 O O . LEU B 1 86 ? -26.109 -11.531 -27.141 1 29.25 86 LEU B O 1
ATOM 3085 N N . VAL B 1 87 ? -26.234 -9.516 -26.094 1 31.02 87 VAL B N 1
ATOM 3086 C CA . VAL B 1 87 ? -27.656 -9.727 -26.312 1 31.02 87 VAL B CA 1
ATOM 3087 C C . VAL B 1 87 ? -27.969 -9.727 -27.797 1 31.02 87 VAL B C 1
ATOM 3089 O O . VAL B 1 87 ? -27.70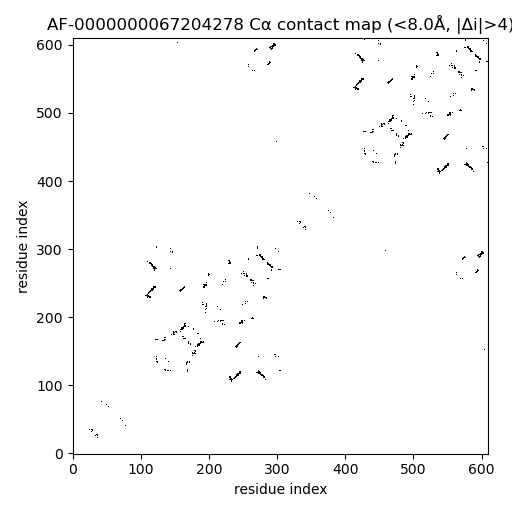3 -8.742 -28.5 1 31.02 87 VAL B O 1
ATOM 3092 N N . ASN B 1 88 ? -27.75 -10.766 -28.375 1 29.91 88 ASN B N 1
ATOM 3093 C CA . ASN B 1 88 ? -28.359 -10.992 -29.672 1 29.91 88 ASN B CA 1
ATOM 3094 C C . ASN B 1 88 ? -29.719 -10.305 -29.781 1 29.91 88 ASN B C 1
ATOM 3096 O O . ASN B 1 88 ? -30.547 -10.422 -28.875 1 29.91 88 ASN B O 1
ATOM 3100 N N . LEU B 1 89 ? -29.812 -9.188 -30.406 1 29.42 89 LEU B N 1
ATOM 3101 C CA . LEU B 1 89 ? -31.016 -8.547 -30.938 1 29.42 89 LEU B CA 1
ATOM 3102 C C . LEU B 1 89 ? -32 -9.586 -31.438 1 29.42 89 LEU B C 1
ATOM 3104 O O . LEU B 1 89 ? -32.031 -9.914 -32.625 1 29.42 89 LEU B O 1
ATOM 3108 N N . ARG B 1 90 ? -32.062 -10.797 -30.906 1 31.42 90 ARG B N 1
ATOM 3109 C CA . ARG B 1 90 ? -33.219 -11.508 -31.406 1 31.42 90 ARG B CA 1
ATOM 3110 C C . ARG B 1 90 ? -34.5 -10.68 -31.219 1 31.42 90 ARG B C 1
ATOM 3112 O O . ARG B 1 90 ? -34.531 -9.781 -30.359 1 31.42 90 ARG B O 1
ATOM 3119 N N . LYS B 1 91 ? -35.594 -10.898 -32.031 1 32.28 91 LYS B N 1
ATOM 3120 C CA . LYS B 1 91 ? -36.938 -10.32 -32.156 1 32.28 91 LYS B CA 1
ATOM 3121 C C . LYS B 1 91 ? -37.562 -10.117 -30.781 1 32.28 91 LYS B C 1
ATOM 3123 O O . LYS B 1 91 ? -37.656 -11.055 -29.984 1 32.28 91 LYS B O 1
ATOM 3128 N N . ARG B 1 92 ? -37.625 -8.898 -30.141 1 33.12 92 ARG B N 1
ATOM 3129 C CA . ARG B 1 92 ? -38.531 -8.406 -29.094 1 33.12 92 ARG B CA 1
ATOM 3130 C C . ARG B 1 92 ? -39.906 -8.992 -29.25 1 33.12 92 ARG B C 1
ATOM 3132 O O . ARG B 1 92 ? -40.75 -8.445 -29.984 1 33.12 92 ARG B O 1
ATOM 3139 N N . ASN B 1 93 ? -40.125 -10.188 -29.422 1 32.69 93 ASN B N 1
ATOM 3140 C CA . ASN B 1 93 ? -41.531 -10.438 -29.109 1 32.69 93 ASN B CA 1
ATOM 3141 C C . ASN B 1 93 ? -41.875 -9.977 -27.688 1 32.69 93 ASN B C 1
ATOM 3143 O O . ASN B 1 93 ? -41.125 -10.242 -26.75 1 32.69 93 ASN B O 1
ATOM 3147 N N . LEU B 1 94 ? -42.719 -8.867 -27.344 1 35.28 94 LEU B N 1
ATOM 3148 C CA . LEU B 1 94 ? -43.188 -7.918 -26.344 1 35.28 94 LEU B CA 1
ATOM 3149 C C . LEU B 1 94 ? -43.469 -8.617 -25.016 1 35.28 94 LEU B C 1
ATOM 3151 O O . LEU B 1 94 ? -43.375 -7.992 -23.953 1 35.28 94 LEU B O 1
ATOM 3155 N N . ASP B 1 95 ? -44.312 -9.664 -24.938 1 37.78 95 ASP B N 1
ATOM 3156 C CA . ASP B 1 95 ? -45.125 -9.977 -23.766 1 37.78 95 ASP B CA 1
ATOM 3157 C C . ASP B 1 95 ? -44.25 -10.523 -22.641 1 37.78 95 ASP B C 1
ATOM 3159 O O . ASP B 1 95 ? -44.406 -10.125 -21.484 1 37.78 95 ASP B O 1
ATOM 3163 N N . SER B 1 96 ? -43.812 -11.805 -22.625 1 40.66 96 SER B N 1
ATOM 3164 C CA . SER B 1 96 ? -43.469 -12.562 -21.438 1 40.66 96 SER B CA 1
ATOM 3165 C C . SER B 1 96 ? -42.031 -12.273 -21.016 1 40.66 96 SER B C 1
ATOM 3167 O O . SER B 1 96 ? -41.625 -12.547 -19.875 1 40.66 96 SER B O 1
ATOM 3169 N N . GLY B 1 97 ? -41 -12.016 -21.844 1 38.97 97 GLY B N 1
ATOM 3170 C CA . GLY B 1 97 ? -39.656 -12.516 -21.688 1 38.97 97 GLY B CA 1
ATOM 3171 C C . GLY B 1 97 ? -38.75 -11.531 -20.984 1 38.97 97 GLY B C 1
ATOM 3172 O O . GLY B 1 97 ? -37.5 -11.664 -21.047 1 38.97 97 GLY B O 1
ATOM 3173 N N . GLU B 1 98 ? -39.156 -10.375 -20.719 1 47.69 98 GLU B N 1
ATOM 3174 C CA . GLU B 1 98 ? -38.25 -9.469 -20.016 1 47.69 98 GLU B CA 1
ATOM 3175 C C . GLU B 1 98 ? -37.844 -10.047 -18.656 1 47.69 98 GLU B C 1
ATOM 3177 O O . GLU B 1 98 ? -36.688 -9.914 -18.25 1 47.69 98 GLU B O 1
ATOM 3182 N N . GLU B 1 99 ? -38.844 -10.594 -17.953 1 50.47 99 GLU B N 1
ATOM 3183 C CA . GLU B 1 99 ? -38.531 -11.164 -16.641 1 50.47 99 GLU B CA 1
ATOM 3184 C C . GLU B 1 99 ? -37.531 -12.32 -16.75 1 50.47 99 GLU B C 1
ATOM 3186 O O . GLU B 1 99 ? -36.688 -12.5 -15.891 1 50.47 99 GLU B O 1
ATOM 3191 N N . GLU B 1 100 ? -37.781 -13.078 -17.75 1 51.09 100 GLU B N 1
ATOM 3192 C CA . GLU B 1 100 ? -36.875 -14.211 -17.922 1 51.09 100 GLU B CA 1
ATOM 3193 C C . GLU B 1 100 ? -35.469 -13.75 -18.281 1 51.09 100 GLU B C 1
ATOM 3195 O O . GLU B 1 100 ? -34.5 -14.328 -17.828 1 51.09 100 GLU B O 1
ATOM 3200 N N . LEU B 1 101 ? -35.438 -12.703 -19.062 1 46.91 101 LEU B N 1
ATOM 3201 C CA . LEU B 1 101 ? -34.125 -12.195 -19.438 1 46.91 101 LEU B CA 1
ATOM 32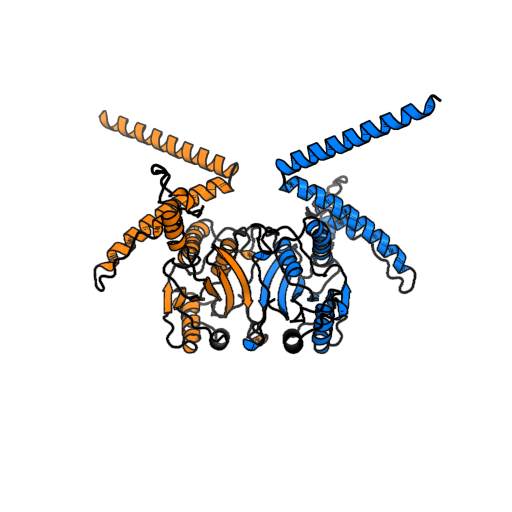02 C C . LEU B 1 101 ? -33.375 -11.602 -18.234 1 46.91 101 LEU B C 1
ATOM 3204 O O . LEU B 1 101 ? -32.188 -11.82 -18.062 1 46.91 101 LEU B O 1
ATOM 3208 N N . ALA B 1 102 ? -34.125 -10.805 -17.547 1 49.59 102 ALA B N 1
ATOM 3209 C CA . ALA B 1 102 ? -33.5 -10.258 -16.344 1 49.59 102 ALA B CA 1
ATOM 3210 C C . ALA B 1 102 ? -33.062 -11.367 -15.391 1 49.59 102 ALA B C 1
ATOM 3212 O O . ALA B 1 102 ? -32.031 -11.273 -14.758 1 49.59 102 ALA B O 1
ATOM 3213 N N . SER B 1 103 ? -33.906 -12.312 -15.266 1 49.94 103 SER B N 1
ATOM 3214 C CA . SER B 1 103 ? -33.562 -13.453 -14.422 1 49.94 103 SER B CA 1
ATOM 3215 C C . SER B 1 103 ? -32.344 -14.188 -14.945 1 49.94 103 SER B C 1
ATOM 3217 O O . SER B 1 103 ? -31.5 -14.633 -14.164 1 49.94 103 SER B O 1
ATOM 3219 N N . ARG B 1 104 ? -32.219 -14.336 -16.172 1 49.28 104 ARG B N 1
ATOM 3220 C CA . ARG B 1 104 ? -31.078 -15.016 -16.75 1 49.28 104 ARG B CA 1
ATOM 3221 C C . ARG B 1 104 ? -29.828 -14.156 -16.641 1 49.28 104 ARG B C 1
ATOM 3223 O O . ARG B 1 104 ? -28.719 -14.68 -16.422 1 49.28 104 ARG B O 1
ATOM 3230 N N . LEU B 1 105 ? -30.016 -12.812 -16.828 1 52.16 105 LEU B N 1
ATOM 3231 C CA . LEU B 1 105 ? -28.875 -11.922 -16.688 1 52.16 105 LEU B CA 1
ATOM 3232 C C . LEU B 1 105 ? -28.375 -11.891 -15.25 1 52.16 105 LEU B C 1
ATOM 3234 O O . LEU B 1 105 ? -27.156 -11.812 -15.008 1 52.16 105 LEU B O 1
ATOM 3238 N N . ASP B 1 106 ? -29.328 -11.867 -14.398 1 55.28 106 ASP B N 1
ATOM 3239 C CA . ASP B 1 106 ? -28.953 -11.906 -12.984 1 55.28 106 ASP B CA 1
ATOM 3240 C C . ASP B 1 106 ? -28.188 -13.188 -12.664 1 55.28 106 ASP B C 1
ATOM 3242 O O . ASP B 1 106 ? -27.297 -13.18 -11.812 1 55.28 106 ASP B O 1
ATOM 3246 N N . HIS B 1 107 ? -28.625 -14.266 -13.383 1 57.12 107 HIS B N 1
ATOM 3247 C CA . HIS B 1 107 ? -27.984 -15.555 -13.156 1 57.12 107 HIS B CA 1
ATOM 3248 C C . HIS B 1 107 ? -26.531 -15.547 -13.656 1 57.12 107 HIS B C 1
ATOM 3250 O O . HIS B 1 107 ? -25.75 -16.438 -13.32 1 57.12 107 HIS B O 1
ATOM 3256 N N . CYS B 1 108 ? -26.203 -14.539 -14.352 1 66.69 108 CYS B N 1
ATOM 3257 C CA . CYS B 1 108 ? -24.891 -14.602 -14.992 1 66.69 108 CYS B CA 1
ATOM 3258 C C . CYS B 1 108 ? -23.953 -13.57 -14.391 1 66.69 108 CYS B C 1
ATOM 3260 O O . CYS B 1 108 ? -22.938 -13.219 -15.008 1 66.69 108 CYS B O 1
ATOM 3262 N N . LYS B 1 109 ? -24.375 -13.164 -13.188 1 81.12 109 LYS B N 1
ATOM 3263 C CA . LYS B 1 109 ? -23.469 -12.172 -12.617 1 81.12 109 LYS B CA 1
ATOM 3264 C C . LYS B 1 109 ? -22.688 -12.75 -11.43 1 81.12 109 LYS B C 1
ATOM 3266 O O . LYS B 1 109 ? -23.25 -13.531 -10.648 1 81.12 109 LYS B O 1
ATOM 3271 N N . ALA B 1 110 ? -21.391 -12.516 -11.469 1 89.12 110 ALA B N 1
ATOM 3272 C CA . ALA B 1 110 ? -20.578 -12.914 -10.32 1 89.12 110 ALA B CA 1
ATOM 3273 C C . ALA B 1 110 ? -21.156 -12.375 -9.023 1 89.12 110 ALA B C 1
ATOM 3275 O O . ALA B 1 110 ? -21.656 -11.25 -8.977 1 89.12 110 ALA B O 1
ATOM 3276 N N . LYS B 1 111 ? -21.141 -13.188 -8.055 1 92.69 111 LYS B N 1
ATOM 3277 C CA . LYS B 1 111 ? -21.734 -12.789 -6.781 1 92.69 111 LYS B CA 1
ATOM 3278 C C . LYS B 1 111 ? -20.672 -12.742 -5.68 1 92.69 111 LYS B C 1
ATOM 3280 O O . LYS B 1 111 ? -20.828 -12.023 -4.691 1 92.69 111 LYS B O 1
ATOM 3285 N N . ALA B 1 112 ? -19.609 -13.445 -5.879 1 97.69 112 ALA B N 1
ATOM 3286 C CA . ALA B 1 112 ? -18.625 -13.578 -4.816 1 97.69 112 ALA B CA 1
ATOM 3287 C C . ALA B 1 112 ? -17.469 -12.594 -5.016 1 97.69 112 ALA B C 1
ATOM 3289 O O . ALA B 1 112 ? -17.156 -12.211 -6.145 1 97.69 112 ALA B O 1
ATOM 3290 N N . THR B 1 113 ? -16.875 -12.18 -3.928 1 98.31 113 THR B N 1
ATOM 3291 C CA . THR B 1 113 ? -15.68 -11.352 -3.936 1 98.31 113 THR B CA 1
ATOM 3292 C C . THR B 1 113 ? -14.422 -12.211 -3.883 1 98.31 113 THR B C 1
ATOM 3294 O O . THR B 1 113 ? -14.367 -13.195 -3.143 1 98.31 113 THR B O 1
ATOM 3297 N N . ARG B 1 114 ? -13.461 -11.859 -4.684 1 98.69 114 ARG B N 1
ATOM 3298 C CA . ARG B 1 114 ? -12.172 -12.539 -4.613 1 98.69 114 ARG B CA 1
ATOM 3299 C C . ARG B 1 114 ? -11.133 -11.672 -3.902 1 98.69 114 ARG B C 1
ATOM 3301 O O . ARG B 1 114 ? -10.945 -10.508 -4.25 1 98.69 114 ARG B O 1
ATOM 3308 N N . HIS B 1 115 ? -10.531 -12.219 -2.863 1 98.81 115 HIS B N 1
ATOM 3309 C CA . HIS B 1 115 ? -9.406 -11.609 -2.16 1 98.81 115 HIS B CA 1
ATOM 3310 C C . HIS B 1 115 ? -8.078 -12.203 -2.623 1 98.81 115 HIS B C 1
ATOM 3312 O O . HIS B 1 115 ? -7.848 -13.406 -2.48 1 98.81 115 HIS B O 1
ATOM 3318 N N . ILE B 1 116 ? -7.281 -11.336 -3.17 1 98.88 116 ILE B N 1
ATOM 3319 C CA . ILE B 1 116 ? -6.023 -11.758 -3.775 1 98.88 116 ILE B CA 1
ATOM 3320 C C . ILE B 1 116 ? -4.852 -11.227 -2.957 1 98.88 116 ILE B C 1
ATOM 3322 O O . ILE B 1 116 ? -4.629 -10.016 -2.896 1 98.88 116 ILE B O 1
ATOM 3326 N N . PHE B 1 117 ? -4.109 -12.109 -2.344 1 98.94 117 PHE B N 1
ATOM 3327 C CA . PHE B 1 117 ? -2.926 -11.75 -1.572 1 98.94 117 PHE B CA 1
ATOM 3328 C C . PHE B 1 117 ? -1.656 -11.984 -2.383 1 98.94 117 PHE B C 1
ATOM 3330 O O . PHE B 1 117 ? -1.307 -13.125 -2.68 1 98.94 117 PHE B O 1
ATOM 3337 N N . LEU B 1 118 ? -1.003 -10.93 -2.766 1 98.94 118 LEU B N 1
ATOM 3338 C CA . LEU B 1 118 ? 0.259 -10.984 -3.494 1 98.94 118 LEU B CA 1
ATOM 3339 C C . LEU B 1 118 ? 1.442 -10.82 -2.547 1 98.94 118 LEU B C 1
ATOM 3341 O O . LEU B 1 118 ? 1.562 -9.797 -1.867 1 98.94 118 LEU B O 1
ATOM 3345 N N . ILE B 1 119 ? 2.303 -11.789 -2.533 1 98.94 119 ILE B N 1
ATOM 3346 C CA . ILE B 1 119 ? 3.43 -11.797 -1.607 1 98.94 119 ILE B CA 1
ATOM 3347 C C . ILE B 1 119 ? 4.742 -11.82 -2.391 1 98.94 119 ILE B C 1
ATOM 3349 O O . ILE B 1 119 ? 4.93 -12.656 -3.277 1 98.94 119 ILE B O 1
ATOM 3353 N N . ARG B 1 120 ? 5.574 -10.898 -2.053 1 98.94 120 ARG B N 1
ATOM 3354 C CA . ARG B 1 120 ? 6.918 -10.953 -2.623 1 98.94 120 ARG B CA 1
ATOM 3355 C C . ARG B 1 120 ? 7.754 -12.031 -1.943 1 98.94 120 ARG B C 1
ATOM 3357 O O . ARG B 1 120 ? 7.668 -12.211 -0.728 1 98.94 120 ARG B O 1
ATOM 3364 N N . HIS B 1 121 ? 8.609 -12.68 -2.688 1 98.94 121 HIS B N 1
ATOM 3365 C CA . HIS B 1 121 ? 9.516 -13.656 -2.084 1 98.94 121 HIS B CA 1
ATOM 3366 C C . HIS B 1 121 ? 10.391 -13 -1.018 1 98.94 121 HIS B C 1
ATOM 3368 O O . HIS B 1 121 ? 10.57 -11.781 -1.021 1 98.94 121 HIS B O 1
ATOM 3374 N N . SER B 1 122 ? 10.898 -13.82 -0.151 1 98.88 122 SER B N 1
ATOM 3375 C CA . SER B 1 122 ? 11.781 -13.359 0.917 1 98.88 122 SER B CA 1
ATOM 3376 C C . SER B 1 122 ? 13.211 -13.18 0.417 1 98.88 122 SER B C 1
ATOM 3378 O O . SER B 1 122 ? 13.508 -13.477 -0.741 1 98.88 122 SER B O 1
ATOM 3380 N N . GLN B 1 123 ? 14.062 -12.656 1.301 1 98.75 123 GLN B N 1
ATOM 3381 C CA . GLN B 1 123 ? 15.438 -12.359 0.915 1 98.75 123 GLN B CA 1
ATOM 3382 C C . GLN B 1 123 ? 16.172 -13.625 0.482 1 98.75 123 GLN B C 1
ATOM 3384 O O . GLN B 1 123 ? 16.016 -14.688 1.092 1 98.75 123 GLN B O 1
ATOM 3389 N N . TYR B 1 124 ? 17 -13.523 -0.513 1 98.25 124 TYR B N 1
ATOM 3390 C CA . TYR B 1 124 ? 17.688 -14.68 -1.083 1 98.25 124 TYR B CA 1
ATOM 3391 C C . TYR B 1 124 ? 19.109 -14.312 -1.474 1 98.25 124 TYR B C 1
ATOM 3393 O O . TYR B 1 124 ? 19.5 -13.141 -1.451 1 98.25 124 TYR B O 1
ATOM 3401 N N . HIS B 1 125 ? 19.922 -15.258 -1.77 1 96.75 125 HIS B N 1
ATOM 3402 C CA . HIS B 1 125 ? 21.297 -15.062 -2.221 1 96.75 125 HIS B CA 1
ATOM 3403 C C . HIS B 1 125 ? 21.328 -14.625 -3.684 1 96.75 125 HIS B C 1
ATOM 3405 O O . HIS B 1 125 ? 21.281 -15.469 -4.586 1 96.75 125 HIS B O 1
ATOM 3411 N N . MET B 1 126 ? 21.562 -13.352 -3.924 1 92.5 126 MET B N 1
ATOM 3412 C CA . MET B 1 126 ? 21.5 -12.766 -5.258 1 92.5 126 MET B CA 1
ATOM 3413 C C . MET B 1 126 ? 22.75 -13.094 -6.062 1 92.5 126 MET B C 1
ATOM 3415 O O . MET B 1 126 ? 22.719 -13.078 -7.293 1 92.5 126 MET B O 1
ATOM 3419 N N . ASP B 1 127 ? 23.75 -13.438 -5.438 1 90.94 127 ASP B N 1
ATOM 3420 C CA . ASP B 1 127 ? 25.047 -13.594 -6.078 1 90.94 127 ASP B CA 1
ATOM 3421 C C . ASP B 1 127 ? 25.203 -15 -6.664 1 90.94 127 ASP B C 1
ATOM 3423 O O . ASP B 1 127 ? 26.188 -15.281 -7.359 1 90.94 127 ASP B O 1
ATOM 3427 N N . ALA B 1 128 ? 24.266 -15.844 -6.434 1 90.38 128 ALA B N 1
ATOM 3428 C CA . ALA B 1 128 ? 24.375 -17.188 -6.977 1 90.38 128 ALA B CA 1
ATOM 3429 C C . ALA B 1 128 ? 24.203 -17.188 -8.492 1 90.38 128 ALA B C 1
ATOM 3431 O O . ALA B 1 128 ? 23.328 -16.5 -9.023 1 90.38 128 ALA B O 1
ATOM 3432 N N . SER B 1 129 ? 25 -17.875 -9.18 1 90.62 129 SER B N 1
ATOM 3433 C CA . SER B 1 129 ? 25 -17.875 -10.641 1 90.62 129 SER B CA 1
ATOM 3434 C C . SER B 1 129 ? 23.859 -18.703 -11.195 1 90.62 129 SER B C 1
ATOM 3436 O O . SER B 1 129 ? 23.219 -18.312 -12.18 1 90.62 129 SER B O 1
ATOM 3438 N N . LEU B 1 130 ? 23.625 -19.781 -10.562 1 94 130 LEU B N 1
ATOM 3439 C CA . LEU B 1 130 ? 22.562 -20.656 -11.047 1 94 130 LEU B CA 1
ATOM 3440 C C . LEU B 1 130 ? 21.25 -20.391 -10.305 1 94 130 LEU B C 1
ATOM 3442 O O . LEU B 1 130 ? 21.266 -20.156 -9.094 1 94 130 LEU B O 1
ATOM 3446 N N . GLU B 1 131 ? 20.203 -20.438 -11.039 1 93.75 131 GLU B N 1
ATOM 3447 C CA . GLU B 1 131 ? 18.875 -20.203 -10.469 1 93.75 131 GLU B CA 1
ATOM 3448 C C . GLU B 1 131 ? 18.609 -21.141 -9.289 1 93.75 131 GLU B C 1
ATOM 3450 O O . GLU B 1 131 ? 18.062 -20.719 -8.273 1 93.75 131 GLU B O 1
ATOM 3455 N N . LYS B 1 132 ? 19.016 -22.406 -9.359 1 94.5 132 LYS B N 1
ATOM 3456 C CA . LYS B 1 132 ? 18.766 -23.391 -8.32 1 94.5 132 LYS B CA 1
ATOM 3457 C C . LYS B 1 132 ? 19.5 -23.031 -7.031 1 94.5 132 LYS B C 1
ATOM 3459 O O . LYS B 1 132 ? 19.141 -23.5 -5.949 1 94.5 132 LYS B O 1
ATOM 3464 N N . ASP B 1 133 ? 20.516 -22.156 -7.125 1 95.69 133 ASP B N 1
ATOM 3465 C CA . ASP B 1 133 ? 21.344 -21.797 -5.977 1 95.69 133 ASP B CA 1
ATOM 3466 C C . ASP B 1 133 ? 20.875 -20.484 -5.355 1 95.69 133 ASP B C 1
ATOM 3468 O O . ASP B 1 133 ? 21.406 -20.047 -4.328 1 95.69 133 ASP B O 1
ATOM 3472 N N . ARG B 1 134 ? 19.938 -19.891 -5.938 1 97.31 134 ARG B N 1
ATOM 3473 C CA . ARG B 1 134 ? 19.375 -18.641 -5.398 1 97.31 134 ARG B CA 1
ATOM 3474 C C . ARG B 1 134 ? 18.375 -18.938 -4.293 1 97.31 134 ARG B C 1
ATOM 3476 O O . ARG B 1 134 ? 17.219 -18.5 -4.367 1 97.31 134 ARG B O 1
ATOM 3483 N N . THR B 1 135 ? 18.859 -19.562 -3.25 1 98.31 135 THR B N 1
ATOM 3484 C CA . THR B 1 135 ? 18.078 -19.984 -2.094 1 98.31 135 THR B CA 1
ATOM 3485 C C . THR B 1 135 ? 17.922 -18.828 -1.101 1 98.31 135 THR B C 1
ATOM 3487 O O . THR B 1 135 ? 18.641 -17.828 -1.184 1 98.31 135 THR B O 1
ATOM 3490 N N . LEU B 1 136 ? 17.016 -18.984 -0.191 1 98.62 136 LEU B N 1
ATOM 3491 C CA . LEU B 1 136 ? 16.781 -17.938 0.801 1 98.62 136 LEU B CA 1
ATOM 3492 C C . LEU B 1 136 ? 17.969 -17.812 1.751 1 98.62 136 LEU B C 1
ATOM 3494 O O . LEU B 1 136 ? 18.578 -18.812 2.119 1 98.62 136 LEU B O 1
ATOM 3498 N N . THR B 1 137 ? 18.297 -16.625 2.168 1 98.5 137 THR B N 1
ATOM 3499 C CA . THR B 1 137 ? 19.219 -16.375 3.262 1 98.5 137 THR B CA 1
ATOM 3500 C C . THR B 1 137 ? 18.594 -16.734 4.605 1 98.5 137 THR B C 1
ATOM 3502 O O . THR B 1 137 ? 17.391 -16.969 4.684 1 98.5 137 THR B O 1
ATOM 3505 N N . PRO B 1 138 ? 19.375 -16.812 5.648 1 98.62 138 PRO B N 1
ATOM 3506 C CA . PRO B 1 138 ? 18.766 -17 6.969 1 98.62 138 PRO B CA 1
ATOM 3507 C C . PRO B 1 138 ? 17.719 -15.938 7.301 1 98.62 138 PRO B C 1
ATOM 3509 O O . PRO B 1 138 ? 16.656 -16.266 7.828 1 98.62 138 PRO B O 1
ATOM 3512 N N . LEU B 1 139 ? 18.031 -14.711 6.977 1 98.75 139 LEU B N 1
ATOM 3513 C CA . LEU B 1 139 ? 17.047 -13.648 7.172 1 98.75 139 LEU B CA 1
ATOM 3514 C C . LEU B 1 139 ? 15.797 -13.906 6.348 1 98.75 139 LEU B C 1
ATOM 3516 O O . LEU B 1 139 ? 14.68 -13.703 6.828 1 98.75 139 LEU B O 1
ATOM 3520 N N . GLY B 1 140 ? 15.992 -14.289 5.137 1 98.81 140 GLY B N 1
ATOM 3521 C CA . GLY B 1 140 ? 14.859 -14.617 4.277 1 98.81 140 GLY B CA 1
ATOM 3522 C C . GLY B 1 140 ? 13.953 -15.688 4.863 1 98.81 140 GLY B C 1
ATOM 3523 O O . GLY B 1 140 ? 12.734 -15.602 4.742 1 98.81 140 GLY B O 1
ATOM 3524 N N . ARG B 1 141 ? 14.539 -16.688 5.41 1 98.88 141 ARG B N 1
ATOM 3525 C CA . ARG B 1 141 ? 13.758 -17.75 6.031 1 98.88 141 ARG B CA 1
ATOM 3526 C C . ARG B 1 141 ? 12.953 -17.234 7.215 1 98.88 141 ARG B C 1
ATOM 3528 O O . ARG B 1 141 ? 11.797 -17.609 7.402 1 98.88 141 ARG B O 1
ATOM 3535 N N . GLU B 1 142 ? 13.57 -16.344 7.984 1 98.88 142 GLU B N 1
ATOM 3536 C CA . GLU B 1 142 ? 12.852 -15.719 9.086 1 98.88 142 GLU B CA 1
ATOM 3537 C C . GLU B 1 142 ? 11.695 -14.867 8.578 1 98.88 142 GLU B C 1
ATOM 3539 O O . GLU B 1 142 ? 10.609 -14.883 9.164 1 98.88 142 GLU B O 1
ATOM 3544 N N . GLN B 1 143 ? 11.945 -14.133 7.531 1 98.88 143 GLN B N 1
ATOM 3545 C CA . GLN B 1 143 ? 10.898 -13.312 6.918 1 98.88 143 GLN B CA 1
ATOM 3546 C C . GLN B 1 143 ? 9.711 -14.172 6.492 1 98.88 143 GLN B C 1
ATOM 3548 O O . GLN B 1 143 ? 8.555 -13.828 6.77 1 98.88 143 GLN B O 1
ATOM 3553 N N . ALA B 1 144 ? 10.023 -15.273 5.82 1 98.94 144 ALA B N 1
ATOM 3554 C CA . ALA B 1 144 ? 8.969 -16.172 5.348 1 98.94 144 ALA B CA 1
ATOM 3555 C C . ALA B 1 144 ? 8.164 -16.734 6.516 1 98.94 144 ALA B C 1
ATOM 3557 O O . ALA B 1 144 ? 6.941 -16.859 6.426 1 98.94 144 ALA B O 1
ATOM 3558 N N . GLU B 1 145 ? 8.844 -17.031 7.586 1 98.94 145 GLU B N 1
ATOM 3559 C CA . GLU B 1 145 ? 8.172 -17.516 8.789 1 98.94 145 GLU B CA 1
ATOM 3560 C C . GLU B 1 145 ? 7.199 -16.469 9.336 1 98.94 145 GLU B C 1
ATOM 3562 O O . GLU B 1 145 ? 6.055 -16.797 9.656 1 98.94 145 GLU B O 1
ATOM 3567 N N . LEU B 1 146 ? 7.66 -15.297 9.43 1 98.94 146 LEU B N 1
ATOM 3568 C CA . LEU B 1 146 ? 6.832 -14.219 9.953 1 98.94 146 LEU B CA 1
ATOM 3569 C C . LEU B 1 146 ? 5.641 -13.953 9.039 1 98.94 146 LEU B C 1
ATOM 3571 O O . LEU B 1 146 ? 4.531 -13.695 9.516 1 98.94 146 LEU B O 1
ATOM 3575 N N . THR B 1 147 ? 5.871 -14.008 7.766 1 98.94 147 THR B N 1
ATOM 3576 C CA . THR B 1 147 ? 4.785 -13.82 6.809 1 98.94 147 THR B CA 1
ATOM 3577 C C . THR B 1 147 ? 3.736 -14.922 6.961 1 98.94 147 THR B C 1
ATOM 3579 O O . THR B 1 147 ? 2.535 -14.641 6.977 1 98.94 147 THR B O 1
ATOM 3582 N N . GLY B 1 148 ? 4.223 -16.172 7.039 1 98.94 148 GLY B N 1
ATOM 3583 C CA . GLY B 1 148 ? 3.305 -17.281 7.262 1 98.94 148 GLY B CA 1
ATOM 3584 C C . GLY B 1 148 ? 2.488 -17.141 8.531 1 98.94 148 GLY B C 1
ATOM 3585 O O . GLY B 1 148 ? 1.282 -17.391 8.539 1 98.94 148 GLY B O 1
ATOM 3586 N N . LEU B 1 149 ? 3.133 -16.75 9.57 1 98.81 149 LEU B N 1
ATOM 3587 C CA . LEU B 1 149 ? 2.463 -16.547 10.852 1 98.81 149 LEU B CA 1
ATOM 3588 C C . LEU B 1 149 ? 1.411 -15.445 10.75 1 98.81 149 LEU B C 1
ATOM 3590 O O . LEU B 1 149 ? 0.319 -15.57 11.305 1 98.81 149 LEU B O 1
ATOM 3594 N N . ARG B 1 150 ? 1.739 -14.398 10.078 1 98.88 150 ARG B N 1
ATOM 3595 C CA . ARG B 1 150 ? 0.779 -13.312 9.898 1 98.88 150 ARG B CA 1
ATOM 3596 C C . ARG B 1 150 ? -0.452 -13.789 9.133 1 98.88 150 ARG B C 1
ATOM 3598 O O . ARG B 1 150 ? -1.584 -13.516 9.539 1 98.88 150 ARG B O 1
ATOM 3605 N N . LEU B 1 151 ? -0.213 -14.453 8.047 1 98.88 151 LEU B N 1
ATOM 3606 C CA . LEU B 1 151 ? -1.325 -14.969 7.262 1 98.88 151 LEU B CA 1
ATOM 3607 C C . LEU B 1 151 ? -2.203 -15.891 8.094 1 98.88 151 LEU B C 1
ATOM 3609 O O . LEU B 1 151 ? -3.432 -15.805 8.047 1 98.88 151 LEU B O 1
ATOM 3613 N N . ALA B 1 152 ? -1.616 -16.766 8.852 1 98.69 152 ALA B N 1
ATOM 3614 C CA . ALA B 1 152 ? -2.348 -17.703 9.711 1 98.69 152 ALA B CA 1
ATOM 3615 C C . ALA B 1 152 ? -3.182 -16.938 10.742 1 98.69 152 ALA B C 1
ATOM 3617 O O . ALA B 1 152 ? -4.309 -17.344 11.047 1 98.69 152 ALA B O 1
ATOM 3618 N N . SER B 1 153 ? -2.65 -15.867 11.234 1 98.12 153 SER B N 1
ATOM 3619 C CA . SER B 1 153 ? -3.299 -15.125 12.312 1 98.12 153 SER B CA 1
ATOM 3620 C C . SER B 1 153 ? -4.551 -14.406 11.812 1 98.12 153 SER B C 1
ATOM 3622 O O . SER B 1 153 ? -5.395 -13.992 12.609 1 98.12 153 SER B O 1
ATOM 3624 N N . LEU B 1 154 ? -4.652 -14.188 10.531 1 97.56 154 LEU B N 1
ATOM 3625 C CA . LEU B 1 154 ? -5.777 -13.453 9.961 1 97.56 154 LEU B CA 1
ATOM 3626 C C . LEU B 1 154 ? -7.074 -14.234 10.117 1 97.56 154 LEU B C 1
ATOM 3628 O O . LEU B 1 154 ? -8.164 -13.672 9.984 1 97.56 154 LEU B O 1
ATOM 3632 N N . GLY B 1 155 ? -7 -15.523 10.273 1 95.69 155 GLY B N 1
ATOM 3633 C CA . GLY B 1 155 ? -8.172 -16.359 10.492 1 95.69 155 GLY B CA 1
ATOM 3634 C C . GLY B 1 155 ? -8.992 -16.562 9.227 1 95.69 155 GLY B C 1
ATOM 3635 O O . GLY B 1 155 ? -10.203 -16.781 9.297 1 95.69 155 GLY B O 1
ATOM 3636 N N . LEU B 1 156 ? -8.406 -16.469 8.117 1 97.12 156 LEU B N 1
ATOM 3637 C CA . LEU B 1 156 ? -9.062 -16.656 6.832 1 97.12 156 LEU B CA 1
ATOM 3638 C C . LEU B 1 156 ? -8.891 -18.078 6.328 1 97.12 156 LEU B C 1
ATOM 3640 O O . LEU B 1 156 ? -7.879 -18.719 6.621 1 97.12 156 LEU B O 1
ATOM 3644 N N . LYS B 1 157 ? -9.891 -18.547 5.676 1 96.88 157 LYS B N 1
ATOM 3645 C CA . LYS B 1 157 ? -9.773 -19.828 5 1 96.88 157 LYS B CA 1
ATOM 3646 C C . LYS B 1 157 ? -9.211 -19.656 3.592 1 96.88 157 LYS B C 1
ATOM 3648 O O . LYS B 1 157 ? -9.969 -19.484 2.633 1 96.88 157 LYS B O 1
ATOM 3653 N N . PHE B 1 158 ? -7.938 -19.781 3.477 1 98.56 158 PHE B N 1
ATOM 3654 C CA . PHE B 1 158 ? -7.289 -19.609 2.184 1 98.56 158 PHE B CA 1
ATOM 3655 C C . PHE B 1 158 ? -7.598 -20.781 1.257 1 98.56 158 PHE B C 1
ATOM 3657 O O . PHE B 1 158 ? -7.59 -21.938 1.685 1 98.56 158 PHE B O 1
ATOM 3664 N N . ASN B 1 159 ? -7.832 -20.516 -0.011 1 97.81 159 ASN B N 1
ATOM 3665 C CA . ASN B 1 159 ? -8.25 -21.516 -0.979 1 97.81 159 ASN B CA 1
ATOM 3666 C C . ASN B 1 159 ? -7.055 -22.188 -1.646 1 97.81 159 ASN B C 1
ATOM 3668 O O . ASN B 1 159 ? -7.066 -23.406 -1.879 1 97.81 159 ASN B O 1
ATOM 3672 N N . LYS B 1 160 ? -6.035 -21.438 -1.961 1 98.25 160 LYS B N 1
ATOM 3673 C CA . LYS B 1 160 ? -4.895 -21.969 -2.695 1 98.25 160 LYS B CA 1
ATOM 3674 C C . LYS B 1 160 ? -3.691 -21.047 -2.605 1 98.25 160 LYS B C 1
ATOM 3676 O O . LYS B 1 160 ? -3.842 -19.844 -2.328 1 98.25 160 LYS B O 1
ATOM 3681 N N . ILE B 1 161 ? -2.578 -21.625 -2.807 1 98.81 161 ILE B N 1
ATOM 3682 C CA . ILE B 1 161 ? -1.315 -20.906 -2.965 1 98.81 161 ILE B CA 1
ATOM 3683 C C . ILE B 1 161 ? -0.752 -21.156 -4.363 1 98.81 161 ILE B C 1
ATOM 3685 O O . ILE B 1 161 ? -0.562 -22.297 -4.766 1 98.81 161 ILE B O 1
ATOM 3689 N N . VAL B 1 162 ? -0.602 -20.141 -5.148 1 98.94 162 VAL B N 1
ATOM 3690 C CA . VAL B 1 162 ? 0.091 -20.188 -6.434 1 98.94 162 VAL B CA 1
ATOM 3691 C C . VAL B 1 162 ? 1.435 -19.469 -6.324 1 98.94 162 VAL B C 1
ATOM 3693 O O . VAL B 1 162 ? 1.515 -18.359 -5.781 1 98.94 162 VAL B O 1
ATOM 3696 N N . HIS B 1 163 ? 2.514 -20.094 -6.77 1 98.88 163 HIS B N 1
ATOM 3697 C CA . HIS B 1 163 ? 3.807 -19.438 -6.59 1 98.88 163 HIS B CA 1
ATOM 3698 C C . HIS B 1 163 ? 4.66 -19.547 -7.848 1 98.88 163 HIS B C 1
ATOM 3700 O O . HIS B 1 163 ? 4.488 -20.484 -8.641 1 98.88 163 HIS B O 1
ATOM 3706 N N . SER B 1 164 ? 5.516 -18.562 -8.039 1 98.88 164 SER B N 1
ATOM 3707 C CA . SER B 1 164 ? 6.52 -18.578 -9.102 1 98.88 164 SER B CA 1
ATOM 3708 C C . SER B 1 164 ? 7.383 -19.828 -9.031 1 98.88 164 SER B C 1
ATOM 3710 O O . SER B 1 164 ? 7.676 -20.328 -7.941 1 98.88 164 SER B O 1
ATOM 3712 N N . SER B 1 165 ? 7.914 -20.281 -10.188 1 98.62 165 SER B N 1
ATOM 3713 C CA . SER B 1 165 ? 8.734 -21.484 -10.266 1 98.62 165 SER B CA 1
ATOM 3714 C C . SER B 1 165 ? 10.188 -21.188 -9.922 1 98.62 165 SER B C 1
ATOM 3716 O O . SER B 1 165 ? 11.039 -22.078 -9.977 1 98.62 165 SER B O 1
ATOM 3718 N N . MET B 1 166 ? 10.492 -20 -9.562 1 98.31 166 MET B N 1
ATOM 3719 C CA . MET B 1 166 ? 11.867 -19.656 -9.211 1 98.31 166 MET B CA 1
ATOM 3720 C C . MET B 1 166 ? 12.18 -20.078 -7.777 1 98.31 166 MET B C 1
ATOM 3722 O O . MET B 1 166 ? 11.312 -20.016 -6.906 1 98.31 166 MET B O 1
ATOM 3726 N N . THR B 1 167 ? 13.406 -20.406 -7.484 1 98.69 167 THR B N 1
ATOM 3727 C CA . THR B 1 167 ? 13.844 -21.062 -6.254 1 98.69 167 THR B CA 1
ATOM 3728 C C . THR B 1 167 ? 13.461 -20.234 -5.031 1 98.69 167 THR B C 1
ATOM 3730 O O . THR B 1 167 ? 12.93 -20.766 -4.059 1 98.69 167 THR B O 1
ATOM 3733 N N . ARG B 1 168 ? 13.766 -18.953 -5.027 1 98.5 168 ARG B N 1
ATOM 3734 C CA . ARG B 1 168 ? 13.477 -18.094 -3.881 1 98.5 168 ARG B CA 1
ATOM 3735 C C . ARG B 1 168 ? 11.977 -18.078 -3.582 1 98.5 168 ARG B C 1
ATOM 3737 O O . ARG B 1 168 ? 11.57 -18 -2.42 1 98.5 168 ARG B O 1
ATOM 3744 N N . ALA B 1 169 ? 11.133 -18.141 -4.598 1 98.88 169 ALA B N 1
ATOM 3745 C CA . ALA B 1 169 ? 9.68 -18.141 -4.414 1 98.88 169 ALA B CA 1
ATOM 3746 C C . ALA B 1 169 ? 9.203 -19.516 -3.93 1 98.88 169 ALA B C 1
ATOM 3748 O O . ALA B 1 169 ? 8.305 -19.609 -3.092 1 98.88 169 ALA B O 1
ATOM 3749 N N . ILE B 1 170 ? 9.789 -20.562 -4.461 1 98.88 170 ILE B N 1
ATOM 3750 C CA . ILE B 1 170 ? 9.461 -21.922 -4.027 1 98.88 170 ILE B CA 1
ATOM 3751 C C . ILE B 1 170 ? 9.75 -22.062 -2.533 1 98.88 170 ILE B C 1
ATOM 3753 O O . ILE B 1 170 ? 8.891 -22.516 -1.771 1 98.88 170 ILE B O 1
ATOM 3757 N N . GLU B 1 171 ? 10.914 -21.641 -2.15 1 98.88 171 GLU B N 1
ATOM 3758 C CA . GLU B 1 171 ? 11.297 -21.781 -0.75 1 98.88 171 GLU B CA 1
ATOM 3759 C C . GLU B 1 171 ? 10.414 -2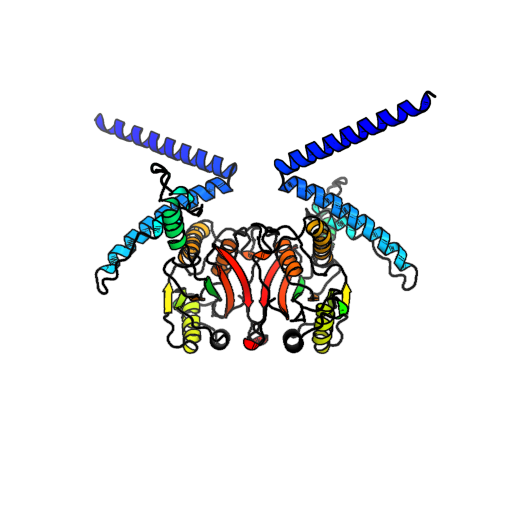0.922 0.155 1 98.88 171 GLU B C 1
ATOM 3761 O O . GLU B 1 171 ? 10.023 -21.359 1.241 1 98.88 171 GLU B O 1
ATOM 3766 N N . THR B 1 172 ? 10.133 -19.719 -0.279 1 98.94 172 THR B N 1
ATOM 3767 C CA . THR B 1 172 ? 9.227 -18.859 0.483 1 98.94 172 THR B CA 1
ATOM 3768 C C . THR B 1 172 ? 7.867 -19.547 0.654 1 98.94 172 THR B C 1
ATOM 3770 O O . THR B 1 172 ? 7.316 -19.578 1.757 1 98.94 172 THR B O 1
ATOM 3773 N N . SER B 1 173 ? 7.367 -20.094 -0.417 1 98.94 173 SER B N 1
ATOM 3774 C CA . SER B 1 173 ? 6.07 -20.766 -0.397 1 98.94 173 SER B CA 1
ATOM 3775 C C . SER B 1 173 ? 6.09 -21.984 0.532 1 98.94 173 SER B C 1
ATOM 3777 O O . SER B 1 173 ? 5.117 -22.25 1.239 1 98.94 173 SER B O 1
ATOM 3779 N N . ASP B 1 174 ? 7.156 -22.719 0.508 1 98.81 174 ASP B N 1
ATOM 3780 C CA . ASP B 1 174 ? 7.277 -23.891 1.35 1 98.81 174 ASP B CA 1
ATOM 3781 C C . ASP B 1 174 ? 7.188 -23.531 2.83 1 98.81 174 ASP B C 1
ATOM 3783 O O . ASP B 1 174 ? 6.508 -24.219 3.602 1 98.81 174 ASP B O 1
ATOM 3787 N N . ILE B 1 175 ? 7.84 -22.516 3.199 1 98.88 175 ILE B N 1
ATOM 3788 C CA . ILE B 1 175 ? 7.852 -22.109 4.598 1 98.88 175 ILE B CA 1
ATOM 3789 C C . ILE B 1 175 ? 6.48 -21.562 4.988 1 98.88 175 ILE B C 1
ATOM 3791 O O . ILE B 1 175 ? 5.938 -21.922 6.035 1 98.88 175 ILE B O 1
ATOM 3795 N N . ILE B 1 176 ? 5.902 -20.719 4.16 1 98.88 176 ILE B N 1
ATOM 3796 C CA . ILE B 1 176 ? 4.598 -20.125 4.438 1 98.88 176 ILE B CA 1
ATOM 3797 C C . ILE B 1 176 ? 3.545 -21.234 4.551 1 98.88 176 ILE B C 1
ATOM 3799 O O . ILE B 1 176 ? 2.693 -21.188 5.441 1 98.88 176 ILE B O 1
ATOM 3803 N N . SER B 1 177 ? 3.602 -22.219 3.693 1 98.62 177 SER B N 1
ATOM 3804 C CA . SER B 1 177 ? 2.592 -23.266 3.627 1 98.62 177 SER B CA 1
ATOM 3805 C C . SER B 1 177 ? 2.562 -24.094 4.91 1 98.62 177 SER B C 1
ATOM 3807 O O . SER B 1 177 ? 1.539 -24.688 5.246 1 98.62 177 SER B O 1
ATOM 3809 N N . LYS B 1 178 ? 3.648 -24.156 5.641 1 98.56 178 LYS B N 1
ATOM 3810 C CA . LYS B 1 178 ? 3.697 -24.859 6.91 1 98.56 178 LYS B CA 1
ATOM 3811 C C . LYS B 1 178 ? 2.727 -24.266 7.922 1 98.56 178 LYS B C 1
ATOM 3813 O O . LYS B 1 178 ? 2.23 -24.953 8.805 1 98.56 178 LYS B O 1
ATOM 3818 N N . HIS B 1 179 ? 2.447 -23.047 7.789 1 98.62 179 HIS B N 1
ATOM 3819 C CA . HIS B 1 179 ? 1.563 -22.359 8.711 1 98.62 179 HIS B CA 1
ATOM 3820 C C . HIS B 1 179 ? 0.124 -22.359 8.211 1 98.62 179 HIS B C 1
ATOM 3822 O O . HIS B 1 179 ? -0.774 -21.844 8.883 1 98.62 179 HIS B O 1
ATOM 3828 N N . LEU B 1 180 ? -0.092 -22.844 7.047 1 98.44 180 LEU B N 1
ATOM 3829 C CA . LEU B 1 180 ? -1.413 -22.906 6.43 1 98.44 180 LEU B CA 1
ATOM 3830 C C . LEU B 1 180 ? -1.758 -24.328 6.016 1 98.44 180 LEU B C 1
ATOM 3832 O O . LEU B 1 180 ? -1.929 -24.609 4.828 1 98.44 180 LEU B O 1
ATOM 3836 N N . PRO B 1 181 ? -1.931 -25.141 6.98 1 96.44 181 PRO B N 1
ATOM 3837 C CA . PRO B 1 181 ? -2.176 -26.547 6.664 1 96.44 181 PRO B CA 1
ATOM 3838 C C . PRO B 1 181 ? -3.441 -26.75 5.836 1 96.44 181 PRO B C 1
ATOM 3840 O O . PRO B 1 181 ? -4.457 -26.094 6.078 1 96.44 181 PRO B O 1
ATOM 3843 N N . GLY B 1 182 ? -3.354 -27.641 4.855 1 96.38 182 GLY B N 1
ATOM 3844 C CA . GLY B 1 182 ? -4.512 -28.031 4.062 1 96.38 182 GLY B CA 1
ATOM 3845 C C . GLY B 1 182 ? -4.676 -27.188 2.811 1 96.38 182 GLY B C 1
ATOM 3846 O O . GLY B 1 182 ? -5.543 -27.469 1.979 1 96.38 182 GLY B O 1
ATOM 3847 N N . VAL B 1 183 ? -3.881 -26.172 2.672 1 98.06 183 VAL B N 1
ATOM 3848 C CA . VAL B 1 183 ? -4.004 -25.312 1.498 1 98.06 183 VAL B CA 1
ATOM 3849 C C . VAL B 1 183 ? -3.125 -25.844 0.371 1 98.06 183 VAL B C 1
ATOM 3851 O O . VAL B 1 183 ? -1.932 -26.094 0.566 1 98.06 183 VAL B O 1
ATOM 3854 N N . CYS B 1 184 ? -3.705 -26.047 -0.795 1 97.81 184 CYS B N 1
ATOM 3855 C CA . CYS B 1 184 ? -2.992 -26.609 -1.941 1 97.81 184 CYS B CA 1
ATOM 3856 C C . CYS B 1 184 ? -2.037 -25.578 -2.535 1 97.81 184 CYS B C 1
ATOM 3858 O O . CYS B 1 184 ? -2.369 -24.391 -2.631 1 97.81 184 CYS B O 1
ATOM 3860 N N . LYS B 1 185 ? -0.889 -26.062 -2.971 1 98.12 185 LYS B N 1
ATOM 3861 C CA . LYS B 1 185 ? 0.126 -25.234 -3.605 1 98.12 185 LYS B CA 1
ATOM 3862 C C . LYS B 1 185 ? 0.284 -25.578 -5.082 1 98.12 185 LYS B C 1
ATOM 3864 O O . LYS B 1 185 ? 0.316 -26.766 -5.441 1 98.12 185 LYS B O 1
ATOM 3869 N N . VAL B 1 186 ? 0.362 -24.578 -5.961 1 98.31 186 VAL B N 1
ATOM 3870 C CA . VAL B 1 186 ? 0.553 -24.766 -7.395 1 98.31 186 VAL B CA 1
ATOM 3871 C C . VAL B 1 186 ? 1.692 -23.875 -7.891 1 98.31 186 VAL B C 1
ATOM 3873 O O . VAL B 1 186 ? 1.749 -22.688 -7.562 1 98.31 186 VAL B O 1
ATOM 3876 N N . SER B 1 187 ? 2.602 -24.453 -8.648 1 98.5 187 SER B N 1
ATOM 3877 C CA . SER B 1 187 ? 3.705 -23.703 -9.242 1 98.5 187 SER B CA 1
ATOM 3878 C C . SER B 1 187 ? 3.365 -23.25 -10.656 1 98.5 187 SER B C 1
ATOM 3880 O O . SER B 1 187 ? 2.664 -23.953 -11.391 1 98.5 187 SER B O 1
ATOM 3882 N N . THR B 1 188 ? 3.879 -22.078 -11.055 1 98.69 188 THR B N 1
ATOM 3883 C CA . THR B 1 188 ? 3.639 -21.625 -12.422 1 98.69 188 THR B CA 1
ATOM 3884 C C . THR B 1 188 ? 4.805 -20.766 -12.922 1 98.69 188 THR B C 1
ATOM 3886 O O . THR B 1 188 ? 5.402 -20.016 -12.148 1 98.69 188 THR B O 1
ATOM 3889 N N . ASP B 1 189 ? 5.055 -20.781 -14.188 1 98 189 ASP B N 1
ATOM 3890 C CA . ASP B 1 189 ? 6.059 -19.938 -14.828 1 98 189 ASP B CA 1
ATOM 3891 C C . ASP B 1 189 ? 5.504 -18.547 -15.133 1 98 189 ASP B C 1
ATOM 3893 O O . ASP B 1 189 ? 6.262 -17.609 -15.398 1 98 189 ASP B O 1
ATOM 3897 N N . LEU B 1 190 ? 4.234 -18.344 -15.148 1 98.12 190 LEU B N 1
ATOM 3898 C CA . LEU B 1 190 ? 3.611 -17.062 -15.469 1 98.12 190 LEU B CA 1
ATOM 3899 C C . LEU B 1 190 ? 4.055 -15.984 -14.492 1 98.12 190 LEU B C 1
ATOM 3901 O O . LEU B 1 190 ? 4.125 -14.805 -14.844 1 98.12 190 LEU B O 1
ATOM 3905 N N . LEU B 1 191 ? 4.434 -16.422 -13.258 1 98.62 191 LEU B N 1
ATOM 3906 C CA . LEU B 1 191 ? 4.711 -15.469 -12.195 1 98.62 191 LEU B CA 1
ATOM 3907 C C . LEU B 1 191 ? 6.211 -15.273 -12.016 1 98.62 191 LEU B C 1
ATOM 3909 O O . LEU B 1 191 ? 6.652 -14.68 -11.031 1 98.62 191 LEU B O 1
ATOM 3913 N N . ARG B 1 192 ? 6.984 -15.75 -12.945 1 98.19 192 ARG B N 1
ATOM 3914 C CA . ARG B 1 192 ? 8.43 -15.57 -12.867 1 98.19 192 ARG B CA 1
ATOM 3915 C C . ARG B 1 192 ? 8.805 -14.094 -13.008 1 98.19 192 ARG B C 1
ATOM 3917 O O . ARG B 1 192 ? 8.062 -13.32 -13.602 1 98.19 192 ARG B O 1
ATOM 3924 N N . GLU B 1 193 ? 9.945 -13.844 -12.469 1 94.88 193 GLU B N 1
ATOM 3925 C CA . GLU B 1 193 ? 10.445 -12.477 -12.508 1 94.88 193 GLU B CA 1
ATOM 3926 C C . GLU B 1 193 ? 10.703 -12.031 -13.945 1 94.88 193 GLU B C 1
ATOM 3928 O O . GLU B 1 193 ? 10.93 -12.859 -14.828 1 94.88 193 GLU B O 1
ATOM 3933 N N . GLY B 1 194 ? 10.539 -10.727 -14.188 1 93.75 194 GLY B N 1
ATOM 3934 C CA . GLY B 1 194 ? 10.836 -10.133 -15.484 1 93.75 194 GLY B CA 1
ATOM 3935 C C . GLY B 1 194 ? 10.531 -8.648 -15.547 1 93.75 194 GLY B C 1
ATOM 3936 O O . GLY B 1 194 ? 10.281 -8.023 -14.516 1 93.75 194 GLY B O 1
ATOM 3937 N N . ALA B 1 195 ? 10.68 -8.117 -16.688 1 93.06 195 ALA B N 1
ATOM 3938 C CA . ALA B 1 195 ? 10.398 -6.707 -16.969 1 93.06 195 ALA B CA 1
ATOM 3939 C C . ALA B 1 195 ? 9.047 -6.543 -17.656 1 93.06 195 ALA B C 1
ATOM 3941 O O . ALA B 1 195 ? 8.922 -6.789 -18.859 1 93.06 195 ALA B O 1
ATOM 3942 N N . PRO B 1 196 ? 8.109 -6.078 -16.891 1 94.38 196 PRO B N 1
ATOM 3943 C CA . PRO B 1 196 ? 6.758 -6.117 -17.453 1 94.38 196 PRO B CA 1
ATOM 3944 C C . PRO B 1 196 ? 6.559 -5.125 -18.594 1 94.38 196 PRO B C 1
ATOM 3946 O O . PRO B 1 196 ? 5.914 -5.449 -19.594 1 94.38 196 PRO B O 1
ATOM 3949 N N . ILE B 1 197 ? 7.004 -3.941 -18.484 1 93.56 197 ILE B N 1
ATOM 3950 C CA . ILE B 1 197 ? 6.852 -2.873 -19.469 1 93.56 197 ILE B CA 1
ATOM 3951 C C . ILE B 1 197 ? 7.891 -1.786 -19.203 1 93.56 197 ILE B C 1
ATOM 3953 O O . ILE B 1 197 ? 8.336 -1.596 -18.078 1 93.56 197 ILE B O 1
ATOM 3957 N N . GLU B 1 198 ? 8.32 -1.142 -20.266 1 90.69 198 GLU B N 1
ATOM 3958 C CA . GLU B 1 198 ? 9.273 -0.049 -20.078 1 90.69 198 GLU B CA 1
ATOM 3959 C C . GLU B 1 198 ? 8.688 1.038 -19.172 1 90.69 198 GLU B C 1
ATOM 3961 O O . GLU B 1 198 ? 7.602 1.554 -19.438 1 90.69 198 GLU B O 1
ATOM 3966 N N . PRO B 1 199 ? 9.445 1.314 -18.141 1 90.94 199 PRO B N 1
ATOM 3967 C CA . PRO B 1 199 ? 8.914 2.307 -17.203 1 90.94 199 PRO B CA 1
ATOM 3968 C C . PRO B 1 199 ? 8.961 3.729 -17.75 1 90.94 199 PRO B C 1
ATOM 3970 O O . PRO B 1 199 ? 9.789 4.031 -18.609 1 90.94 199 PRO B O 1
ATOM 3973 N N . ASP B 1 200 ? 8.047 4.559 -17.328 1 88.19 200 ASP B N 1
ATOM 3974 C CA . ASP B 1 200 ? 8.016 5.996 -17.594 1 88.19 200 ASP B CA 1
ATOM 3975 C C . ASP B 1 200 ? 7.918 6.785 -16.297 1 88.19 200 ASP B C 1
ATOM 3977 O O . ASP B 1 200 ? 6.918 6.691 -15.578 1 88.19 200 ASP B O 1
ATOM 3981 N N . PRO B 1 201 ? 8.906 7.578 -15.969 1 84.94 201 PRO B N 1
ATOM 3982 C CA . PRO B 1 201 ? 10.102 7.875 -16.766 1 84.94 201 PRO B CA 1
ATOM 3983 C C . PRO B 1 201 ? 11.086 6.711 -16.797 1 84.94 201 PRO B C 1
ATOM 3985 O O . PRO B 1 201 ? 11.07 5.855 -15.906 1 84.94 201 PRO B O 1
ATOM 3988 N N . PRO B 1 202 ? 11.914 6.742 -17.797 1 79.56 202 PRO B N 1
ATOM 3989 C CA . PRO B 1 202 ? 12.922 5.68 -17.859 1 79.56 202 PRO B CA 1
ATOM 3990 C C . PRO B 1 202 ? 13.969 5.781 -16.75 1 79.56 202 PRO B C 1
ATOM 3992 O O . PRO B 1 202 ? 14.211 6.871 -16.234 1 79.56 202 PRO B O 1
ATOM 3995 N N . VAL B 1 203 ? 14.367 4.566 -16.391 1 75.75 203 VAL B N 1
ATOM 3996 C CA . VAL B 1 203 ? 15.398 4.547 -15.359 1 75.75 203 VAL B CA 1
ATOM 3997 C C . VAL B 1 203 ? 16.75 4.188 -15.984 1 75.75 203 VAL B C 1
ATOM 3999 O O . VAL B 1 203 ? 16.812 3.346 -16.875 1 75.75 203 VAL B O 1
ATOM 4002 N N . SER B 1 204 ? 17.656 4.965 -15.562 1 65.19 204 SER B N 1
ATOM 4003 C CA . SER B 1 204 ? 18.984 4.84 -16.172 1 65.19 204 SER B CA 1
ATOM 4004 C C . SER B 1 204 ? 19.688 3.568 -15.703 1 65.19 204 SER B C 1
ATOM 4006 O O . SER B 1 204 ? 20.391 2.926 -16.484 1 65.19 204 SER B O 1
ATOM 4008 N N . HIS B 1 205 ? 19.406 3.18 -14.523 1 69.5 205 HIS B N 1
ATOM 4009 C CA . HIS B 1 205 ? 20.219 2.109 -13.961 1 69.5 205 HIS B CA 1
ATOM 4010 C C . HIS B 1 205 ? 19.672 0.739 -14.336 1 69.5 205 HIS B C 1
ATOM 4012 O O . HIS B 1 205 ? 20.344 -0.279 -14.141 1 69.5 205 HIS B O 1
ATOM 4018 N N . TRP B 1 206 ? 18.578 0.653 -14.766 1 64.88 206 TRP B N 1
ATOM 4019 C CA . TRP B 1 206 ? 17.938 -0.595 -15.164 1 64.88 206 TRP B CA 1
ATOM 4020 C C . TRP B 1 206 ? 17.391 -0.504 -16.578 1 64.88 206 TRP B C 1
ATOM 4022 O O . TRP B 1 206 ? 16.391 0.173 -16.844 1 64.88 206 TRP B O 1
ATOM 4032 N N . LYS B 1 207 ? 18.203 -1.046 -17.516 1 67.12 207 LYS B N 1
ATOM 4033 C CA . LYS B 1 207 ? 17.812 -0.955 -18.922 1 67.12 207 LYS B CA 1
ATOM 4034 C C . LYS B 1 207 ? 17.75 -2.336 -19.562 1 67.12 207 LYS B C 1
ATOM 4036 O O . LYS B 1 207 ? 18.656 -2.725 -20.297 1 67.12 207 LYS B O 1
ATOM 4041 N N . PRO B 1 208 ? 16.641 -2.934 -19.125 1 70.44 208 PRO B N 1
ATOM 4042 C CA . PRO B 1 208 ? 16.453 -4.18 -19.875 1 70.44 208 PRO B CA 1
ATOM 4043 C C . PRO B 1 208 ? 16.328 -3.953 -21.375 1 70.44 208 PRO B C 1
ATOM 4045 O O . PRO B 1 208 ? 15.93 -2.869 -21.812 1 70.44 208 PRO B O 1
ATOM 4048 N N . GLU B 1 209 ? 16.844 -4.977 -22.078 1 72.31 209 GLU B N 1
ATOM 4049 C CA . GLU B 1 209 ? 16.688 -4.914 -23.531 1 72.31 209 GLU B CA 1
ATOM 4050 C C . GLU B 1 209 ? 15.219 -4.918 -23.922 1 72.31 209 GLU B C 1
ATOM 4052 O O . GLU B 1 209 ? 14.375 -5.469 -23.203 1 72.31 209 GLU B O 1
ATOM 4057 N N . ALA B 1 210 ? 15 -4.355 -24.953 1 72.38 210 ALA B N 1
ATOM 4058 C CA . ALA B 1 210 ? 13.633 -4.246 -25.469 1 72.38 210 ALA B CA 1
ATOM 4059 C C . ALA B 1 210 ? 12.984 -5.621 -25.594 1 72.38 210 ALA B C 1
ATOM 4061 O O . ALA B 1 210 ? 11.797 -5.781 -25.328 1 72.38 210 ALA B O 1
ATOM 4062 N N . VAL B 1 211 ? 13.773 -6.594 -25.969 1 73.31 211 VAL B N 1
ATOM 4063 C CA . VAL B 1 211 ? 13.273 -7.949 -26.203 1 73.31 211 VAL B CA 1
ATOM 4064 C C . VAL B 1 211 ? 12.781 -8.539 -24.875 1 73.31 211 VAL B C 1
ATOM 4066 O O . VAL B 1 211 ? 11.773 -9.25 -24.844 1 73.31 211 VAL B O 1
ATOM 4069 N N . GLN B 1 212 ? 13.359 -8.172 -23.859 1 81.38 212 GLN B N 1
ATOM 4070 C CA . GLN B 1 212 ? 12.969 -8.68 -22.547 1 81.38 212 GLN B CA 1
ATOM 4071 C C . GLN B 1 212 ? 11.602 -8.141 -22.141 1 81.38 212 GLN B C 1
ATOM 4073 O O . GLN B 1 212 ? 10.773 -8.875 -21.594 1 81.38 212 GLN B O 1
ATOM 4078 N N . TYR B 1 213 ? 11.391 -6.965 -22.547 1 83.62 213 TYR B N 1
ATOM 4079 C CA . TYR B 1 213 ? 10.094 -6.375 -22.234 1 83.62 213 TYR B CA 1
ATOM 4080 C C . TYR B 1 213 ? 8.977 -7.07 -23.016 1 83.62 213 TYR B C 1
ATOM 4082 O O . TYR B 1 213 ? 7.879 -7.258 -22.5 1 83.62 213 TYR B O 1
ATOM 4090 N N . TYR B 1 214 ? 9.312 -7.434 -24.141 1 85.06 214 TYR B N 1
ATOM 4091 C CA . TYR B 1 214 ? 8.297 -8.07 -24.969 1 85.06 214 TYR B CA 1
ATOM 4092 C C . TYR B 1 214 ? 7.945 -9.461 -24.438 1 85.06 214 TYR B C 1
ATOM 4094 O O . TYR B 1 214 ? 6.766 -9.789 -24.281 1 85.06 214 TYR B O 1
ATOM 4102 N N . GLU B 1 215 ? 8.906 -10.203 -24.125 1 89.81 215 GLU B N 1
ATOM 4103 C CA . GLU B 1 215 ? 8.664 -11.57 -23.656 1 89.81 215 GLU B CA 1
ATOM 4104 C C . GLU B 1 215 ? 8.117 -11.578 -22.234 1 89.81 215 GLU B C 1
ATOM 4106 O O . GLU B 1 215 ? 7.074 -12.18 -21.969 1 89.81 215 GLU B O 1
ATOM 4111 N N . ASP B 1 216 ? 8.805 -10.914 -21.391 1 94.06 216 ASP B N 1
ATOM 4112 C CA . ASP B 1 216 ? 8.375 -10.859 -20 1 94.06 216 ASP B CA 1
ATOM 4113 C C . ASP B 1 216 ? 7.02 -10.164 -19.875 1 94.06 216 ASP B C 1
ATOM 4115 O O . ASP B 1 216 ? 6.168 -10.594 -19.094 1 94.06 216 ASP B O 1
ATOM 4119 N N . GLY B 1 217 ? 6.902 -9.109 -20.641 1 94.88 217 GLY B N 1
ATOM 4120 C CA . GLY B 1 217 ? 5.668 -8.344 -20.594 1 94.88 217 GLY B CA 1
ATOM 4121 C C . GLY B 1 217 ? 4.445 -9.164 -20.969 1 94.88 217 GLY B C 1
ATOM 4122 O O . GLY B 1 217 ? 3.424 -9.109 -20.281 1 94.88 217 GLY B O 1
ATOM 4123 N N . ALA B 1 218 ? 4.613 -9.875 -22.047 1 94.81 218 ALA B N 1
ATOM 4124 C CA . ALA B 1 218 ? 3.506 -10.719 -22.484 1 94.81 218 ALA B CA 1
ATOM 4125 C C . ALA B 1 218 ? 3.172 -11.781 -21.453 1 94.81 218 ALA B C 1
ATOM 4127 O O . ALA B 1 218 ? 1.998 -12.047 -21.172 1 94.81 218 ALA B O 1
ATOM 4128 N N . ARG B 1 219 ? 4.133 -12.367 -20.906 1 96.75 219 ARG B N 1
ATOM 4129 C CA . ARG B 1 219 ? 3.945 -13.406 -19.906 1 96.75 219 ARG B CA 1
ATOM 4130 C C . ARG B 1 219 ? 3.287 -12.852 -18.641 1 96.75 219 ARG B C 1
ATOM 4132 O O . ARG B 1 219 ? 2.344 -13.438 -18.109 1 96.75 219 ARG B O 1
ATOM 4139 N N . ILE B 1 220 ? 3.783 -11.734 -18.203 1 97.81 220 ILE B N 1
ATOM 4140 C CA . ILE B 1 220 ? 3.268 -11.117 -16.984 1 97.81 220 ILE B CA 1
ATOM 4141 C C . ILE B 1 220 ? 1.846 -10.609 -17.219 1 97.81 220 ILE B C 1
ATOM 4143 O O . ILE B 1 220 ? 0.989 -10.711 -16.344 1 97.81 220 ILE B O 1
ATOM 4147 N N . GLU B 1 221 ? 1.588 -10.078 -18.422 1 97.44 221 GLU B N 1
ATOM 4148 C CA . GLU B 1 221 ? 0.224 -9.703 -18.797 1 97.44 221 GLU B CA 1
ATOM 4149 C C . GLU B 1 221 ? -0.705 -10.906 -18.766 1 97.44 221 GLU B C 1
ATOM 4151 O O . GLU B 1 221 ? -1.844 -10.82 -18.312 1 97.44 221 GLU B O 1
ATOM 4156 N N . ALA B 1 222 ? -0.24 -11.984 -19.281 1 97.69 222 ALA B N 1
ATOM 4157 C CA . ALA B 1 222 ? -1.017 -13.219 -19.234 1 97.69 222 ALA B CA 1
ATOM 4158 C C . ALA B 1 222 ? -1.318 -13.633 -17.797 1 97.69 222 ALA B C 1
ATOM 4160 O O . ALA B 1 222 ? -2.424 -14.086 -17.5 1 97.69 222 ALA B O 1
ATOM 4161 N N . ALA B 1 223 ? -0.358 -13.516 -16.922 1 98.44 223 ALA B N 1
ATOM 4162 C CA . ALA B 1 223 ? -0.575 -13.797 -15.508 1 98.44 223 ALA B CA 1
ATOM 4163 C C . ALA B 1 223 ? -1.687 -12.922 -14.938 1 98.44 223 ALA B C 1
ATOM 4165 O O . ALA B 1 223 ? -2.58 -13.414 -14.242 1 98.44 223 ALA B O 1
ATOM 4166 N N . PHE B 1 224 ? -1.605 -11.609 -15.25 1 98.5 224 PHE B N 1
ATOM 4167 C CA . PHE B 1 224 ? -2.633 -10.672 -14.805 1 98.5 224 PHE B CA 1
ATOM 4168 C C . PHE B 1 224 ? -4.016 -11.133 -15.258 1 98.5 224 PHE B C 1
ATOM 4170 O O . PHE B 1 224 ? -4.941 -11.219 -14.453 1 98.5 224 PHE B O 1
ATOM 4177 N N . ARG B 1 225 ? -4.156 -11.461 -16.438 1 97.06 225 ARG B N 1
ATOM 4178 C CA . ARG B 1 225 ? -5.441 -11.836 -17.016 1 97.06 225 ARG B CA 1
ATOM 4179 C C . ARG B 1 225 ? -5.941 -13.148 -16.438 1 97.06 225 ARG B C 1
ATOM 4181 O O . ARG B 1 225 ? -7.141 -13.328 -16.219 1 97.06 225 ARG B O 1
ATOM 4188 N N . ASN B 1 226 ? -5.047 -14 -16.188 1 97.75 226 ASN B N 1
ATOM 4189 C CA . ASN B 1 226 ? -5.402 -15.336 -15.703 1 97.75 226 ASN B CA 1
ATOM 4190 C C . ASN B 1 226 ? -5.816 -15.312 -14.234 1 97.75 226 ASN B C 1
ATOM 4192 O O . ASN B 1 226 ? -6.664 -16.094 -13.812 1 97.75 226 ASN B O 1
ATOM 4196 N N . TYR B 1 227 ? -5.223 -14.414 -13.477 1 98.19 227 TYR B N 1
ATOM 4197 C CA . TYR B 1 227 ? -5.375 -14.57 -12.031 1 98.19 227 TYR B CA 1
ATOM 4198 C C . TYR B 1 227 ? -6.184 -13.422 -11.445 1 98.19 227 TYR B C 1
ATOM 4200 O O . TYR B 1 227 ? -6.723 -13.539 -10.336 1 98.19 227 TYR B O 1
ATOM 4208 N N . ILE B 1 228 ? -6.199 -12.312 -12.078 1 98.38 228 ILE B N 1
ATOM 4209 C CA . ILE B 1 228 ? -6.926 -11.164 -11.547 1 98.38 228 ILE B CA 1
ATOM 4210 C C . ILE B 1 228 ? -8.195 -10.938 -12.359 1 98.38 228 ILE B C 1
ATOM 4212 O O . ILE B 1 228 ? -8.195 -10.188 -13.336 1 98.38 228 ILE B O 1
ATOM 4216 N N . HIS B 1 229 ? -9.234 -11.453 -12 1 96.94 229 HIS B N 1
ATOM 4217 C CA . HIS B 1 229 ? -10.539 -11.375 -12.648 1 96.94 229 HIS B CA 1
ATOM 4218 C C . HIS B 1 229 ? -11.672 -11.586 -11.648 1 96.94 229 HIS B C 1
ATOM 4220 O O . HIS B 1 229 ? -11.438 -12.031 -10.523 1 96.94 229 HIS B O 1
ATOM 4226 N N . ARG B 1 230 ? -12.836 -11.305 -12.062 1 97.06 230 ARG B N 1
ATOM 4227 C CA . ARG B 1 230 ? -14.016 -11.508 -11.234 1 97.06 230 ARG B CA 1
ATOM 4228 C C . ARG B 1 230 ? -14.227 -12.992 -10.938 1 97.06 230 ARG B C 1
ATOM 4230 O O . ARG B 1 230 ? -13.773 -13.852 -11.695 1 97.06 230 ARG B O 1
ATOM 4237 N N . ALA B 1 231 ? -14.891 -13.188 -9.836 1 97.25 231 ALA B N 1
ATOM 4238 C CA . ALA B 1 231 ? -15.234 -14.562 -9.484 1 97.25 231 ALA B CA 1
ATOM 4239 C C . ALA B 1 231 ? -16.109 -15.203 -10.562 1 97.25 231 ALA B C 1
ATOM 4241 O O . ALA B 1 231 ? -16.875 -14.516 -11.242 1 97.25 231 ALA B O 1
ATOM 4242 N N . ASP B 1 232 ? -15.953 -16.531 -10.688 1 94.06 232 ASP B N 1
ATOM 4243 C CA . ASP B 1 232 ? -16.859 -17.266 -11.547 1 94.06 232 ASP B CA 1
ATOM 4244 C C . ASP B 1 232 ? -18.312 -17.062 -11.125 1 94.06 232 ASP B C 1
ATOM 4246 O O . ASP B 1 232 ? -18.609 -16.969 -9.93 1 94.06 232 ASP B O 1
ATOM 4250 N N . VAL B 1 233 ? -19.234 -17.094 -12.031 1 93.12 233 VAL B N 1
ATOM 4251 C CA . VAL B 1 233 ? -20.656 -16.828 -11.781 1 93.12 233 VAL B CA 1
ATOM 4252 C C . VAL B 1 233 ? -21.219 -17.906 -10.844 1 93.12 233 VAL B C 1
ATOM 4254 O O . VAL B 1 233 ? -22.172 -17.656 -10.109 1 93.12 233 VAL B O 1
ATOM 4257 N N . LYS B 1 234 ? -20.562 -19.047 -10.914 1 94.19 234 LYS B N 1
ATOM 4258 C CA . LYS B 1 234 ? -21.062 -20.156 -10.102 1 94.19 234 LYS B CA 1
ATOM 4259 C C . LYS B 1 234 ? -20.516 -20.078 -8.68 1 94.19 234 LYS B C 1
ATOM 4261 O O . LYS B 1 234 ? -21 -20.766 -7.781 1 94.19 234 LYS B O 1
ATOM 4266 N N . GLN B 1 235 ? -19.484 -19.25 -8.5 1 95.25 235 GLN B N 1
ATOM 4267 C CA . GLN B 1 235 ? -18.891 -19.141 -7.172 1 95.25 235 GLN B CA 1
ATOM 4268 C C . GLN B 1 235 ? -19.828 -18.422 -6.203 1 95.25 235 GLN B C 1
ATOM 4270 O O . GLN B 1 235 ? -20.25 -17.297 -6.469 1 95.25 235 GLN B O 1
ATOM 4275 N N . GLN B 1 236 ? -20.094 -19.047 -5.055 1 94.12 236 GLN B N 1
ATOM 4276 C CA . GLN B 1 236 ? -21.078 -18.5 -4.125 1 94.12 236 GLN B CA 1
ATOM 4277 C C . GLN B 1 236 ? -20.406 -17.859 -2.918 1 94.12 236 GLN B C 1
ATOM 4279 O O . GLN B 1 236 ? -20.969 -16.953 -2.299 1 94.12 236 GLN B O 1
ATOM 4284 N N . GLU B 1 237 ? -19.219 -18.328 -2.656 1 97.06 237 GLU B N 1
ATOM 4285 C CA . GLU B 1 237 ? -18.531 -17.828 -1.471 1 97.06 237 GLU B CA 1
ATOM 4286 C C . GLU B 1 237 ? -17.297 -17.016 -1.854 1 97.06 237 GLU B C 1
ATOM 4288 O O . GLU B 1 237 ? -16.656 -17.297 -2.869 1 97.06 237 GLU B O 1
ATOM 4293 N N . ASP B 1 238 ? -17 -16.047 -1.003 1 98.12 238 ASP B N 1
ATOM 4294 C CA . ASP B 1 238 ? -15.758 -15.305 -1.223 1 98.12 238 ASP B CA 1
ATOM 4295 C C . ASP B 1 238 ? -14.547 -16.234 -1.186 1 98.12 238 ASP B C 1
ATOM 4297 O O . ASP B 1 238 ? -14.586 -17.281 -0.542 1 98.12 238 ASP B O 1
ATOM 4301 N N . SER B 1 239 ? -13.578 -15.898 -1.896 1 98.44 239 SER B N 1
ATOM 4302 C CA . SER B 1 239 ? -12.367 -16.703 -1.906 1 98.44 239 SER B CA 1
ATOM 4303 C C . SER B 1 239 ? -11.156 -15.875 -1.479 1 98.44 239 SER B C 1
ATOM 4305 O O . SER B 1 239 ? -11.156 -14.648 -1.61 1 98.44 239 SER B O 1
ATOM 4307 N N . TYR B 1 240 ? -10.242 -16.5 -0.882 1 98.75 240 TYR B N 1
ATOM 4308 C CA . TYR B 1 240 ? -8.969 -15.961 -0.432 1 98.75 240 TYR B CA 1
ATOM 4309 C C . TYR B 1 240 ? -7.805 -16.734 -1.043 1 98.75 240 TYR B C 1
ATOM 4311 O O . TYR B 1 240 ? -7.594 -17.906 -0.729 1 98.75 240 TYR B O 1
ATOM 4319 N N . GLU B 1 241 ? -7.062 -16.078 -1.918 1 98.81 241 GLU B N 1
ATOM 4320 C CA . GLU B 1 241 ? -6.02 -16.75 -2.697 1 98.81 241 GLU B CA 1
ATOM 4321 C C . GLU B 1 241 ? -4.668 -16.062 -2.504 1 98.81 241 GLU B C 1
ATOM 4323 O O . GLU B 1 241 ? -4.586 -14.836 -2.449 1 98.81 241 GLU B O 1
ATOM 4328 N N . ILE B 1 242 ? -3.639 -16.859 -2.361 1 98.94 242 ILE B N 1
ATOM 4329 C CA . ILE B 1 242 ? -2.291 -16.359 -2.131 1 98.94 242 ILE B CA 1
ATOM 4330 C C . ILE B 1 242 ? -1.439 -16.562 -3.381 1 98.94 242 ILE B C 1
ATOM 4332 O O . ILE B 1 242 ? -1.428 -17.656 -3.959 1 98.94 242 ILE B O 1
ATOM 4336 N N . PHE B 1 243 ? -0.78 -15.547 -3.826 1 98.94 243 PHE B N 1
ATOM 4337 C CA . PHE B 1 243 ? 0.183 -15.594 -4.918 1 98.94 243 PHE B CA 1
ATOM 4338 C C . PHE B 1 243 ? 1.565 -15.164 -4.441 1 98.94 243 PHE B C 1
ATOM 4340 O O . PHE B 1 243 ? 1.738 -14.047 -3.947 1 98.94 243 PHE B O 1
ATOM 4347 N N . ILE B 1 244 ? 2.58 -16.016 -4.504 1 98.94 244 ILE B N 1
ATOM 4348 C CA . ILE B 1 244 ? 3.939 -15.734 -4.059 1 98.94 244 ILE B CA 1
ATOM 4349 C C . ILE B 1 244 ? 4.859 -15.586 -5.266 1 98.94 244 ILE B C 1
ATOM 4351 O O . ILE B 1 244 ? 5.07 -16.547 -6.016 1 98.94 244 ILE B O 1
ATOM 4355 N N . CYS B 1 245 ? 5.391 -14.391 -5.414 1 98.69 245 CYS B N 1
ATOM 4356 C CA . CYS B 1 245 ? 6.172 -14.141 -6.617 1 98.69 245 CYS B CA 1
ATOM 4357 C C . CYS B 1 245 ? 7.148 -12.992 -6.406 1 98.69 245 CYS B C 1
ATOM 4359 O O . CYS B 1 245 ? 7.895 -12.977 -5.422 1 98.69 245 CYS B O 1
ATOM 4361 N N . HIS B 1 246 ? 7.168 -12.031 -7.312 1 98.62 246 HIS B N 1
ATOM 4362 C CA . HIS B 1 246 ? 8.273 -11.078 -7.34 1 98.62 246 HIS B CA 1
ATOM 4363 C C . HIS B 1 246 ? 7.762 -9.641 -7.395 1 98.62 246 HIS B C 1
ATOM 4365 O O . HIS B 1 246 ? 6.598 -9.406 -7.727 1 98.62 246 HIS B O 1
ATOM 4371 N N . ALA B 1 247 ? 8.703 -8.727 -7.059 1 98.25 247 ALA B N 1
ATOM 4372 C CA . ALA B 1 247 ? 8.328 -7.324 -6.926 1 98.25 247 ALA B CA 1
ATOM 4373 C C . ALA B 1 247 ? 7.824 -6.762 -8.25 1 98.25 247 ALA B C 1
ATOM 4375 O O . ALA B 1 247 ? 6.75 -6.16 -8.305 1 98.25 247 ALA B O 1
ATOM 4376 N N . ASN B 1 248 ? 8.57 -6.949 -9.352 1 97.06 248 ASN B N 1
ATOM 4377 C CA . ASN B 1 248 ? 8.195 -6.363 -10.633 1 97.06 248 ASN B CA 1
ATOM 4378 C C . ASN B 1 248 ? 6.832 -6.871 -11.102 1 97.06 248 ASN B C 1
ATOM 4380 O O . ASN B 1 248 ? 6.039 -6.113 -11.664 1 97.06 248 ASN B O 1
ATOM 4384 N N . VAL B 1 249 ? 6.594 -8.125 -10.852 1 98.5 249 VAL B N 1
ATOM 4385 C CA . VAL B 1 249 ? 5.336 -8.75 -11.25 1 98.5 249 VAL B CA 1
ATOM 4386 C C . VAL B 1 249 ? 4.184 -8.156 -10.445 1 98.5 249 VAL B C 1
ATOM 4388 O O . VAL B 1 249 ? 3.166 -7.754 -11.008 1 98.5 249 VAL B O 1
ATOM 4391 N N . ILE B 1 250 ? 4.352 -8.047 -9.18 1 98.88 250 ILE B N 1
ATOM 4392 C CA . ILE B 1 250 ? 3.311 -7.539 -8.289 1 98.88 250 ILE B CA 1
ATOM 4393 C C . ILE B 1 250 ? 3.02 -6.074 -8.609 1 98.88 250 ILE B C 1
ATOM 4395 O O . ILE B 1 250 ? 1.857 -5.672 -8.703 1 98.88 250 ILE B O 1
ATOM 4399 N N . ARG B 1 251 ? 4.0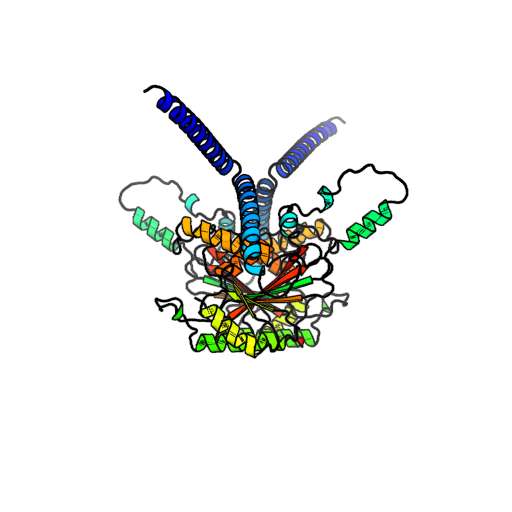7 -5.297 -8.766 1 98.62 251 ARG B N 1
ATOM 4400 C CA . ARG B 1 251 ? 3.908 -3.881 -9.078 1 98.62 251 ARG B CA 1
ATOM 4401 C C . ARG B 1 251 ? 3.096 -3.691 -10.352 1 98.62 251 ARG B C 1
ATOM 4403 O O . ARG B 1 251 ? 2.176 -2.871 -10.391 1 98.62 251 ARG B O 1
ATOM 4410 N N . TYR B 1 252 ? 3.42 -4.434 -11.359 1 98.44 252 TYR B N 1
ATOM 4411 C CA . TYR B 1 252 ? 2.707 -4.355 -12.625 1 98.44 252 TYR B CA 1
ATOM 4412 C C . TYR B 1 252 ? 1.246 -4.754 -12.453 1 98.44 252 TYR B C 1
ATOM 4414 O O . TYR B 1 252 ? 0.345 -4.059 -12.93 1 98.44 252 TYR B O 1
ATOM 4422 N N . ILE B 1 253 ? 1.018 -5.859 -11.789 1 98.81 253 ILE B N 1
ATOM 4423 C CA . ILE B 1 253 ? -0.331 -6.379 -11.586 1 98.81 253 ILE B CA 1
ATOM 4424 C C . ILE B 1 253 ? -1.171 -5.348 -10.828 1 98.81 253 ILE B C 1
ATOM 4426 O O . ILE B 1 253 ? -2.342 -5.141 -11.156 1 98.81 253 ILE B O 1
ATOM 4430 N N . VAL B 1 254 ? -0.602 -4.719 -9.867 1 98.81 254 VAL B N 1
ATOM 4431 C CA . VAL B 1 254 ? -1.319 -3.725 -9.078 1 98.81 254 VAL B CA 1
ATOM 4432 C C . VAL B 1 254 ? -1.722 -2.551 -9.961 1 98.81 254 VAL B C 1
ATOM 4434 O O . VAL B 1 254 ? -2.877 -2.117 -9.945 1 98.81 254 VAL B O 1
ATOM 4437 N N . CYS B 1 255 ? -0.805 -2.037 -10.75 1 98.5 255 CYS B N 1
ATOM 4438 C CA . CYS B 1 255 ? -1.128 -0.939 -11.648 1 98.5 255 CYS B CA 1
ATOM 4439 C C . CYS B 1 255 ? -2.248 -1.333 -12.609 1 98.5 255 CYS B C 1
ATOM 4441 O O . CYS B 1 255 ? -3.213 -0.587 -12.781 1 98.5 255 CYS B O 1
ATOM 4443 N N . ARG B 1 256 ? -2.135 -2.506 -13.18 1 98.12 256 ARG B N 1
ATOM 4444 C CA . ARG B 1 256 ? -3.125 -2.982 -14.141 1 98.12 256 ARG B CA 1
ATOM 4445 C C . ARG B 1 256 ? -4.492 -3.146 -13.484 1 98.12 256 ARG B C 1
ATOM 4447 O O . ARG B 1 256 ? -5.504 -2.713 -14.031 1 98.12 256 ARG B O 1
ATOM 4454 N N . ALA B 1 257 ? -4.469 -3.734 -12.359 1 98.5 257 ALA B N 1
ATOM 4455 C CA . ALA B 1 257 ? -5.711 -4.035 -11.656 1 98.5 257 ALA B CA 1
ATOM 4456 C C . ALA B 1 257 ? -6.461 -2.758 -11.297 1 98.5 257 ALA B C 1
ATOM 4458 O O . ALA B 1 257 ? -7.691 -2.725 -11.328 1 98.5 257 ALA B O 1
ATOM 4459 N N . LEU B 1 258 ? -5.734 -1.751 -10.961 1 97.94 258 LEU B N 1
ATOM 4460 C CA . LEU B 1 258 ? -6.34 -0.494 -10.531 1 97.94 258 LEU B CA 1
ATOM 4461 C C . LEU B 1 258 ? -6.578 0.427 -11.727 1 97.94 258 LEU B C 1
ATOM 4463 O O . LEU B 1 258 ? -7.07 1.547 -11.555 1 97.94 258 LEU B O 1
ATOM 4467 N N . GLN B 1 259 ? -6.172 0.024 -12.867 1 96.62 259 GLN B N 1
ATOM 4468 C CA . GLN B 1 259 ? -6.285 0.8 -14.102 1 96.62 259 GLN B CA 1
ATOM 4469 C C . GLN B 1 259 ? -5.449 2.074 -14.023 1 96.62 259 GLN B C 1
ATOM 4471 O O . GLN B 1 259 ? -5.887 3.139 -14.469 1 96.62 259 GLN B O 1
ATOM 4476 N N . PHE B 1 260 ? -4.387 1.985 -13.352 1 96.81 260 PHE B N 1
ATOM 4477 C CA . PHE B 1 260 ? -3.346 3.006 -13.398 1 96.81 260 PHE B CA 1
ATOM 4478 C C . PHE B 1 260 ? -2.381 2.746 -14.547 1 96.81 260 PHE B C 1
ATOM 4480 O O . PHE B 1 260 ? -2.258 1.613 -15.016 1 96.81 260 PHE B O 1
ATOM 4487 N N . PRO B 1 261 ? -1.711 3.824 -15.031 1 95.81 261 PRO B N 1
ATOM 4488 C CA . PRO B 1 261 ? -0.718 3.572 -16.078 1 95.81 261 PRO B CA 1
ATOM 4489 C C . PRO B 1 261 ? 0.333 2.547 -15.656 1 95.81 261 PRO B C 1
ATOM 4491 O O . PRO B 1 261 ? 1.086 2.781 -14.711 1 95.81 261 PRO B O 1
ATOM 4494 N N . PRO B 1 262 ? 0.368 1.431 -16.344 1 96.12 262 PRO B N 1
ATOM 4495 C CA . PRO B 1 262 ? 1.299 0.373 -15.938 1 96.12 262 PRO B CA 1
ATOM 4496 C C . PRO B 1 262 ? 2.76 0.805 -16.047 1 96.12 262 PRO B C 1
ATOM 4498 O O . PRO B 1 262 ? 3.625 0.231 -15.375 1 96.12 262 PRO B O 1
ATOM 4501 N N . GLU B 1 263 ? 3.051 1.82 -16.828 1 94.88 263 GLU B N 1
ATOM 4502 C CA . GLU B 1 263 ? 4.41 2.332 -16.984 1 94.88 263 GLU B CA 1
ATOM 4503 C C . GLU B 1 263 ? 4.93 2.928 -15.672 1 94.88 263 GLU B C 1
ATOM 4505 O O . GLU B 1 263 ? 6.125 3.178 -15.531 1 94.88 263 GLU B O 1
ATOM 4510 N N . GLY B 1 264 ? 4.012 3.143 -14.727 1 95.94 264 GLY B N 1
ATOM 4511 C CA . GLY B 1 264 ? 4.414 3.699 -13.445 1 95.94 264 GLY B CA 1
ATOM 4512 C C . GLY B 1 264 ? 4.762 2.639 -12.414 1 95.94 264 GLY B C 1
ATOM 4513 O O . GLY B 1 264 ? 4.879 2.936 -11.227 1 95.94 264 GLY B O 1
ATOM 4514 N N . TRP B 1 265 ? 5.004 1.391 -12.797 1 96.12 265 TRP B N 1
ATOM 4515 C CA . TRP B 1 265 ? 5.168 0.273 -11.875 1 96.12 265 TRP B CA 1
ATOM 4516 C C . TRP B 1 265 ? 6.422 0.452 -11.023 1 96.12 265 TRP B C 1
ATOM 4518 O O . TRP B 1 265 ? 6.473 -0.008 -9.875 1 96.12 265 TRP B O 1
ATOM 4528 N N . LEU B 1 266 ? 7.383 1.194 -11.508 1 94.88 266 LEU B N 1
ATOM 4529 C CA . LEU B 1 266 ? 8.617 1.385 -10.75 1 94.88 266 LEU B CA 1
ATOM 4530 C C . LEU B 1 266 ? 8.422 2.422 -9.648 1 94.88 266 LEU B C 1
ATOM 4532 O O . LEU B 1 266 ? 9.297 2.605 -8.797 1 94.88 266 LEU B O 1
ATOM 4536 N N . ARG B 1 267 ? 7.312 3.07 -9.609 1 97 267 ARG B N 1
ATOM 4537 C CA . ARG B 1 267 ? 7.023 4.035 -8.547 1 97 267 ARG B CA 1
ATOM 4538 C C . ARG B 1 267 ? 6.543 3.332 -7.285 1 97 267 ARG B C 1
ATOM 4540 O O . ARG B 1 267 ? 6.418 3.959 -6.23 1 97 267 ARG B O 1
ATOM 4547 N N . LEU B 1 268 ? 6.273 2.066 -7.398 1 98 268 LEU B N 1
ATOM 4548 C CA . LEU B 1 268 ? 5.902 1.217 -6.273 1 98 268 LEU B CA 1
ATOM 4549 C C . LEU B 1 268 ? 7.09 0.386 -5.805 1 98 268 LEU B C 1
ATOM 4551 O O . LEU B 1 268 ? 7.867 -0.116 -6.621 1 98 268 LEU B O 1
ATOM 4555 N N . SER B 1 269 ? 7.219 0.29 -4.461 1 97 269 SER B N 1
ATOM 4556 C CA . SER B 1 269 ? 8.258 -0.55 -3.875 1 97 269 SER B CA 1
ATOM 4557 C C . SER B 1 269 ? 7.656 -1.621 -2.971 1 97 269 SER B C 1
ATOM 4559 O O . SER B 1 269 ? 6.543 -1.464 -2.467 1 97 269 SER B O 1
ATOM 4561 N N . LEU B 1 270 ? 8.398 -2.715 -2.844 1 98.38 270 LEU B N 1
ATOM 4562 C CA . LEU B 1 270 ? 7.961 -3.824 -2.004 1 98.38 270 LEU B CA 1
ATOM 4563 C C . LEU B 1 270 ? 9.133 -4.426 -1.241 1 98.38 270 LEU B C 1
ATOM 4565 O O . LEU B 1 270 ? 10.164 -4.75 -1.836 1 98.38 270 LEU B O 1
ATOM 4569 N N . ASN B 1 271 ? 8.945 -4.57 0.033 1 98.56 271 ASN B N 1
ATOM 4570 C CA . ASN B 1 271 ? 9.93 -5.293 0.839 1 98.56 271 ASN B CA 1
ATOM 4571 C C . ASN B 1 271 ? 9.82 -6.801 0.629 1 98.56 271 ASN B C 1
ATOM 4573 O O . ASN B 1 271 ? 8.789 -7.297 0.183 1 98.56 271 ASN B O 1
ATOM 4577 N N . ASN B 1 272 ? 10.969 -7.516 0.935 1 98.75 272 ASN B N 1
ATOM 4578 C CA . ASN B 1 272 ? 10.938 -8.977 0.917 1 98.75 272 ASN B CA 1
ATOM 4579 C C . ASN B 1 272 ? 9.914 -9.523 1.911 1 98.75 272 ASN B C 1
ATOM 4581 O O . ASN B 1 272 ? 9.875 -9.094 3.064 1 98.75 272 ASN B O 1
ATOM 4585 N N . GLY B 1 273 ? 9.109 -10.438 1.411 1 98.81 273 GLY B N 1
ATOM 4586 C CA . GLY B 1 273 ? 8.141 -11.086 2.277 1 98.81 273 GLY B CA 1
ATOM 4587 C C . GLY B 1 273 ? 6.902 -10.25 2.527 1 98.81 273 GLY B C 1
ATOM 4588 O O . GLY B 1 273 ? 6.047 -10.617 3.334 1 98.81 273 GLY B O 1
ATOM 4589 N N . SER B 1 274 ? 6.754 -9.141 1.866 1 98.88 274 SER B N 1
ATOM 4590 C CA . SER B 1 274 ? 5.648 -8.219 2.113 1 98.88 274 SER B CA 1
ATOM 4591 C C . SER B 1 274 ? 4.348 -8.742 1.521 1 98.88 274 SER B C 1
ATOM 4593 O O . SER B 1 274 ? 4.363 -9.531 0.574 1 98.88 274 SER B O 1
ATOM 4595 N N . ILE B 1 275 ? 3.234 -8.281 2.053 1 98.94 275 ILE B N 1
ATOM 4596 C CA . ILE B 1 275 ? 1.907 -8.727 1.641 1 98.94 275 ILE B CA 1
ATOM 4597 C C . ILE B 1 275 ? 1.164 -7.578 0.964 1 98.94 275 ILE B C 1
ATOM 4599 O O . ILE B 1 275 ? 1.064 -6.484 1.521 1 98.94 275 ILE B O 1
ATOM 4603 N N . THR B 1 276 ? 0.712 -7.738 -0.201 1 98.94 276 THR B N 1
ATOM 4604 C CA . THR B 1 276 ? -0.19 -6.852 -0.928 1 98.94 276 THR B CA 1
ATOM 4605 C C . THR B 1 276 ? -1.558 -7.504 -1.109 1 98.94 276 THR B C 1
ATOM 4607 O O . THR B 1 276 ? -1.649 -8.672 -1.486 1 98.94 276 THR B O 1
ATOM 4610 N N . HIS B 1 277 ? -2.629 -6.762 -0.812 1 98.88 277 HIS B N 1
ATOM 4611 C CA . HIS B 1 277 ? -3.971 -7.332 -0.786 1 98.88 277 HIS B CA 1
ATOM 4612 C C . HIS B 1 277 ? -4.902 -6.594 -1.742 1 98.88 277 HIS B C 1
ATOM 4614 O O . HIS B 1 277 ? -5.238 -5.43 -1.514 1 98.88 277 HIS B O 1
ATOM 4620 N N . LEU B 1 278 ? -5.328 -7.277 -2.803 1 98.81 278 LEU B N 1
ATOM 4621 C CA . LEU B 1 278 ? -6.309 -6.781 -3.762 1 98.81 278 LEU B CA 1
ATOM 4622 C C . LEU B 1 278 ? -7.672 -7.43 -3.529 1 98.81 278 LEU B C 1
ATOM 4624 O O . LEU B 1 278 ? -7.75 -8.617 -3.213 1 98.81 278 LEU B O 1
ATOM 4628 N N . VAL B 1 279 ? -8.703 -6.66 -3.76 1 98.69 279 VAL B N 1
ATOM 4629 C CA . VAL B 1 279 ? -10.07 -7.156 -3.668 1 98.69 279 VAL B CA 1
ATOM 4630 C C . VAL B 1 279 ? -10.789 -6.938 -4.996 1 98.69 279 VAL B C 1
ATOM 4632 O O . VAL B 1 279 ? -10.898 -5.805 -5.469 1 98.69 279 VAL B O 1
ATOM 4635 N N . VAL B 1 280 ? -11.195 -7.98 -5.578 1 98.31 280 VAL B N 1
ATOM 4636 C CA . VAL B 1 280 ? -12 -7.906 -6.797 1 98.31 280 VAL B CA 1
ATOM 4637 C C . VAL B 1 280 ? -13.469 -8.164 -6.465 1 98.31 280 VAL B C 1
ATOM 4639 O O . VAL B 1 280 ? -13.852 -9.297 -6.16 1 98.31 280 VAL B O 1
ATOM 4642 N N . ARG B 1 281 ? -14.25 -7.199 -6.57 1 96.81 281 ARG B N 1
ATOM 4643 C CA . ARG B 1 281 ? -15.664 -7.281 -6.227 1 96.81 281 ARG B CA 1
ATOM 4644 C C . ARG B 1 281 ? -16.469 -7.887 -7.367 1 96.81 281 ARG B C 1
ATOM 4646 O O . ARG B 1 281 ? -16 -7.934 -8.508 1 96.81 281 ARG B O 1
ATOM 4653 N N . PRO B 1 282 ? -17.703 -8.336 -7.117 1 95.94 282 PRO B N 1
ATOM 4654 C CA . PRO B 1 282 ? -18.531 -8.953 -8.156 1 95.94 282 PRO B CA 1
ATOM 4655 C C . PRO B 1 282 ? -18.812 -8.023 -9.328 1 95.94 282 PRO B C 1
ATOM 4657 O O . PRO B 1 282 ? -18.969 -8.477 -10.461 1 95.94 282 PRO B O 1
ATOM 4660 N N . ASP B 1 283 ? -18.875 -6.734 -9.094 1 91.56 283 ASP B N 1
ATOM 4661 C CA . ASP B 1 283 ? -19.188 -5.773 -10.148 1 91.56 283 ASP B CA 1
ATOM 4662 C C . ASP B 1 283 ? -17.938 -5.438 -10.969 1 91.56 283 ASP B C 1
ATOM 4664 O O . ASP B 1 283 ? -18 -4.645 -11.906 1 91.56 283 ASP B O 1
ATOM 4668 N N . GLY B 1 284 ? -16.859 -5.969 -10.555 1 93.19 284 GLY B N 1
ATOM 4669 C CA . GLY B 1 284 ? -15.633 -5.789 -11.312 1 93.19 284 GLY B CA 1
ATOM 4670 C C . GLY B 1 284 ? -14.734 -4.707 -10.75 1 93.19 284 GLY B C 1
ATOM 4671 O O . GLY B 1 284 ? -13.594 -4.555 -11.18 1 93.19 284 GLY B O 1
ATOM 4672 N N . ARG B 1 285 ? -15.234 -3.973 -9.766 1 94.25 285 ARG B N 1
ATOM 4673 C CA . ARG B 1 285 ? -14.398 -2.957 -9.133 1 94.25 285 ARG B CA 1
ATOM 4674 C C . ARG B 1 285 ? -13.289 -3.6 -8.305 1 94.25 285 ARG B C 1
ATOM 4676 O O . ARG B 1 285 ? -13.516 -4.594 -7.613 1 94.25 285 ARG B O 1
ATOM 4683 N N . VAL B 1 286 ? -12.156 -2.99 -8.484 1 97.62 286 VAL B N 1
ATOM 4684 C CA . VAL B 1 286 ? -11 -3.502 -7.754 1 97.62 286 VAL B CA 1
ATOM 4685 C C . VAL B 1 286 ? -10.539 -2.471 -6.727 1 97.62 286 VAL B C 1
ATOM 4687 O O . VAL B 1 286 ? -10.5 -1.271 -7.012 1 97.62 286 VAL B O 1
ATOM 4690 N N . ALA B 1 287 ? -10.242 -2.971 -5.547 1 97.56 287 ALA B N 1
ATOM 4691 C CA . ALA B 1 287 ? -9.688 -2.121 -4.496 1 97.56 287 ALA B CA 1
ATOM 4692 C C . ALA B 1 287 ? -8.359 -2.67 -3.992 1 97.56 287 ALA B C 1
ATOM 4694 O O . ALA B 1 287 ? -8.195 -3.883 -3.842 1 97.56 287 ALA B O 1
ATOM 4695 N N . LEU B 1 288 ? -7.465 -1.759 -3.801 1 98.75 288 LEU B N 1
ATOM 4696 C CA . LEU B 1 288 ? -6.219 -2.096 -3.119 1 98.75 288 LEU B CA 1
ATOM 4697 C C . LEU B 1 288 ? -6.332 -1.834 -1.621 1 98.75 288 LEU B C 1
ATOM 4699 O O . LEU B 1 288 ? -6.383 -0.68 -1.189 1 98.75 288 LEU B O 1
ATOM 4703 N N . ARG B 1 289 ? -6.309 -2.857 -0.845 1 98.06 289 ARG B N 1
ATOM 4704 C CA . ARG B 1 289 ? -6.477 -2.736 0.599 1 98.06 289 ARG B CA 1
ATOM 4705 C C . ARG B 1 289 ? -5.156 -2.385 1.276 1 98.06 289 ARG B C 1
ATOM 4707 O O . ARG B 1 289 ? -5.133 -1.619 2.242 1 98.06 289 ARG B O 1
ATOM 4714 N N . THR B 1 290 ? -4.133 -2.938 0.839 1 98.44 290 THR B N 1
ATOM 4715 C CA . THR B 1 290 ? -2.791 -2.662 1.338 1 98.44 290 THR B CA 1
ATOM 4716 C C . THR B 1 290 ? -1.741 -3.002 0.284 1 98.44 290 THR B C 1
ATOM 4718 O O . THR B 1 290 ? -1.941 -3.908 -0.528 1 98.44 290 THR B O 1
ATOM 4721 N N . LEU B 1 291 ? -0.684 -2.238 0.284 1 98.81 291 LEU B N 1
ATOM 4722 C CA . LEU B 1 291 ? 0.463 -2.498 -0.58 1 98.81 291 LEU B CA 1
ATOM 4723 C C . LEU B 1 291 ? 1.739 -2.648 0.242 1 98.81 291 LEU B C 1
ATOM 4725 O O . LEU B 1 291 ? 2.117 -1.737 0.981 1 98.81 291 LEU B O 1
ATOM 4729 N N . GLY B 1 292 ? 2.389 -3.836 0.131 1 98.69 292 GLY B N 1
ATOM 4730 C CA . GLY B 1 292 ? 3.711 -4.027 0.705 1 98.69 292 GLY B CA 1
ATOM 4731 C C . GLY B 1 292 ? 3.713 -4.004 2.221 1 98.69 292 GLY B C 1
ATOM 4732 O O . GLY B 1 292 ? 4.594 -3.404 2.838 1 98.69 292 GLY B O 1
ATOM 4733 N N . ASP B 1 293 ? 2.744 -4.602 2.836 1 98.5 293 ASP B N 1
ATOM 4734 C CA . ASP B 1 293 ? 2.635 -4.645 4.289 1 98.5 293 ASP B CA 1
ATOM 4735 C C . ASP B 1 293 ? 3.723 -5.527 4.895 1 98.5 293 ASP B C 1
ATOM 4737 O O . ASP B 1 293 ? 3.834 -6.707 4.555 1 98.5 293 ASP B O 1
ATOM 4741 N N . THR B 1 294 ? 4.535 -4.965 5.754 1 98.62 294 THR B N 1
ATOM 4742 C CA . THR B 1 294 ? 5.535 -5.703 6.516 1 98.62 294 THR B CA 1
ATOM 4743 C C . THR B 1 294 ? 5.484 -5.32 7.992 1 98.62 294 THR B C 1
ATOM 4745 O O . THR B 1 294 ? 6.449 -5.535 8.727 1 98.62 294 THR B O 1
ATOM 4748 N N . GLY B 1 295 ? 4.426 -4.676 8.422 1 98.44 295 GLY B N 1
ATOM 4749 C CA . GLY B 1 295 ? 4.293 -4.242 9.805 1 98.44 295 GLY B CA 1
ATOM 4750 C C . GLY B 1 295 ? 4.422 -5.379 10.797 1 98.44 295 GLY B C 1
ATOM 4751 O O . GLY B 1 295 ? 4.762 -5.152 11.961 1 98.44 295 GLY B O 1
ATOM 4752 N N . PHE B 1 296 ? 4.211 -6.555 10.352 1 98.5 296 PHE B N 1
ATOM 4753 C CA . PHE B 1 296 ? 4.254 -7.723 11.227 1 98.5 296 PHE B CA 1
ATOM 4754 C C . PHE B 1 296 ? 5.691 -8.172 11.453 1 98.5 296 PHE B C 1
ATOM 4756 O O . PHE B 1 296 ? 5.941 -9.062 12.266 1 98.5 296 PHE B O 1
ATOM 4763 N N . MET B 1 297 ? 6.602 -7.57 10.766 1 98.5 297 MET B N 1
ATOM 4764 C CA . MET B 1 297 ? 8.016 -7.871 10.953 1 98.5 297 MET B CA 1
ATOM 4765 C C . MET B 1 297 ? 8.688 -6.805 11.812 1 98.5 297 MET B C 1
ATOM 4767 O O . MET B 1 297 ? 8.414 -5.613 11.664 1 98.5 297 MET B O 1
ATOM 4771 N N . PRO B 1 298 ? 9.609 -7.27 12.734 1 98 298 PRO B N 1
ATOM 4772 C CA . PRO B 1 298 ? 10.461 -6.258 13.359 1 98 298 PRO B CA 1
ATOM 4773 C C . PRO B 1 298 ? 11.328 -5.508 12.344 1 98 298 PRO B C 1
ATOM 4775 O O . PRO B 1 298 ? 11.719 -6.078 11.328 1 98 298 PRO B O 1
ATOM 4778 N N . PRO B 1 299 ? 11.648 -4.266 12.641 1 96.94 299 PRO B N 1
ATOM 4779 C CA . PRO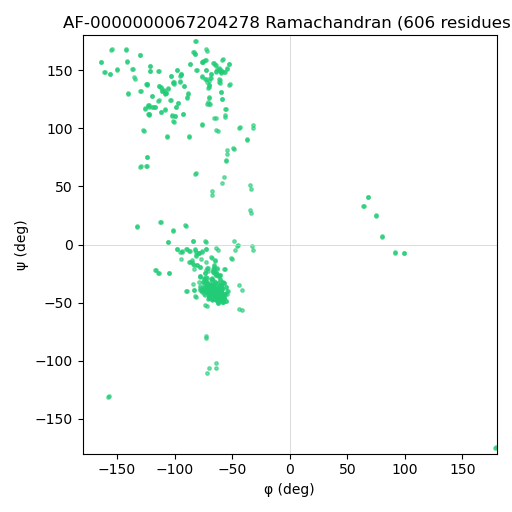 B 1 299 ? 12.352 -3.432 11.664 1 96.94 299 PRO B CA 1
ATOM 4780 C C . PRO B 1 299 ? 13.672 -4.043 11.203 1 96.94 299 PRO B C 1
ATOM 4782 O O . PRO B 1 299 ? 14.055 -3.873 10.039 1 96.94 299 PRO B O 1
ATOM 4785 N N . ASP B 1 300 ? 14.359 -4.75 12.031 1 97.19 300 ASP B N 1
ATOM 4786 C CA . ASP B 1 300 ? 15.672 -5.293 11.672 1 97.19 300 ASP B CA 1
ATOM 4787 C C . ASP B 1 300 ? 15.531 -6.5 10.75 1 97.19 300 ASP B C 1
ATOM 4789 O O . ASP B 1 300 ? 16.531 -7.008 10.227 1 97.19 300 ASP B O 1
ATOM 4793 N N . LYS B 1 301 ? 14.328 -6.93 10.523 1 98.5 301 LYS B N 1
ATOM 4794 C CA . LYS B 1 301 ? 14.102 -8.07 9.648 1 98.5 301 LYS B CA 1
ATOM 4795 C C . LYS B 1 301 ? 13.531 -7.629 8.305 1 98.5 301 LYS B C 1
ATOM 4797 O O . LYS B 1 301 ? 13.18 -8.461 7.465 1 98.5 301 LYS B O 1
ATOM 4802 N N . ILE B 1 302 ? 13.383 -6.383 8.133 1 98.19 302 ILE B N 1
ATOM 4803 C CA . ILE B 1 302 ? 12.867 -5.848 6.879 1 98.19 302 ILE B CA 1
ATOM 4804 C C . ILE B 1 302 ? 14.023 -5.602 5.914 1 98.19 302 ILE B C 1
ATOM 4806 O O . ILE B 1 302 ? 15.055 -5.047 6.297 1 98.19 302 ILE B O 1
ATOM 4810 N N . SER B 1 303 ? 13.953 -6.055 4.715 1 97.81 303 SER B N 1
ATOM 4811 C CA . SER B 1 303 ? 14.953 -5.828 3.678 1 97.81 303 SER B CA 1
ATOM 4812 C C . SER B 1 303 ? 14.305 -5.613 2.316 1 97.81 303 SER B C 1
ATOM 4814 O O . SER B 1 303 ? 13.117 -5.902 2.137 1 97.81 303 SER B O 1
ATOM 4816 N N . ARG B 1 304 ? 15.102 -4.965 1.5 1 92.44 304 ARG B N 1
ATOM 4817 C CA . ARG B 1 304 ? 14.703 -4.77 0.108 1 92.44 304 ARG B CA 1
ATOM 4818 C C . ARG B 1 304 ? 15.867 -5.059 -0.834 1 92.44 304 ARG B C 1
ATOM 4820 O O . ARG B 1 304 ? 17.031 -4.945 -0.443 1 92.44 304 ARG B O 1
ATOM 4827 N N . SER B 1 305 ? 15.625 -5.598 -1.943 1 81.62 305 SER B N 1
ATOM 4828 C CA . SER B 1 305 ? 16.656 -5.824 -2.959 1 81.62 305 SER B CA 1
ATOM 4829 C C . SER B 1 305 ? 16.172 -5.387 -4.336 1 81.62 305 SER B C 1
ATOM 4831 O O . SER B 1 305 ? 14.961 -5.305 -4.582 1 81.62 305 SER B O 1
#

Radius of gyration: 28.77 Å; Cα contacts (8 Å, |Δi|>4): 966; chains: 2; bounding box: 80×102×92 Å

Organism: Canis lupus familiaris (NCBI:txid9615)

pLDDT: mean 75.65, std 27.95, range [22.03, 98.94]

Secondary structure (DSSP, 8-state):
-GGGSHHHHHHHHHHHHHHHHHHHHHHHHHHSHHHHHHHHHHHHHHHHHHHHHHHHHHHTTSS------TTHHHHTT--S--GGGG--------SSHHHHHHHHHHTTS--SPEEEEEEE---B-TT-SSGGG-PBPHHHHHHHHHHHHHHHHTT----EEEEESSHHHHHHHHHHHHTSTT-EEEEESTT-----S--SS--SS----HHHHHHHHHHHHHHHHHHSSPPPTT--S-EEEEEEE-HHHHHHHHHHHTT--GGGGGGB---TT-EEEEEE-TTS-EEEEEEEE-TTS-GGG----/-GGGSHHHHHHHHHHHHHHHHHHHHHHHHHHSHHHHHHHHHHHHHHHHHHHHHHHHHHHTTSS------TTTGGGGG--S--TTTTS------SSSHHHHHHHHHHTTS--SPEEEEEEE---B-TT-SSGGG-PBPHHHHHHHHHHHHHHHHTT----EEEEESSHHHHHHHHHHHHTSTT-EEEEESTT-----S--SS--SS----HHHHHHHHHHHHHHHHHHSSPPPTT--S-EEEEEEE-HHHHHHHHHHHTT--GGGGGGB---TT-EEEEEE-TTS-EEEEEEEE-TTS-GGG----

Sequence (610 aa):
MAPAASRLRAGAGLRALLRRALVQYLRLLRLYPVLTKATTSGILSALGNFLAQMIEKKREKENCSQKLDVSGPLRYAIYGREPLSLVNLRKRNLDSGEEELASRLDHCKAKATRHIFLIRHSQYHMDASLEKDRTLTPLGREQAELTGLRLASLGLKFNKIVHSSMTRAIETSDIISKHLPGVCKVSTDLLREGAPIEPDPPVSHWKPEAVQYYEDGARIEAAFRNYIHRADVKQQEDSYEIFICHANVIRYIVCRALQFPPEGWLRLSLNNGSITHLVVRPDGRVALRTLGDTGFMPPDKISRSMAPAASRLRAGAGLRALLRRALVQYLRLLRLYPVLTKATTSGILSALGNFLAQMIEKKREKENCSQKLDVSGPLRYAIYGREPLSLVNLRKRNLDSGEEELASRLDHCKAKATRHIFLIRHSQYHMDASLEKDRTLTPLGREQAELTGLRLASLGLKFNKIVHSSMTRAIETSDIISKHLPGVCKVSTDLLREGAPIEPDPPVSHWKPEAVQYYEDGARIEAAFRNYIHRADVKQQEDSYEIFICHANVIRYIVCRALQFPPEGWLRLSLNNGSITHLVVRPDGRVALRTLGDTGFMPPDKISRS

Solvent-accessible surface area (backbone atoms only — not comparable to full-atom values): 32384 Å² total; per-residue (Å²): 132,73,78,68,62,63,64,56,57,57,51,51,51,52,50,50,50,49,47,49,50,46,50,50,48,51,49,39,36,70,75,39,40,67,61,44,48,51,54,52,49,49,52,49,47,53,49,47,52,52,51,49,54,57,54,57,58,65,68,60,68,70,84,81,78,74,76,76,76,71,72,57,69,69,62,60,72,44,66,72,60,61,70,64,67,74,59,65,83,62,85,78,71,80,80,76,50,64,62,53,46,51,51,51,53,59,62,62,40,31,68,10,37,33,36,40,35,42,25,26,28,25,42,46,41,79,82,42,88,48,66,87,56,21,38,58,36,75,64,13,51,51,30,18,44,48,39,17,51,52,58,48,62,61,70,66,79,58,63,36,35,38,26,13,66,46,44,27,18,43,53,29,48,55,50,24,44,69,52,40,76,91,46,50,77,44,75,36,71,47,43,40,77,53,43,54,57,77,45,58,75,73,54,86,90,61,71,76,55,70,67,46,26,53,56,31,16,52,39,41,51,48,36,37,63,73,69,63,61,56,37,54,47,82,38,79,59,66,45,33,36,39,36,32,24,32,57,56,50,50,32,33,42,51,23,52,63,64,69,36,67,49,34,43,27,79,34,50,45,54,37,40,30,9,41,21,36,38,35,27,30,39,88,60,54,40,35,38,46,27,34,27,27,52,42,62,47,59,62,90,64,61,50,71,130,134,73,77,69,62,64,64,56,56,59,53,50,51,52,50,50,50,49,47,48,49,47,50,50,49,51,50,38,36,69,76,40,40,68,60,44,49,51,53,50,50,47,53,49,49,53,49,46,53,52,50,49,54,56,54,58,59,66,68,62,66,70,84,80,80,73,76,76,76,71,72,58,68,70,62,60,73,44,69,73,61,61,71,65,66,73,57,66,83,62,84,80,70,84,81,76,53,64,63,55,46,52,52,52,53,59,63,63,41,29,67,10,38,33,35,40,35,42,26,27,27,26,42,46,42,80,81,44,87,47,66,85,58,21,37,56,35,76,65,13,51,52,31,17,44,47,39,16,51,50,58,47,62,61,71,67,77,58,63,35,35,39,26,11,67,46,42,29,20,43,53,28,49,56,50,23,44,71,51,39,77,91,45,50,76,45,76,36,69,46,45,41,76,54,45,52,57,76,46,60,75,73,54,84,89,61,72,76,54,70,67,46,27,53,56,31,15,52,38,40,50,49,36,38,63,72,70,64,61,57,36,53,47,82,39,78,58,66,44,32,36,39,36,32,24,34,59,57,51,49,32,35,42,52,24,53,62,64,70,35,67,50,35,43,28,80,32,49,46,55,36,40,31,9,41,22,36,37,37,27,32,39,88,59,53,40,35,38,46,26,35,26,27,50,41,63,47,59,62,90,64,60,47,71,131